Protein AF-A0A7C2KS05-F1 (afdb_monomer_lite)

pLDDT: mean 71.65, std 20.08, range [22.2, 98.69]

Foldseek 3Di:
DDDDDDDDPDDDDPPDDPDPWDFPPDPPDDGQKTWLAFQWQDDFDDPVRQVVCCVPPVDGDDGADTQAFFFAWEDDFQKIWTFRQVVLFIWIQDQVVRGIGTQDAVPRAPRWQYWDADPVRWIWTQRQVSLWIFTAHPNRYTDDTQHDPPDQGGFNDWDDQPQKIWTCGQRFFWIFIARNPVSDTPDIFEGDDQPFRHAHRWHAWEAFPVRWIWIDRFVQFWIWTAHSVRHTDDIAAGDDQAARTAPGWAYWYADPQLWIWIQHQVQQWIWIAHNVRHTQGIDLGVVSPSSHAHRWHYKYKHQHHHHPRDDPPPQDASTKIWTAGGDPRGGITIMGGRDVVSSVVVCVLQDDDPPPQPDDPPPDNDLLQDLVSLVNGADADPSDGDDDDQVCVQVVVCSVDPVVVVLLAPDQFPAAQPDVQWHADPPQDADVRTDGPSSQFPSCLSVDPPADDPVPGQVGGVQADPVDRCRSVVNTGDDPDDPPLPLQCQADPVRDGNVSSVVLFAPPDDDQPPVRDDDAAGHGPDFFQVSVCSNDVDDDPPDPDRQAFDAADPVLVVLCVVDQHQHAGVNGHGPSSFFQSYYASPDDCPHLNHPDDDDDVPPPTDGSDPPVVSCVSRDDD

Sequence (621 aa):
MLSAPWACTTGGDRGPVAARTAVYPPPPQPPQVVALGNLRSGRPPTQAEIELATFLFGAEPQPPLGLIKPLDLAALGRDLLIVDSSLNAMLRWGAERDVLDELELSPRPGRPSAVRFAPDGDLLVADADGRAVLRYDARGALRRTYAQPGDAFRPADVLSVGDELWVSNIAAHRIDVFDATTGRRTRSIGRPGSAPAEFRVPLGLALTPAGDVLAVDMLNARVQALAADGRWLREIGGPGDRVGTFGRPKDVAVGPDGTVFATDAASQRVHAFDPQGRPLLAFGGPESGEAGLLLPAGIAITREPPMTRTAPPGFEPAYYVLVCEQLRDPGIRVFAWRGARGSRDLLQAGGQSLAAARRNAAGTLNPHWSAEDCGACHAMVDLRPTPIAPEKVDALCLSCHDGKAAGAEAHPIGRLASGPGLATPAGWPLNAGRLTCLTCHDILRHCEAGARRPAENPALVRGFDPSDRTASCRHCHTSAEPWRVNPHRQLTAAGDVDADSCTLCHNAKPEPPADGRRPGQPDLRLSGSALCLTCHARHWDYAPGGHADRLVSARMRDRLAGRRLLPLSDERVACYTCHNPHQPGLFPGDSPLGCVARTSQDAELLLRMDQLELCTECHIP

Secondary structure (DSSP, 8-state):
-----------------PPPPPEESPTTSPPSEEEEEEE-PPPPPPHHHHHHHHHHHSSPPPPPPPPS-EEEEEEETTEEEEEETTTTEEEEEETTTTEEEE---BSPPSSEEEEEE-TTS-EEEEETTTTEEEEE-TTSBEEEEEE-TTS---EEEEEEETTEEEEEETTTTEEEEEETTT--EEEEE--BSSSTT-BSSEEEEEE-TTSPEEEEEGGGTEEEEE-TTS-EEEEE--BSSSTT-BSSEEEEEE-TT--EEEEETTTTEEEEE-TTS-EEEEES-GGGGGG--SSEEEEEEESS-STT--PPTT---SEEEEEEE-SSS-EEEEEEE--HHHHHHHHHHTTS-SSSTT--TT----TTS-GGGGGGTS-EETTEEPPPPHHHHHHHHHHHS-TTTTTTTT--TT-BTTSTT--PPTT---BTTB--HHHHB-GGGGGSTTPPPTTT-GGGBTT-BTTBTTHHHHTS--SS--TT--TT--B-TTS-B-HHHHHHHB-SSPPPPTT---SS---BSS-HHHHHHTT-------STT--TTPBPPHHHHHHHHTSS-PPPBTTB--HHHH---SPTTSS-TTSTTTPPPS-GGGTTS--SS-HHHHHHHH---

Radius of gyration: 29.65 Å; chains: 1; bounding box: 72×74×96 Å

Structure (mmCIF, N/CA/C/O backbone):
data_AF-A0A7C2KS05-F1
#
_entry.id   AF-A0A7C2KS05-F1
#
loop_
_atom_site.group_PDB
_atom_site.id
_atom_site.type_symbol
_atom_site.label_atom_id
_atom_site.label_alt_id
_atom_site.label_comp_id
_atom_site.label_asym_id
_atom_site.label_entity_id
_atom_site.label_seq_id
_atom_site.pdbx_PDB_ins_code
_atom_site.Cartn_x
_atom_site.Cartn_y
_atom_site.Cartn_z
_atom_site.occupancy
_atom_site.B_iso_or_equiv
_atom_site.auth_seq_id
_atom_site.auth_comp_id
_atom_site.auth_asym_id
_atom_site.auth_atom_id
_atom_site.pdbx_PDB_model_num
ATOM 1 N N . MET A 1 1 ? -26.990 22.279 65.193 1.00 32.06 1 MET A N 1
ATOM 2 C CA . MET A 1 1 ? -27.747 21.035 64.927 1.00 32.06 1 MET A CA 1
ATOM 3 C C . MET A 1 1 ? -28.019 21.009 63.431 1.00 32.06 1 MET A C 1
ATOM 5 O O . MET A 1 1 ? -28.802 21.814 62.962 1.00 32.06 1 MET A O 1
ATOM 9 N N . LEU A 1 2 ? -27.084 20.476 62.647 1.00 24.56 2 LEU A N 1
ATOM 10 C CA . LEU A 1 2 ? -27.014 19.065 62.230 1.00 24.56 2 LEU A CA 1
ATOM 11 C C . LEU A 1 2 ? -28.177 18.667 61.301 1.00 24.56 2 LEU A C 1
ATOM 13 O O . LEU A 1 2 ? -29.230 18.241 61.753 1.00 24.56 2 LEU A O 1
ATOM 17 N N . SER A 1 3 ? -27.942 18.889 60.004 1.00 25.08 3 SER A N 1
ATOM 18 C CA . SER A 1 3 ? -27.936 17.880 58.928 1.00 25.08 3 SER A CA 1
ATOM 19 C C . SER A 1 3 ? -28.739 16.584 59.108 1.00 25.08 3 SER A C 1
ATOM 21 O O . SER A 1 3 ? -28.423 15.793 59.992 1.00 25.08 3 SER A O 1
ATOM 23 N N . ALA A 1 4 ? -29.579 16.269 58.115 1.00 23.39 4 ALA A N 1
ATOM 24 C CA . ALA A 1 4 ? -29.572 14.962 57.446 1.00 23.39 4 ALA A CA 1
ATOM 25 C C . ALA A 1 4 ? -30.202 15.056 56.033 1.00 23.39 4 ALA A C 1
ATOM 27 O O . ALA A 1 4 ? -31.054 15.917 55.813 1.00 23.39 4 ALA A O 1
ATOM 28 N N . PRO A 1 5 ? -29.761 14.219 55.075 1.00 27.97 5 PRO A N 1
ATOM 29 C CA . PRO A 1 5 ? -29.830 14.467 53.636 1.00 27.97 5 PRO A CA 1
ATOM 30 C C . PRO A 1 5 ? -30.926 13.647 52.939 1.00 27.97 5 PRO A C 1
ATOM 32 O O . PRO A 1 5 ? -31.317 12.582 53.411 1.00 27.97 5 PRO A O 1
ATOM 35 N N . TRP A 1 6 ? -31.389 14.111 51.777 1.00 24.11 6 TRP A N 1
ATOM 36 C CA . TRP A 1 6 ? -32.142 13.277 50.837 1.00 24.11 6 TRP A CA 1
ATOM 37 C C . TRP A 1 6 ? -31.200 12.738 49.763 1.00 24.11 6 TRP A C 1
ATOM 39 O O . TRP A 1 6 ? -30.349 13.450 49.235 1.00 24.11 6 TRP A O 1
ATOM 49 N N . ALA A 1 7 ? -31.330 11.436 49.541 1.00 23.73 7 ALA A N 1
ATOM 50 C CA . ALA A 1 7 ? -30.430 10.577 48.801 1.00 23.73 7 ALA A CA 1
ATOM 51 C C . ALA A 1 7 ? -30.278 10.969 47.324 1.00 23.73 7 ALA A C 1
ATOM 53 O O . ALA A 1 7 ? -31.258 11.226 46.626 1.00 23.73 7 ALA A O 1
ATOM 54 N N . CYS A 1 8 ? -29.038 10.914 46.836 1.00 22.20 8 CYS A N 1
ATOM 55 C CA . CYS A 1 8 ? -28.736 10.833 45.414 1.00 22.20 8 CYS A CA 1
ATOM 56 C C . CYS A 1 8 ? -29.253 9.499 44.862 1.00 22.20 8 CYS A C 1
ATOM 58 O O . CYS A 1 8 ? -28.708 8.441 45.174 1.00 22.20 8 CYS A O 1
ATOM 60 N N . THR A 1 9 ? -30.257 9.544 43.991 1.00 23.62 9 THR A N 1
ATOM 61 C CA . THR A 1 9 ? -30.446 8.499 42.984 1.00 23.62 9 THR A CA 1
ATOM 62 C C . THR A 1 9 ? -29.363 8.679 41.927 1.00 23.62 9 THR A C 1
ATOM 64 O O . THR A 1 9 ? -29.347 9.677 41.205 1.00 23.62 9 THR A O 1
ATOM 67 N N . THR A 1 10 ? -28.428 7.738 41.875 1.00 27.56 10 THR A N 1
ATOM 68 C CA . THR A 1 10 ? -27.383 7.646 40.858 1.00 27.56 10 THR A CA 1
ATOM 69 C C . THR A 1 10 ? -28.017 7.505 39.472 1.00 27.56 10 THR A C 1
ATOM 71 O O . THR A 1 10 ? -28.645 6.500 39.149 1.00 27.56 10 THR A O 1
ATOM 74 N N . GLY A 1 11 ? -27.875 8.556 38.660 1.00 27.94 11 GLY A N 1
ATOM 75 C CA . GLY A 1 11 ? -28.153 8.524 37.228 1.00 27.94 11 GLY A CA 1
ATOM 76 C C . GLY A 1 11 ? -27.215 7.536 36.542 1.00 27.94 11 GLY A C 1
ATOM 77 O O . GLY A 1 11 ? -26.029 7.483 36.858 1.00 27.94 11 GLY A O 1
ATOM 78 N N . GLY A 1 12 ? -27.792 6.726 35.659 1.00 25.20 12 GLY A N 1
ATOM 79 C CA . GLY A 1 12 ? -27.179 5.532 35.097 1.00 25.20 12 GLY A CA 1
ATOM 80 C C . GLY A 1 12 ? -25.849 5.766 34.390 1.00 25.20 12 GLY A C 1
ATOM 81 O O . GLY A 1 12 ? -25.646 6.777 33.714 1.00 25.20 12 GLY A O 1
ATOM 82 N N . ASP A 1 13 ? -24.990 4.759 34.528 1.00 26.06 13 ASP A N 1
ATOM 83 C CA . ASP A 1 13 ? -23.844 4.477 33.671 1.00 26.06 13 ASP A CA 1
ATOM 84 C C . ASP A 1 13 ? -24.175 4.808 32.209 1.00 26.06 13 ASP A C 1
ATOM 86 O O . ASP A 1 13 ? -24.897 4.079 31.521 1.00 26.06 13 ASP A O 1
ATOM 90 N N . ARG A 1 14 ? -23.631 5.917 31.701 1.00 30.70 14 ARG A N 1
ATOM 91 C CA . ARG A 1 14 ? -23.487 6.091 30.256 1.00 30.70 14 ARG A CA 1
ATOM 92 C C . ARG A 1 14 ? -22.299 5.233 29.851 1.00 30.70 14 ARG A C 1
ATOM 94 O O . ARG A 1 14 ? -21.157 5.678 29.912 1.00 30.70 14 ARG A O 1
ATOM 101 N N . GLY A 1 15 ? -22.593 3.985 29.494 1.00 27.17 15 GLY A N 1
ATOM 102 C CA . GLY A 1 15 ? -21.619 3.070 28.913 1.00 27.17 15 GLY A CA 1
ATOM 103 C C . GLY A 1 15 ? -20.916 3.672 27.684 1.00 27.17 15 GLY A C 1
ATOM 104 O O . GLY A 1 15 ? -21.406 4.645 27.098 1.00 27.17 15 GLY A O 1
ATOM 105 N N . PRO A 1 16 ? -19.763 3.111 27.286 1.00 26.66 16 PRO A N 1
ATOM 106 C CA . PRO A 1 16 ? -18.971 3.612 26.168 1.00 26.66 16 PRO A CA 1
ATOM 107 C C . PRO A 1 16 ? -19.824 3.705 24.896 1.00 26.66 16 PRO A C 1
ATOM 109 O O . PRO A 1 16 ? -20.499 2.749 24.511 1.00 26.66 16 PRO A O 1
ATOM 112 N N . VAL A 1 17 ? -19.794 4.865 24.233 1.00 29.94 17 VAL A N 1
ATOM 113 C CA . VAL A 1 17 ? -20.407 5.053 22.913 1.00 29.94 17 VAL A CA 1
ATOM 114 C C . VAL A 1 17 ? -19.717 4.084 21.954 1.00 29.94 17 VAL A C 1
ATOM 116 O O . VAL A 1 17 ? -18.525 4.222 21.690 1.00 29.94 17 VAL A O 1
ATOM 119 N N . ALA A 1 18 ? -20.441 3.073 21.470 1.00 31.05 18 ALA A N 1
ATOM 120 C CA . ALA A 1 18 ? -19.890 2.070 20.567 1.00 31.05 18 ALA A CA 1
ATOM 121 C C . ALA A 1 18 ? -19.321 2.749 19.309 1.00 31.05 18 ALA A C 1
ATOM 123 O O . ALA A 1 18 ? -20.047 3.431 18.580 1.00 31.05 18 ALA A O 1
ATOM 124 N N . ALA A 1 19 ? -18.020 2.570 19.064 1.00 40.34 19 ALA A N 1
ATOM 125 C CA . ALA A 1 19 ? -17.355 3.075 17.872 1.00 40.34 19 ALA A CA 1
ATOM 126 C C . ALA A 1 19 ? -18.067 2.522 16.628 1.00 40.34 19 ALA A C 1
ATOM 128 O O . ALA A 1 19 ? -18.176 1.308 16.442 1.00 40.34 19 ALA A O 1
ATOM 129 N N . ARG A 1 20 ? -18.601 3.408 15.780 1.00 51.78 20 ARG A N 1
ATOM 130 C CA . ARG A 1 20 ? -19.244 3.002 14.526 1.00 51.78 20 ARG A CA 1
ATOM 131 C C . ARG A 1 20 ? -18.191 2.370 13.615 1.00 51.78 20 ARG A C 1
ATOM 133 O O . ARG A 1 20 ? -17.231 3.031 13.233 1.00 51.78 20 ARG A O 1
ATOM 140 N N . THR A 1 21 ? -18.383 1.105 13.252 1.00 67.31 21 THR A N 1
ATOM 141 C CA . THR A 1 21 ? -17.525 0.395 12.297 1.00 67.31 21 THR A CA 1
ATOM 142 C C . THR A 1 21 ? -17.533 1.122 10.951 1.00 67.31 21 THR A C 1
ATOM 144 O O . THR A 1 21 ? -18.597 1.324 10.366 1.00 67.31 21 THR A O 1
ATOM 147 N N . ALA A 1 22 ? -16.362 1.531 10.456 1.00 74.38 22 ALA A N 1
ATOM 148 C CA . ALA A 1 22 ? -16.263 2.195 9.160 1.00 74.38 22 ALA A CA 1
ATOM 149 C C . ALA A 1 22 ? -16.519 1.196 8.024 1.00 74.38 22 ALA A C 1
ATOM 151 O O . ALA A 1 22 ? -15.941 0.105 7.997 1.00 74.38 22 ALA A O 1
ATOM 152 N N . VAL A 1 23 ? -17.381 1.581 7.084 1.00 77.81 23 VAL A N 1
ATOM 153 C CA . VAL A 1 23 ? -17.778 0.754 5.943 1.00 77.81 23 VAL A CA 1
ATOM 154 C C . VAL A 1 23 ? -17.677 1.535 4.638 1.00 77.81 23 VAL A C 1
ATOM 156 O O . VAL A 1 23 ? -17.886 2.749 4.623 1.00 77.81 23 VAL A O 1
ATOM 159 N N . TYR A 1 24 ? -17.359 0.837 3.548 1.00 75.81 24 TYR A N 1
ATOM 160 C CA . TYR A 1 24 ? -17.112 1.443 2.242 1.00 75.81 24 TYR A CA 1
ATOM 161 C C . TYR A 1 24 ? -17.840 0.672 1.139 1.00 75.81 24 TYR A C 1
ATOM 163 O O . TYR A 1 24 ? -17.669 -0.547 1.058 1.00 75.81 24 TYR A O 1
ATOM 171 N N . PRO A 1 25 ? -18.592 1.348 0.257 1.00 55.53 25 PRO A N 1
ATOM 172 C CA . PRO A 1 25 ? -19.016 2.750 0.372 1.00 55.53 25 PRO A CA 1
ATOM 173 C C . PRO A 1 25 ? -19.878 2.988 1.632 1.00 55.53 25 PRO A C 1
ATOM 175 O O . PRO A 1 25 ? -20.407 2.028 2.199 1.00 55.53 25 PRO A O 1
ATOM 178 N N . PRO A 1 26 ? -20.006 4.240 2.108 1.00 57.09 26 PRO A N 1
ATOM 179 C CA . PRO A 1 26 ? -20.887 4.544 3.229 1.00 57.09 26 PRO A CA 1
ATOM 180 C C . PRO A 1 26 ? -22.364 4.283 2.865 1.00 57.09 26 PRO A C 1
ATOM 182 O O . PRO A 1 26 ? -22.726 4.290 1.682 1.00 57.09 26 PRO A O 1
ATOM 185 N N . PRO A 1 27 ? -23.246 4.088 3.865 1.00 51.81 27 PRO A N 1
ATOM 186 C CA . PRO A 1 27 ? -24.682 3.955 3.639 1.00 51.81 27 PRO A CA 1
ATOM 187 C C . PRO A 1 27 ? -25.245 5.120 2.805 1.00 51.81 27 PRO A C 1
ATOM 189 O O . PRO A 1 27 ? -24.771 6.250 2.941 1.00 51.81 27 PRO A O 1
ATOM 192 N N . PRO A 1 28 ? -26.268 4.879 1.964 1.00 45.22 28 PRO A N 1
ATOM 193 C CA . PRO A 1 28 ? -27.163 3.714 1.970 1.00 45.22 28 PRO A CA 1
ATOM 194 C C . PRO A 1 28 ? -26.695 2.515 1.127 1.00 45.22 28 PRO A C 1
ATOM 196 O O . PRO A 1 28 ? -27.397 1.507 1.071 1.00 45.22 28 PRO A O 1
ATOM 199 N N . GLN A 1 29 ? -25.549 2.604 0.448 1.00 54.00 29 GLN A N 1
ATOM 200 C CA . GLN A 1 29 ? -25.076 1.526 -0.422 1.00 54.00 29 GLN A CA 1
ATOM 201 C C . GLN A 1 29 ? -24.628 0.299 0.395 1.00 54.00 29 GLN A C 1
ATOM 203 O O . GLN A 1 29 ? -24.106 0.459 1.502 1.00 54.00 29 GLN A O 1
ATOM 208 N N . PRO A 1 30 ? -24.796 -0.932 -0.131 1.00 66.56 30 PRO A N 1
ATOM 209 C CA . PRO A 1 30 ? -24.285 -2.123 0.531 1.00 66.56 30 PRO A CA 1
ATOM 210 C C . PRO A 1 30 ? -22.759 -2.040 0.670 1.00 66.56 30 PRO A C 1
ATOM 212 O O . PRO A 1 30 ? -22.071 -1.813 -0.333 1.00 66.56 30 PRO A O 1
ATOM 215 N N . PRO A 1 31 ? -22.209 -2.257 1.874 1.00 76.88 31 PRO A N 1
ATOM 216 C CA . PRO A 1 31 ? -20.776 -2.155 2.080 1.00 76.88 31 PRO A CA 1
ATOM 217 C C . PRO A 1 31 ? -20.046 -3.286 1.349 1.00 76.88 31 PRO A C 1
ATOM 219 O O . PRO A 1 31 ? -20.440 -4.449 1.421 1.00 76.88 31 PRO A O 1
ATOM 222 N N . GLN A 1 32 ? -18.963 -2.937 0.662 1.00 82.94 32 GLN A N 1
ATOM 223 C CA . GLN A 1 32 ? -18.011 -3.858 0.029 1.00 82.94 32 GLN A CA 1
ATOM 224 C C . GLN A 1 32 ? -16.797 -4.113 0.915 1.00 82.94 32 GLN A C 1
ATOM 226 O O . GLN A 1 32 ? -16.183 -5.177 0.836 1.00 82.94 32 GLN A O 1
ATOM 231 N N . VAL A 1 33 ? -16.464 -3.133 1.755 1.00 88.44 33 VAL A N 1
ATOM 232 C CA . VAL A 1 33 ? -15.339 -3.181 2.683 1.00 88.44 33 VAL A CA 1
ATOM 233 C C . VAL A 1 33 ? -15.801 -2.768 4.061 1.00 88.44 33 VAL A C 1
ATOM 235 O O . VAL A 1 33 ? -16.556 -1.807 4.205 1.00 88.44 33 VAL A O 1
ATOM 238 N N . VAL A 1 34 ? -15.313 -3.470 5.075 1.00 90.00 34 VAL A N 1
ATOM 239 C CA . VAL A 1 34 ? -15.519 -3.120 6.480 1.00 90.00 34 VAL A CA 1
ATOM 240 C C . VAL A 1 34 ? -14.163 -3.037 7.160 1.00 90.00 34 VAL A C 1
ATOM 242 O O . VAL A 1 34 ? -13.370 -3.973 7.076 1.00 90.00 34 VAL A O 1
ATOM 245 N N . ALA A 1 35 ? -13.891 -1.931 7.848 1.00 89.31 35 ALA A N 1
ATOM 246 C CA . ALA A 1 35 ? -12.715 -1.821 8.700 1.00 89.31 35 ALA A CA 1
ATOM 247 C C . ALA A 1 35 ? -12.934 -2.626 9.988 1.00 89.31 35 ALA A C 1
ATOM 249 O O . ALA A 1 35 ? -13.878 -2.369 10.732 1.00 89.31 35 ALA A O 1
ATOM 250 N N . LEU A 1 36 ? -12.047 -3.580 10.268 1.00 88.62 36 LEU A N 1
ATOM 251 C CA . LEU A 1 36 ? -12.111 -4.433 11.461 1.00 88.62 36 LEU A CA 1
ATOM 252 C C . LEU A 1 36 ? -11.209 -3.940 12.598 1.00 88.62 36 LEU A C 1
ATOM 254 O O . LEU A 1 36 ? -11.124 -4.581 13.645 1.00 88.62 36 LEU A O 1
ATOM 258 N N . GLY A 1 37 ? -10.547 -2.798 12.406 1.00 83.69 37 GLY A N 1
ATOM 259 C CA . GLY A 1 37 ? -9.656 -2.165 13.374 1.00 83.69 37 GLY A CA 1
ATOM 260 C C . GLY A 1 37 ? -8.177 -2.376 13.057 1.00 83.69 37 GLY A C 1
ATOM 261 O O . GLY A 1 37 ? -7.808 -2.775 11.953 1.00 83.69 37 GLY A O 1
ATOM 262 N N . ASN A 1 38 ? -7.330 -2.051 14.030 1.00 83.50 38 ASN A N 1
ATOM 263 C CA . ASN A 1 38 ? -5.874 -2.099 13.917 1.00 83.50 38 ASN A CA 1
ATOM 264 C C . ASN A 1 38 ? -5.315 -3.149 14.886 1.00 83.50 38 ASN A C 1
ATOM 266 O O . ASN A 1 38 ? -5.652 -3.120 16.074 1.00 83.50 38 ASN A O 1
ATOM 270 N N . LEU A 1 39 ? -4.513 -4.084 14.378 1.00 83.56 39 LEU A N 1
ATOM 271 C CA . LEU A 1 39 ? -3.773 -5.048 15.187 1.00 83.56 39 LEU A CA 1
ATOM 272 C C . LEU A 1 39 ? -2.561 -4.347 15.791 1.00 83.56 39 LEU A C 1
ATOM 274 O O . LEU A 1 39 ? -1.719 -3.813 15.068 1.00 83.56 39 LEU A O 1
ATOM 278 N N . ARG A 1 40 ? -2.478 -4.381 17.121 1.00 77.06 40 ARG A N 1
ATOM 279 C CA . ARG A 1 40 ? -1.332 -3.904 17.900 1.00 77.06 40 ARG A CA 1
ATOM 280 C C . ARG A 1 40 ? -0.940 -5.005 18.874 1.00 77.06 40 ARG A C 1
ATOM 282 O O . ARG A 1 40 ? -1.828 -5.694 19.375 1.00 77.06 40 ARG A O 1
ATOM 289 N N . SER A 1 41 ? 0.356 -5.211 19.072 1.00 66.12 41 SER A N 1
ATOM 290 C CA . SER A 1 41 ? 0.816 -6.194 20.046 1.00 66.12 41 SER A CA 1
ATOM 291 C C . SER A 1 41 ? 0.404 -5.772 21.460 1.00 66.12 41 SER A C 1
ATOM 293 O O . SER A 1 41 ? 0.021 -4.622 21.691 1.00 66.12 41 SER A O 1
ATOM 295 N N . GLY A 1 42 ? 0.367 -6.761 22.357 1.00 55.53 42 GLY A N 1
ATOM 296 C CA . GLY A 1 42 ? -0.405 -6.746 23.598 1.00 55.53 42 GLY A CA 1
ATOM 297 C C . GLY A 1 42 ? -0.256 -5.508 24.486 1.00 55.53 42 GLY A C 1
ATOM 298 O O . GLY A 1 42 ? 0.734 -4.779 24.458 1.00 55.53 42 GLY A O 1
ATOM 299 N N . ARG A 1 43 ? -1.277 -5.293 25.325 1.00 48.91 43 ARG A N 1
ATOM 300 C CA . ARG A 1 43 ? -1.275 -4.239 26.345 1.00 48.91 43 ARG A CA 1
ATOM 301 C C . ARG A 1 43 ? -0.031 -4.367 27.244 1.00 48.91 43 ARG A C 1
ATOM 303 O O . ARG A 1 43 ? 0.358 -5.495 27.556 1.00 48.91 43 ARG A O 1
ATOM 310 N N . PRO A 1 44 ? 0.553 -3.250 27.709 1.00 54.00 44 PRO A N 1
ATOM 311 C CA . PRO A 1 44 ? 1.537 -3.295 28.782 1.00 54.00 44 PRO A CA 1
ATOM 312 C C . PRO A 1 44 ? 0.982 -4.098 29.972 1.00 54.00 44 PRO A C 1
ATOM 314 O O . PRO A 1 44 ? -0.230 -4.021 30.223 1.00 54.00 44 PRO A O 1
ATOM 317 N N . PRO A 1 45 ? 1.823 -4.859 30.693 1.00 56.00 45 PRO A N 1
ATOM 318 C CA . PRO A 1 45 ? 1.377 -5.591 31.871 1.00 56.00 45 PRO A CA 1
ATOM 319 C C . PRO A 1 45 ? 0.743 -4.624 32.878 1.00 56.00 45 PRO A C 1
ATOM 321 O O . PRO A 1 45 ? 1.224 -3.512 33.102 1.00 56.00 45 PRO A O 1
ATOM 324 N N . THR A 1 46 ? -0.388 -5.024 33.450 1.00 62.38 46 THR A N 1
ATOM 325 C CA . THR A 1 46 ? -1.079 -4.258 34.492 1.00 62.38 46 THR A CA 1
ATOM 326 C C . THR A 1 46 ? -0.263 -4.235 35.776 1.00 62.38 46 THR A C 1
ATOM 328 O O . THR A 1 46 ? 0.534 -5.133 36.030 1.00 62.38 46 THR A O 1
ATOM 331 N N . GLN A 1 47 ? -0.522 -3.252 36.639 1.00 70.69 47 GLN A N 1
ATOM 332 C CA . GLN A 1 47 ? 0.134 -3.143 37.943 1.00 70.69 47 GLN A CA 1
ATOM 333 C C . GLN A 1 47 ? 0.043 -4.449 38.760 1.00 70.69 47 GLN A C 1
ATOM 335 O O . GLN A 1 47 ? 1.037 -4.888 39.323 1.00 70.69 47 GLN A O 1
ATOM 340 N N . ALA A 1 48 ? -1.111 -5.125 38.742 1.00 74.50 48 ALA A N 1
ATOM 341 C CA . ALA A 1 48 ? -1.298 -6.410 39.420 1.00 74.50 48 ALA A CA 1
ATOM 342 C C . ALA A 1 48 ? -0.473 -7.555 38.795 1.00 74.50 48 ALA A C 1
ATOM 344 O O . ALA A 1 48 ? 0.029 -8.415 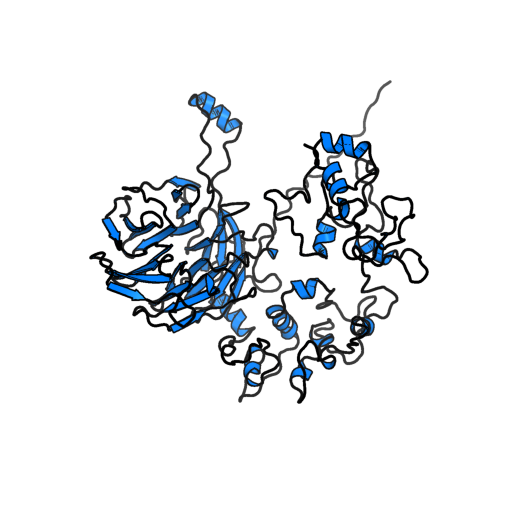39.514 1.00 74.50 48 ALA A O 1
ATOM 345 N N . GLU A 1 49 ? -0.310 -7.574 37.467 1.00 69.62 49 GLU A N 1
ATOM 346 C CA . GLU A 1 49 ? 0.544 -8.548 36.767 1.00 69.62 49 GLU A CA 1
ATOM 347 C C . GLU A 1 49 ? 2.034 -8.284 37.044 1.00 69.62 49 GLU A C 1
ATOM 349 O O . GLU A 1 49 ? 2.794 -9.234 37.227 1.00 69.62 49 GLU A O 1
ATOM 354 N N . ILE A 1 50 ? 2.439 -7.011 37.139 1.00 71.31 50 ILE A N 1
ATOM 355 C CA . ILE A 1 50 ? 3.797 -6.600 37.529 1.00 71.31 50 ILE A CA 1
ATOM 356 C C . ILE A 1 50 ? 4.087 -7.024 38.970 1.00 71.31 50 ILE A C 1
ATOM 358 O O . ILE A 1 50 ? 5.114 -7.649 39.228 1.00 71.31 50 ILE A O 1
ATOM 362 N N . GLU A 1 51 ? 3.179 -6.734 39.902 1.00 78.50 51 GLU A N 1
ATOM 363 C CA . GLU A 1 51 ? 3.310 -7.109 41.313 1.00 78.50 51 GLU A CA 1
ATOM 364 C C . GLU A 1 51 ? 3.382 -8.630 41.490 1.00 78.50 51 GLU A C 1
ATOM 366 O O . GLU A 1 51 ? 4.254 -9.127 42.205 1.00 78.50 51 GLU A O 1
ATOM 371 N N . LEU A 1 52 ? 2.529 -9.380 40.785 1.00 74.56 52 LEU A N 1
ATOM 372 C CA . LEU A 1 52 ? 2.529 -10.841 40.825 1.00 74.56 52 LEU A CA 1
ATOM 373 C C . LEU A 1 52 ? 3.821 -11.437 40.248 1.00 74.56 52 LEU A C 1
ATOM 375 O O . LEU A 1 52 ? 4.404 -12.337 40.853 1.00 74.56 52 LEU A O 1
ATOM 379 N N . ALA A 1 53 ? 4.285 -10.947 39.097 1.00 71.94 53 ALA A N 1
ATOM 380 C CA . ALA A 1 53 ? 5.521 -11.417 38.476 1.00 71.94 53 ALA A CA 1
ATOM 381 C C . ALA A 1 53 ? 6.759 -11.059 39.315 1.00 71.94 53 ALA A C 1
ATOM 383 O O . ALA A 1 53 ? 7.643 -11.896 39.493 1.00 71.94 53 ALA A O 1
ATOM 384 N N . THR A 1 54 ? 6.781 -9.865 39.912 1.00 81.00 54 THR A N 1
ATOM 385 C CA . THR A 1 54 ? 7.844 -9.440 40.833 1.00 81.00 54 THR A CA 1
ATOM 386 C C . THR A 1 54 ? 7.866 -10.322 42.079 1.00 81.00 54 THR A C 1
ATOM 388 O O . THR A 1 54 ? 8.934 -10.744 42.515 1.00 81.00 54 THR A O 1
ATOM 391 N N . PHE A 1 55 ? 6.695 -10.664 42.623 1.00 83.62 55 PHE A N 1
ATOM 392 C CA . PHE A 1 55 ? 6.573 -11.565 43.768 1.00 83.62 55 PHE A CA 1
ATOM 393 C C . PHE A 1 55 ? 7.032 -12.999 43.453 1.00 83.62 55 PHE A C 1
ATOM 395 O O . PHE A 1 55 ? 7.760 -13.592 44.246 1.00 83.62 55 PHE A O 1
ATOM 402 N N . LEU A 1 56 ? 6.623 -13.561 42.309 1.00 70.44 56 LEU A N 1
ATOM 403 C CA . LEU A 1 56 ? 6.926 -14.950 41.940 1.00 70.44 56 LEU A CA 1
ATOM 404 C C . LEU A 1 56 ? 8.352 -15.148 41.411 1.00 70.44 56 LEU A C 1
ATOM 406 O O . LEU A 1 56 ? 8.963 -16.182 41.675 1.00 70.44 56 LEU A O 1
ATOM 410 N N . PHE A 1 57 ? 8.865 -14.186 40.643 1.00 82.50 57 PHE A N 1
ATOM 411 C CA . PHE A 1 57 ? 10.086 -14.346 39.847 1.00 82.50 57 PHE A CA 1
ATOM 412 C C . PHE A 1 57 ? 11.174 -13.317 40.174 1.00 82.50 57 PHE A C 1
ATOM 414 O O . PHE A 1 57 ? 12.272 -13.405 39.628 1.00 82.50 57 PHE A O 1
ATOM 421 N N . GLY A 1 58 ? 10.905 -12.351 41.061 1.00 78.94 58 GLY A N 1
ATOM 422 C CA . GLY A 1 58 ? 11.883 -11.344 41.482 1.00 78.94 58 GLY A CA 1
ATOM 423 C C . GLY A 1 58 ? 12.246 -10.316 40.407 1.00 78.94 58 GLY A C 1
ATOM 424 O O . GLY A 1 58 ? 13.249 -9.621 40.555 1.00 78.94 58 GLY A O 1
ATOM 425 N N . ALA A 1 59 ? 11.470 -10.225 39.324 1.00 73.62 59 ALA A N 1
ATOM 426 C CA . ALA A 1 59 ? 11.714 -9.305 38.221 1.00 73.62 59 ALA A CA 1
ATOM 427 C C . ALA A 1 59 ? 10.401 -8.768 37.642 1.00 73.62 59 ALA A C 1
ATOM 429 O O . ALA A 1 59 ? 9.410 -9.496 37.545 1.00 73.62 59 ALA A O 1
ATOM 430 N N . GLU A 1 60 ? 10.418 -7.502 37.221 1.00 74.94 60 GLU A N 1
ATOM 431 C CA . GLU A 1 60 ? 9.309 -6.922 36.470 1.00 74.94 60 GLU A CA 1
ATOM 432 C C . GLU A 1 60 ? 9.194 -7.595 35.089 1.00 74.94 60 GLU A C 1
ATOM 434 O O . GLU A 1 60 ? 10.213 -7.844 34.429 1.00 74.94 60 GLU A O 1
ATOM 439 N N . PRO A 1 61 ? 7.969 -7.889 34.622 1.00 64.81 61 PRO A N 1
ATOM 440 C CA . PRO A 1 61 ? 7.758 -8.454 33.302 1.00 64.81 61 PRO A CA 1
ATOM 441 C C . PRO A 1 61 ? 8.147 -7.422 32.241 1.00 64.81 61 PRO A C 1
ATOM 443 O O . PRO A 1 61 ? 7.665 -6.290 32.248 1.00 64.81 61 PRO A O 1
ATOM 446 N N . GLN A 1 62 ? 9.014 -7.819 31.308 1.00 59.25 62 GLN A N 1
ATOM 447 C CA . GLN A 1 62 ? 9.336 -6.985 30.151 1.00 59.25 62 GLN A CA 1
ATOM 448 C C . GLN A 1 62 ? 8.057 -6.732 29.335 1.00 59.25 62 GLN A C 1
ATOM 450 O O . GLN A 1 62 ? 7.260 -7.661 29.160 1.00 59.25 62 GLN A O 1
ATOM 455 N N . PRO A 1 63 ? 7.829 -5.501 28.839 1.00 60.84 63 PRO A N 1
ATOM 456 C CA . PRO A 1 63 ? 6.670 -5.227 28.004 1.00 60.84 63 PRO A CA 1
ATOM 457 C C . PRO A 1 63 ? 6.721 -6.105 26.744 1.00 60.84 63 PRO A C 1
ATOM 459 O O . PRO A 1 63 ? 7.810 -6.345 26.213 1.00 60.84 63 PRO A O 1
ATOM 462 N N . PRO A 1 64 ? 5.567 -6.594 26.255 1.00 65.56 64 PRO A N 1
ATOM 463 C CA . PRO A 1 64 ? 5.531 -7.389 25.036 1.00 65.56 64 PRO A CA 1
ATOM 464 C C . PRO A 1 64 ? 6.108 -6.587 23.867 1.00 65.56 64 PRO A C 1
ATOM 466 O O . PRO A 1 64 ? 5.956 -5.364 23.799 1.00 65.56 64 PRO A O 1
ATOM 469 N N . LEU A 1 65 ? 6.770 -7.283 22.941 1.00 70.38 65 LEU A N 1
ATOM 470 C CA . LEU A 1 65 ? 7.368 -6.668 21.761 1.00 70.38 65 LEU A CA 1
ATOM 471 C C . LEU A 1 65 ? 6.315 -5.846 21.002 1.00 70.38 65 LEU A C 1
ATOM 473 O O . LEU A 1 65 ? 5.239 -6.344 20.679 1.00 70.38 65 LEU A O 1
ATOM 477 N N . GLY A 1 66 ? 6.619 -4.572 20.754 1.00 77.31 66 GLY A N 1
ATOM 478 C CA . GLY A 1 66 ? 5.761 -3.573 20.110 1.00 77.31 66 GLY A CA 1
ATOM 479 C C . GLY A 1 66 ? 6.065 -3.402 18.625 1.00 77.31 66 GLY A C 1
ATOM 480 O O . GLY A 1 66 ? 7.236 -3.289 18.283 1.00 77.31 66 GLY A O 1
ATOM 481 N N . LEU A 1 67 ? 5.060 -3.278 17.749 1.00 80.88 67 LEU A N 1
ATOM 482 C CA . LEU A 1 67 ? 5.308 -2.719 16.410 1.00 80.88 67 LEU A CA 1
ATOM 483 C C . LEU A 1 67 ? 5.667 -1.229 16.528 1.00 80.88 67 LEU A C 1
ATOM 485 O O . LEU A 1 67 ? 4.975 -0.478 17.215 1.00 80.88 67 LEU A O 1
ATOM 489 N N . ILE A 1 68 ? 6.724 -0.794 15.838 1.00 75.69 68 ILE A N 1
ATOM 490 C CA . ILE A 1 68 ? 7.182 0.606 15.837 1.00 75.69 68 ILE A CA 1
ATOM 491 C C . ILE A 1 68 ? 6.954 1.240 14.469 1.00 75.69 68 ILE A C 1
ATOM 493 O O . ILE A 1 68 ? 6.422 2.346 14.372 1.00 75.69 68 ILE A O 1
ATOM 497 N N . LYS A 1 69 ? 7.388 0.569 13.400 1.00 80.75 69 LYS A N 1
ATOM 498 C CA . LYS A 1 69 ? 7.238 1.049 12.028 1.00 80.75 69 LYS A CA 1
ATOM 499 C C . LYS A 1 69 ? 7.173 -0.132 11.056 1.00 80.75 69 LYS A C 1
ATOM 501 O O . LYS A 1 69 ? 8.135 -0.357 10.300 1.00 80.75 69 LYS A O 1
ATOM 506 N N . PRO A 1 70 ? 6.044 -0.868 11.053 1.00 90.44 70 PRO A N 1
ATOM 507 C CA . PRO A 1 70 ? 5.848 -1.980 10.138 1.00 90.44 70 PRO A CA 1
ATOM 508 C C . PRO A 1 70 ? 5.946 -1.458 8.700 1.00 90.44 70 PRO A C 1
ATOM 510 O O . PRO A 1 70 ? 5.307 -0.477 8.313 1.00 90.44 70 PRO A O 1
ATOM 513 N N . LEU A 1 71 ? 6.846 -2.043 7.924 1.00 93.31 71 LEU A N 1
ATOM 514 C CA . LEU A 1 71 ? 7.167 -1.620 6.566 1.00 93.31 71 LEU A CA 1
ATOM 515 C C . LEU A 1 71 ? 6.495 -2.521 5.546 1.00 93.31 71 LEU A C 1
ATOM 517 O O . LEU A 1 71 ? 5.878 -2.012 4.616 1.00 93.31 71 LEU A O 1
ATOM 521 N N . ASP A 1 72 ? 6.584 -3.825 5.762 1.00 97.69 72 ASP A N 1
ATOM 522 C CA . ASP A 1 72 ? 6.035 -4.841 4.880 1.00 97.69 72 ASP A CA 1
ATOM 523 C C . ASP A 1 72 ? 5.541 -6.044 5.687 1.00 97.69 72 ASP A C 1
ATOM 525 O O . ASP A 1 72 ? 5.921 -6.211 6.850 1.00 97.69 72 ASP A O 1
ATOM 529 N N . LEU A 1 73 ? 4.663 -6.848 5.093 1.00 97.06 73 LEU A N 1
ATOM 530 C CA . LEU A 1 73 ? 4.104 -8.029 5.730 1.00 97.06 73 LEU A CA 1
ATOM 531 C C . LEU A 1 73 ? 3.747 -9.126 4.723 1.00 97.06 73 LEU A C 1
ATOM 533 O O . LEU A 1 73 ? 3.399 -8.859 3.578 1.00 97.06 73 LEU A O 1
ATOM 537 N N . ALA A 1 74 ? 3.733 -10.366 5.199 1.00 95.12 74 ALA A N 1
ATOM 538 C CA . ALA A 1 74 ? 3.175 -11.512 4.494 1.00 95.12 74 ALA A CA 1
ATOM 539 C C . ALA A 1 74 ? 2.254 -12.297 5.434 1.00 95.12 74 ALA A C 1
ATOM 541 O O . ALA A 1 74 ? 2.558 -12.474 6.613 1.00 95.12 74 ALA A O 1
ATOM 542 N N . ALA A 1 75 ? 1.127 -12.781 4.916 1.00 92.25 75 ALA A N 1
ATOM 543 C CA . ALA A 1 75 ? 0.199 -13.602 5.686 1.00 92.25 75 ALA A CA 1
ATOM 544 C C . ALA A 1 75 ? 0.453 -15.097 5.451 1.00 92.25 75 ALA A C 1
ATOM 546 O O . ALA A 1 75 ? 0.645 -15.526 4.312 1.00 92.25 75 ALA A O 1
ATOM 547 N N . LEU A 1 76 ? 0.399 -15.887 6.525 1.00 84.62 76 LEU A N 1
ATOM 548 C CA . LEU A 1 76 ? 0.486 -17.346 6.512 1.00 84.62 76 LEU A CA 1
ATOM 549 C C . LEU A 1 76 ? -0.738 -17.916 7.238 1.00 84.62 76 LEU A C 1
ATOM 551 O O . LEU A 1 76 ? -0.725 -18.140 8.447 1.00 84.62 76 LEU A O 1
ATOM 555 N N . GLY A 1 77 ? -1.835 -18.098 6.499 1.00 83.44 77 GLY A N 1
ATOM 556 C CA . GLY A 1 77 ? -3.131 -18.403 7.108 1.00 83.44 77 GLY A CA 1
ATOM 557 C C . GLY A 1 77 ? -3.546 -17.271 8.051 1.00 83.44 77 GLY A C 1
ATOM 558 O O . GLY A 1 77 ? -3.803 -16.151 7.599 1.00 83.44 77 GLY A O 1
ATOM 559 N N . ARG A 1 78 ? -3.582 -17.559 9.356 1.00 83.69 78 ARG A N 1
ATOM 560 C CA . ARG A 1 78 ? -3.897 -16.578 10.409 1.00 83.69 78 ARG A CA 1
ATOM 561 C C . ARG A 1 78 ? -2.668 -15.854 10.962 1.00 83.69 78 ARG A C 1
ATOM 563 O O . ARG A 1 78 ? -2.837 -14.772 11.524 1.00 83.69 78 ARG A O 1
ATOM 570 N N . ASP A 1 79 ? -1.481 -16.446 10.832 1.00 88.38 79 ASP A N 1
ATOM 571 C CA . ASP A 1 79 ? -0.215 -15.877 11.304 1.00 88.38 79 ASP A CA 1
ATOM 572 C C . ASP A 1 79 ? 0.278 -14.787 10.346 1.00 88.38 79 ASP A C 1
ATOM 574 O O . ASP A 1 79 ? -0.016 -14.808 9.146 1.00 88.38 79 ASP A O 1
ATOM 578 N N . LEU A 1 80 ? 1.080 -13.856 10.867 1.00 93.00 80 LEU A N 1
ATOM 579 C CA . LEU A 1 80 ? 1.683 -12.776 10.083 1.00 93.00 80 LEU A CA 1
ATOM 580 C C . LEU A 1 80 ? 3.204 -12.797 10.216 1.00 93.00 80 LEU A C 1
ATOM 582 O O . LEU A 1 80 ? 3.732 -12.933 11.316 1.00 93.00 80 LEU A O 1
ATOM 586 N N . LEU A 1 81 ? 3.906 -12.603 9.105 1.00 94.88 81 LEU A N 1
ATOM 587 C CA . LEU A 1 81 ? 5.309 -12.201 9.095 1.00 94.88 81 LEU A CA 1
ATOM 588 C C . LEU A 1 81 ? 5.378 -10.714 8.790 1.00 94.88 81 LEU A C 1
ATOM 590 O O . LEU A 1 81 ? 4.719 -10.251 7.863 1.00 94.88 81 LEU A O 1
ATOM 594 N N . ILE A 1 82 ? 6.146 -9.967 9.573 1.00 95.38 82 ILE A N 1
ATOM 595 C CA . ILE A 1 82 ? 6.186 -8.506 9.505 1.00 95.38 82 ILE A CA 1
ATOM 596 C C . ILE A 1 82 ? 7.640 -8.058 9.477 1.00 95.38 82 ILE A C 1
ATOM 598 O O . ILE A 1 82 ? 8.451 -8.476 10.298 1.00 95.38 82 ILE A O 1
ATOM 602 N N . VAL A 1 83 ? 7.966 -7.176 8.542 1.00 96.19 83 VAL A N 1
ATOM 603 C CA . VAL A 1 83 ? 9.225 -6.435 8.529 1.00 96.19 83 VAL A CA 1
ATOM 604 C C . VAL A 1 83 ? 8.987 -5.118 9.253 1.00 96.19 83 VAL A C 1
ATOM 606 O O . VAL A 1 83 ? 8.212 -4.289 8.776 1.00 96.19 83 VAL A O 1
ATOM 609 N N . ASP A 1 84 ? 9.657 -4.894 10.382 1.00 90.81 84 ASP A N 1
ATOM 610 C CA . ASP A 1 84 ? 9.621 -3.607 11.079 1.00 90.81 84 ASP A CA 1
ATOM 611 C C . ASP A 1 84 ? 10.929 -2.844 10.855 1.00 90.81 84 ASP A C 1
ATOM 613 O O . ASP A 1 84 ? 12.019 -3.254 11.263 1.00 90.81 84 ASP A O 1
ATOM 617 N N . SER A 1 85 ? 10.809 -1.703 10.179 1.00 84.62 85 SER A N 1
ATOM 618 C CA . SER A 1 85 ? 11.961 -0.917 9.731 1.00 84.62 85 SER A CA 1
ATOM 619 C C . SER A 1 85 ? 12.666 -0.133 10.837 1.00 84.62 85 SER A C 1
ATOM 621 O O . SER A 1 85 ? 13.808 0.286 10.630 1.00 84.62 85 SER A O 1
ATOM 623 N N . SER A 1 86 ? 12.003 0.092 11.975 1.00 81.00 86 SER A N 1
ATOM 624 C CA . SER A 1 86 ? 12.585 0.784 13.130 1.00 81.00 86 SER A CA 1
ATOM 625 C C . SER A 1 86 ? 13.209 -0.202 14.113 1.00 81.00 86 SER A C 1
ATOM 627 O O . SER A 1 86 ? 14.260 0.097 14.671 1.00 81.00 86 SER A O 1
ATOM 629 N N . LEU A 1 87 ? 12.604 -1.382 14.283 1.00 80.94 87 LEU A N 1
ATOM 630 C CA . LEU A 1 87 ? 13.217 -2.487 15.031 1.00 80.94 87 LEU A CA 1
ATOM 631 C C . LEU A 1 87 ? 14.362 -3.152 14.263 1.00 80.94 87 LEU A C 1
ATOM 633 O O . LEU A 1 87 ? 15.178 -3.853 14.856 1.00 80.94 87 LEU A O 1
ATOM 637 N N . ASN A 1 88 ? 14.418 -2.937 12.947 1.00 84.44 88 ASN A N 1
ATOM 638 C CA . ASN A 1 88 ? 15.354 -3.608 12.057 1.00 84.44 88 ASN A CA 1
ATOM 639 C C . ASN A 1 88 ? 15.288 -5.139 12.211 1.00 84.44 88 ASN A C 1
ATOM 641 O O . ASN A 1 88 ? 16.304 -5.824 12.373 1.00 84.44 88 ASN A O 1
ATOM 645 N N . ALA A 1 89 ? 14.064 -5.660 12.244 1.00 85.75 89 ALA A N 1
ATOM 646 C CA . ALA A 1 89 ? 13.780 -7.046 12.578 1.00 85.75 89 ALA A CA 1
ATOM 647 C C . ALA A 1 89 ? 12.676 -7.613 11.683 1.00 85.75 89 ALA A C 1
ATOM 649 O O . ALA A 1 89 ? 11.796 -6.889 11.205 1.00 85.75 89 ALA A O 1
ATOM 650 N N . MET A 1 90 ? 12.732 -8.929 11.487 1.00 92.94 90 MET A N 1
ATOM 651 C CA . MET A 1 90 ? 11.598 -9.710 11.014 1.00 92.94 90 MET A CA 1
ATOM 652 C C . MET A 1 90 ? 10.883 -10.290 12.217 1.00 92.94 90 MET A C 1
ATOM 654 O O . MET A 1 90 ? 11.512 -10.857 13.104 1.00 92.94 90 MET A O 1
ATOM 658 N N . LEU A 1 91 ? 9.571 -10.139 12.234 1.00 92.00 91 LEU A N 1
ATOM 659 C CA . LEU A 1 91 ? 8.715 -10.531 13.335 1.00 92.00 91 LEU A CA 1
ATOM 660 C C . LEU A 1 91 ? 7.710 -11.562 12.846 1.00 92.00 91 LEU A C 1
ATOM 662 O O . LEU A 1 91 ? 7.247 -11.494 11.705 1.00 92.00 91 LEU A O 1
ATOM 666 N N . ARG A 1 92 ? 7.340 -12.486 13.724 1.00 91.75 92 ARG A N 1
ATOM 667 C CA . ARG A 1 92 ? 6.221 -13.399 13.538 1.00 91.75 92 ARG A CA 1
ATOM 668 C C . ARG A 1 92 ? 5.147 -13.072 14.562 1.00 91.75 92 ARG A C 1
ATOM 670 O O . ARG A 1 92 ? 5.407 -13.074 15.758 1.00 91.75 92 ARG A O 1
ATOM 677 N N . TRP A 1 93 ? 3.930 -12.853 14.089 1.00 90.81 93 TRP A N 1
ATOM 678 C CA . TRP A 1 93 ? 2.752 -12.744 14.935 1.00 90.81 93 TRP A CA 1
ATOM 679 C C . TRP A 1 93 ? 1.956 -14.040 14.870 1.00 90.81 93 TRP A C 1
ATOM 681 O O . TRP A 1 93 ? 1.371 -14.365 13.834 1.00 90.81 93 TRP A O 1
ATOM 691 N N . GLY A 1 94 ? 1.965 -14.791 15.970 1.00 86.94 94 GLY A N 1
ATOM 692 C CA . GLY A 1 94 ? 1.223 -16.041 16.101 1.00 86.94 94 GLY A CA 1
ATOM 693 C C . GLY A 1 94 ? -0.243 -15.789 16.445 1.00 86.94 94 GLY A C 1
ATOM 694 O O . GLY A 1 94 ? -0.544 -15.192 17.479 1.00 86.94 94 GLY A O 1
ATOM 695 N N . ALA A 1 95 ? -1.158 -16.282 15.615 1.00 81.44 95 ALA A N 1
ATOM 696 C CA . ALA A 1 95 ? -2.585 -16.003 15.740 1.00 81.44 95 ALA A CA 1
ATOM 697 C C . ALA A 1 95 ? -3.265 -16.698 16.922 1.00 81.44 95 ALA A C 1
ATOM 699 O O . ALA A 1 95 ? -4.226 -16.158 17.464 1.00 81.44 95 ALA A O 1
ATOM 700 N N . GLU A 1 96 ? -2.796 -17.889 17.307 1.00 79.38 96 GLU A N 1
ATOM 701 C CA . GLU A 1 96 ? -3.392 -18.656 18.410 1.00 79.38 96 GLU A CA 1
ATOM 702 C C . GLU A 1 96 ? -3.129 -18.012 19.770 1.00 79.38 96 GLU A C 1
ATOM 704 O O . GLU A 1 96 ? -4.003 -17.989 20.632 1.00 79.38 96 GLU A O 1
ATOM 709 N N . ARG A 1 97 ? -1.910 -17.498 19.956 1.00 74.62 97 ARG A N 1
ATOM 710 C CA . ARG A 1 97 ? -1.458 -16.925 21.229 1.00 74.62 97 ARG A CA 1
ATOM 711 C C . ARG A 1 97 ? -1.589 -15.407 21.278 1.00 74.62 97 ARG A C 1
ATOM 713 O O . ARG A 1 97 ? -1.482 -14.855 22.363 1.00 74.62 97 ARG A O 1
ATOM 720 N N . ASP A 1 98 ? -1.809 -14.757 20.133 1.00 81.62 98 ASP A N 1
ATOM 721 C CA . ASP A 1 98 ? -1.720 -13.301 19.985 1.00 81.62 98 ASP A CA 1
ATOM 722 C C . ASP A 1 98 ? -0.391 -12.759 20.549 1.00 81.62 98 ASP A C 1
ATOM 724 O O . ASP A 1 98 ? -0.339 -11.878 21.405 1.00 81.62 98 ASP A O 1
ATOM 728 N N . VAL A 1 99 ? 0.710 -13.364 20.096 1.00 80.88 99 VAL A N 1
ATOM 729 C CA . VAL A 1 99 ? 2.067 -13.004 20.524 1.00 80.88 99 VAL A CA 1
ATOM 730 C C . VAL A 1 99 ? 2.894 -12.626 19.309 1.00 80.88 99 VAL A C 1
ATOM 732 O O . VAL A 1 99 ? 2.845 -13.302 18.278 1.00 80.88 99 VAL A O 1
ATOM 735 N N . LEU A 1 100 ? 3.638 -11.534 19.459 1.00 85.56 100 LEU A N 1
ATOM 736 C CA . LEU A 1 100 ? 4.599 -11.035 18.491 1.00 85.56 100 LEU A CA 1
ATOM 737 C C . LEU A 1 100 ? 6.008 -11.402 18.966 1.00 85.56 100 LEU A C 1
ATOM 739 O O . LEU A 1 100 ? 6.453 -10.915 20.003 1.00 85.56 100 LEU A O 1
ATOM 743 N N . ASP A 1 101 ? 6.692 -12.232 18.187 1.00 87.75 101 ASP A N 1
ATOM 744 C CA . ASP A 1 101 ? 8.045 -12.718 18.454 1.00 87.75 101 ASP A CA 1
ATOM 745 C C . ASP A 1 101 ? 8.996 -12.265 17.337 1.00 87.75 101 ASP A C 1
ATOM 747 O O . ASP A 1 101 ? 8.590 -12.111 16.182 1.00 87.75 101 ASP A O 1
ATOM 751 N N . GLU A 1 102 ? 10.278 -12.072 17.648 1.00 89.56 102 GLU A N 1
ATOM 752 C CA . GLU A 1 102 ? 11.300 -11.914 16.607 1.00 89.56 102 GLU A CA 1
ATOM 753 C C . GLU A 1 102 ? 11.535 -13.264 15.914 1.00 89.56 102 GLU A C 1
ATOM 755 O O . GLU A 1 102 ? 11.627 -14.310 16.556 1.00 89.56 102 GLU A O 1
ATOM 760 N N . LEU A 1 103 ? 11.607 -13.252 14.585 1.00 91.06 103 LEU A N 1
ATOM 761 C CA . LEU A 1 103 ? 11.889 -14.444 13.802 1.00 91.06 103 LEU A CA 1
ATOM 762 C C . LEU A 1 103 ? 13.401 -14.681 13.753 1.00 91.06 103 LEU A C 1
ATOM 764 O O . LEU A 1 103 ? 14.154 -13.865 13.218 1.00 91.06 103 LEU A O 1
ATOM 768 N N . GLU A 1 104 ? 13.838 -15.831 14.257 1.00 92.38 104 GLU A N 1
ATOM 769 C CA . GLU A 1 104 ? 15.243 -16.227 14.216 1.00 92.38 104 GLU A CA 1
ATOM 770 C C . GLU A 1 104 ? 15.663 -16.612 12.791 1.00 92.38 104 GLU A C 1
ATOM 772 O O . GLU A 1 104 ? 15.237 -17.630 12.246 1.00 92.38 104 GLU A O 1
ATOM 777 N N . LEU A 1 105 ? 16.523 -15.789 12.186 1.00 93.94 105 LEU A N 1
ATOM 778 C CA . LEU A 1 105 ? 17.121 -16.030 10.874 1.00 93.94 105 LEU A CA 1
ATOM 779 C C . LEU A 1 105 ? 18.642 -16.068 10.989 1.00 93.94 105 LEU A C 1
ATOM 781 O O . LEU A 1 105 ? 19.245 -15.203 11.629 1.00 93.94 105 LEU A O 1
ATOM 785 N N . SER A 1 106 ? 19.270 -17.045 10.334 1.00 93.56 106 SER A N 1
ATOM 786 C CA . SER A 1 106 ? 20.717 -17.247 10.380 1.00 93.56 106 SER A CA 1
ATOM 787 C C . SER A 1 106 ? 21.332 -17.347 8.975 1.00 93.56 106 SER A C 1
ATOM 789 O O . SER A 1 106 ? 21.016 -18.288 8.237 1.00 93.56 106 SER A O 1
ATOM 791 N N . PRO A 1 107 ? 22.220 -16.406 8.588 1.00 93.31 107 PRO A N 1
ATOM 792 C CA . PRO A 1 107 ? 22.542 -15.168 9.302 1.00 93.31 107 PRO A CA 1
ATOM 793 C C . PRO A 1 107 ? 21.351 -14.200 9.330 1.00 93.31 107 PRO A C 1
ATOM 795 O O . PRO A 1 107 ? 20.464 -14.269 8.477 1.00 93.31 107 PRO A O 1
ATOM 798 N N . ARG A 1 108 ? 21.360 -13.265 10.286 1.00 92.19 108 ARG A N 1
ATOM 799 C CA . ARG A 1 108 ? 20.354 -12.200 10.379 1.00 92.19 108 ARG A CA 1
ATOM 800 C C . ARG A 1 108 ? 20.479 -11.248 9.173 1.00 92.19 108 ARG A C 1
ATOM 802 O O . ARG A 1 108 ? 21.606 -10.864 8.850 1.00 92.19 108 ARG A O 1
ATOM 809 N N . PRO A 1 109 ? 19.369 -10.845 8.524 1.00 93.06 109 PRO A N 1
ATOM 810 C CA . PRO A 1 109 ? 19.401 -9.811 7.490 1.00 93.06 109 PRO A CA 1
ATOM 811 C C . PRO A 1 109 ? 19.885 -8.471 8.065 1.00 93.06 109 PRO A C 1
ATOM 813 O O . PRO A 1 109 ? 19.616 -8.146 9.222 1.00 93.06 109 PRO A O 1
ATOM 816 N N . GLY A 1 110 ? 20.584 -7.684 7.248 1.00 90.69 110 GLY A N 1
ATOM 817 C CA . GLY A 1 110 ? 21.120 -6.380 7.626 1.00 90.69 110 GLY A CA 1
ATOM 818 C C . GLY A 1 110 ? 20.019 -5.350 7.856 1.00 90.69 110 GLY A C 1
ATOM 819 O O . GLY A 1 110 ? 19.878 -4.846 8.970 1.00 90.69 110 GLY A O 1
ATOM 820 N N . ARG A 1 111 ? 19.239 -5.048 6.811 1.00 90.12 111 ARG A N 1
ATOM 821 C CA . ARG A 1 111 ? 18.048 -4.197 6.876 1.00 90.12 111 ARG A CA 1
ATOM 822 C C . ARG A 1 111 ? 16.950 -4.696 5.934 1.00 90.12 111 ARG A C 1
ATOM 824 O O . ARG A 1 111 ? 16.889 -4.255 4.779 1.00 90.12 111 ARG A O 1
ATOM 831 N N . PRO A 1 112 ? 16.072 -5.595 6.412 1.00 94.69 112 PRO A N 1
ATOM 832 C CA . PRO A 1 112 ? 14.994 -6.118 5.590 1.00 94.69 112 PRO A CA 1
ATOM 833 C C . PRO A 1 112 ? 14.040 -4.992 5.161 1.00 94.69 112 PRO A C 1
ATOM 835 O O . PRO A 1 112 ? 13.675 -4.124 5.957 1.00 94.69 112 PRO A O 1
ATOM 838 N N . SER A 1 113 ? 13.663 -4.994 3.885 1.00 95.75 113 SER A N 1
ATOM 839 C CA . SER A 1 113 ? 12.707 -4.066 3.272 1.00 95.75 113 SER A CA 1
ATOM 840 C C . SER A 1 113 ? 11.389 -4.741 2.906 1.00 95.75 113 SER A C 1
ATOM 842 O O . SER A 1 113 ? 10.355 -4.079 2.981 1.00 95.75 113 SER A O 1
ATOM 844 N N . ALA A 1 114 ? 11.426 -6.033 2.572 1.00 97.50 114 ALA A N 1
ATOM 845 C CA . ALA A 1 114 ? 10.247 -6.823 2.242 1.00 97.50 114 ALA A CA 1
ATOM 846 C C . ALA A 1 114 ? 10.417 -8.312 2.567 1.00 97.50 114 ALA A C 1
ATOM 848 O O . ALA A 1 114 ? 11.542 -8.821 2.631 1.00 97.50 114 ALA A O 1
ATOM 849 N N . VAL A 1 115 ? 9.289 -9.002 2.731 1.00 97.19 115 VAL A N 1
ATOM 850 C CA . VAL A 1 115 ? 9.196 -10.450 2.947 1.00 97.19 115 VAL A CA 1
ATOM 851 C C . VAL A 1 115 ? 8.114 -11.061 2.054 1.00 97.19 115 VAL A C 1
ATOM 853 O O . VAL A 1 115 ? 6.986 -10.572 1.994 1.00 97.19 115 VAL A O 1
ATOM 856 N N . ARG A 1 116 ? 8.440 -12.170 1.380 1.00 96.38 116 ARG A N 1
ATOM 857 C CA . ARG A 1 116 ? 7.500 -12.977 0.582 1.00 96.38 116 ARG A CA 1
ATOM 858 C C . ARG A 1 116 ? 7.771 -14.468 0.753 1.00 96.38 116 ARG A C 1
ATOM 860 O O . ARG A 1 116 ? 8.868 -14.870 1.128 1.00 96.38 116 ARG A O 1
ATOM 867 N N . PHE A 1 117 ? 6.785 -15.291 0.417 1.00 94.56 117 PHE A N 1
ATOM 868 C CA . PHE A 1 117 ? 6.959 -16.738 0.315 1.00 94.56 117 PHE A CA 1
ATOM 869 C C . PHE A 1 117 ? 7.298 -17.140 -1.122 1.00 94.56 117 PHE A C 1
ATOM 871 O O . PHE A 1 117 ? 6.660 -16.682 -2.074 1.00 94.56 117 PHE A O 1
ATOM 878 N N . ALA A 1 118 ? 8.283 -18.018 -1.272 1.00 94.06 118 ALA A N 1
ATOM 879 C CA . ALA A 1 118 ? 8.486 -18.778 -2.494 1.00 94.06 118 ALA A CA 1
ATOM 880 C C . ALA A 1 118 ? 7.423 -19.896 -2.609 1.00 94.06 118 ALA A C 1
ATOM 882 O O . ALA A 1 118 ? 6.849 -20.308 -1.597 1.00 94.06 118 ALA A O 1
ATOM 883 N N . PRO A 1 119 ? 7.152 -20.426 -3.819 1.00 91.62 119 PRO A N 1
ATOM 884 C CA . PRO A 1 119 ? 6.148 -21.475 -4.024 1.00 91.62 119 PRO A CA 1
ATOM 885 C C . PRO A 1 119 ? 6.387 -22.766 -3.228 1.00 91.62 119 PRO A C 1
ATOM 887 O O . PRO A 1 119 ? 5.442 -23.500 -2.954 1.00 91.62 119 PRO A O 1
ATOM 890 N N . ASP A 1 120 ? 7.635 -23.050 -2.858 1.00 91.56 120 ASP A N 1
ATOM 891 C CA . ASP A 1 120 ? 8.022 -24.206 -2.045 1.00 91.56 120 ASP A CA 1
ATOM 892 C C . ASP A 1 120 ? 7.949 -23.948 -0.529 1.00 91.56 120 ASP A C 1
ATOM 894 O O . ASP A 1 120 ? 8.278 -24.832 0.261 1.00 91.56 120 ASP A O 1
ATOM 898 N N . GLY A 1 121 ? 7.501 -22.758 -0.118 1.00 91.62 121 GLY A N 1
ATOM 899 C CA . GLY A 1 121 ? 7.352 -22.361 1.280 1.00 91.62 121 GLY A CA 1
ATOM 900 C C . GLY A 1 121 ? 8.599 -21.730 1.903 1.00 91.62 121 GLY A C 1
ATOM 901 O O . GLY A 1 121 ? 8.535 -21.318 3.061 1.00 91.62 121 GLY A O 1
ATOM 902 N N . ASP A 1 122 ? 9.707 -21.614 1.162 1.00 95.25 122 ASP A N 1
ATOM 903 C CA . ASP A 1 122 ? 10.877 -20.860 1.618 1.00 95.25 122 ASP A CA 1
ATOM 904 C C . ASP A 1 122 ? 10.540 -19.359 1.746 1.00 95.25 122 ASP A C 1
ATOM 906 O O . ASP A 1 122 ? 9.699 -18.811 1.026 1.00 95.25 122 ASP A O 1
ATOM 910 N N . LEU A 1 123 ? 11.231 -18.671 2.651 1.00 96.50 123 LEU A N 1
ATOM 911 C CA . LEU A 1 123 ? 11.103 -17.231 2.856 1.00 96.50 123 LEU A CA 1
ATOM 912 C C . LEU A 1 123 ? 12.081 -16.480 1.961 1.00 96.50 123 LEU A C 1
ATOM 914 O O . LEU A 1 123 ? 13.278 -16.749 1.992 1.00 96.50 123 LEU A O 1
ATOM 918 N N . LEU A 1 124 ? 11.588 -15.498 1.216 1.00 97.81 124 LEU A N 1
ATOM 919 C CA . LEU A 1 124 ? 12.383 -14.543 0.453 1.00 97.81 124 LEU A CA 1
ATOM 920 C C . LEU A 1 124 ? 12.359 -13.195 1.169 1.00 97.81 124 LEU A C 1
ATOM 922 O O . LEU A 1 124 ? 11.293 -12.635 1.417 1.00 97.81 124 LEU A O 1
ATOM 926 N N . VAL A 1 125 ? 13.540 -12.674 1.480 1.00 98.00 125 VAL A N 1
ATOM 927 C CA . VAL A 1 125 ? 13.718 -11.428 2.226 1.00 98.00 125 VAL A CA 1
ATOM 928 C C . VAL A 1 125 ? 14.546 -10.471 1.388 1.00 98.00 125 VAL A C 1
ATOM 930 O O . VAL A 1 125 ? 15.718 -10.735 1.117 1.00 98.00 125 VAL A O 1
ATOM 933 N N . ALA A 1 126 ? 13.951 -9.356 0.974 1.00 98.00 126 ALA A N 1
ATOM 934 C CA . ALA A 1 126 ? 14.708 -8.266 0.375 1.00 98.00 126 ALA A CA 1
ATOM 935 C C . ALA A 1 126 ? 15.476 -7.538 1.483 1.00 98.00 126 ALA A C 1
ATOM 937 O O . ALA A 1 126 ? 14.870 -7.039 2.427 1.00 98.00 126 ALA A O 1
ATOM 938 N N . ASP A 1 127 ? 16.803 -7.487 1.383 1.00 96.00 127 ASP A N 1
ATOM 939 C CA . ASP A 1 127 ? 17.681 -6.812 2.336 1.00 96.00 127 ASP A CA 1
ATOM 940 C C . ASP A 1 127 ? 18.337 -5.603 1.659 1.00 96.00 127 ASP A C 1
ATOM 942 O O . ASP A 1 127 ? 19.273 -5.721 0.857 1.00 96.00 127 ASP A O 1
ATOM 946 N N . ALA A 1 128 ? 17.797 -4.420 1.955 1.00 89.75 128 ALA A N 1
ATOM 947 C CA . ALA A 1 128 ? 18.158 -3.190 1.266 1.00 89.75 128 ALA A CA 1
ATOM 948 C C . ALA A 1 128 ? 19.613 -2.781 1.536 1.00 89.75 128 ALA A C 1
ATOM 950 O O . ALA A 1 128 ? 20.311 -2.378 0.602 1.00 89.75 128 ALA A O 1
ATOM 951 N N . ASP A 1 129 ? 20.069 -2.890 2.786 1.00 87.38 129 ASP A N 1
ATOM 952 C CA . ASP A 1 129 ? 21.425 -2.482 3.178 1.00 87.38 129 ASP A CA 1
ATOM 953 C C . ASP A 1 129 ? 22.425 -3.636 3.004 1.00 87.38 129 ASP A C 1
ATOM 955 O O . ASP A 1 129 ? 23.573 -3.395 2.625 1.00 87.38 129 ASP A O 1
ATOM 959 N N . GLY A 1 130 ? 21.975 -4.889 3.155 1.00 89.12 130 GLY A N 1
ATOM 960 C CA . GLY A 1 130 ? 22.740 -6.074 2.756 1.00 89.12 130 GLY A CA 1
ATOM 961 C C . GLY A 1 130 ? 22.918 -6.208 1.239 1.00 89.12 130 GLY A C 1
ATOM 962 O O . GLY A 1 130 ? 23.725 -7.020 0.787 1.00 89.12 130 GLY A O 1
ATOM 963 N N . ARG A 1 131 ? 22.205 -5.388 0.447 1.00 95.12 131 ARG A N 1
ATOM 964 C CA . ARG A 1 131 ? 22.255 -5.348 -1.027 1.00 95.12 131 ARG A CA 1
ATOM 965 C C . ARG A 1 131 ? 22.073 -6.739 -1.630 1.00 95.12 131 ARG A C 1
ATOM 967 O O . ARG A 1 131 ? 22.794 -7.138 -2.547 1.00 95.12 131 ARG A O 1
ATOM 974 N N . ALA A 1 132 ? 21.114 -7.481 -1.093 1.00 96.88 132 ALA A N 1
ATOM 975 C CA . ALA A 1 132 ? 20.846 -8.852 -1.482 1.00 96.88 132 ALA A CA 1
ATOM 976 C C . ALA A 1 132 ? 19.384 -9.218 -1.237 1.00 96.88 132 ALA A C 1
ATOM 978 O O . ALA A 1 132 ? 18.720 -8.640 -0.382 1.00 96.88 132 ALA A O 1
ATOM 979 N N . VAL A 1 133 ? 18.892 -10.216 -1.961 1.00 98.31 133 VAL A N 1
ATOM 980 C CA . VAL A 1 133 ? 17.726 -10.981 -1.523 1.00 98.31 133 VAL A CA 1
ATOM 981 C C . VAL A 1 133 ? 18.223 -12.267 -0.876 1.00 98.31 133 VAL A C 1
ATOM 983 O O . VAL A 1 133 ? 19.100 -12.941 -1.419 1.00 98.31 133 VAL A O 1
ATOM 986 N N . LEU A 1 134 ? 17.695 -12.591 0.296 1.00 98.00 134 LEU A N 1
ATOM 987 C CA . LEU A 1 134 ? 18.071 -13.749 1.097 1.00 98.00 134 LEU A CA 1
ATOM 988 C C . LEU A 1 134 ? 16.917 -14.750 1.089 1.00 98.00 134 LEU A C 1
ATOM 990 O O . LEU A 1 134 ? 15.775 -14.382 1.355 1.00 98.00 134 LEU A O 1
ATOM 994 N N . ARG A 1 135 ? 17.211 -16.009 0.762 1.00 98.00 135 ARG A N 1
ATOM 995 C CA . ARG A 1 135 ? 16.250 -17.112 0.805 1.00 98.00 135 ARG A CA 1
ATOM 996 C C . ARG A 1 135 ? 16.540 -18.003 1.994 1.00 98.00 135 ARG A C 1
ATOM 998 O O . ARG A 1 135 ? 17.607 -18.618 2.038 1.00 98.00 135 ARG A O 1
ATOM 1005 N N . TYR A 1 136 ? 15.587 -18.098 2.905 1.00 97.69 136 TYR A N 1
ATOM 1006 C CA . TYR A 1 136 ? 15.653 -18.933 4.095 1.00 97.69 136 TYR A CA 1
ATOM 1007 C C . TYR A 1 136 ? 14.678 -20.095 3.991 1.00 97.69 136 TYR A C 1
ATOM 1009 O O . TYR A 1 136 ? 13.623 -19.975 3.373 1.00 97.69 136 TYR A O 1
ATOM 1017 N N . ASP A 1 137 ? 15.018 -21.212 4.620 1.00 95.19 137 ASP A N 1
ATOM 1018 C CA . ASP A 1 137 ? 14.060 -22.292 4.812 1.00 95.19 137 ASP A CA 1
ATOM 1019 C C . ASP A 1 137 ? 13.083 -22.005 5.960 1.00 95.19 137 ASP A C 1
ATOM 1021 O O . ASP A 1 137 ? 13.207 -21.019 6.690 1.00 95.19 137 ASP A O 1
ATOM 1025 N N . ALA A 1 138 ? 12.111 -22.898 6.153 1.00 88.81 138 ALA A N 1
ATOM 1026 C CA . ALA A 1 138 ? 11.116 -22.789 7.220 1.00 88.81 138 ALA A CA 1
ATOM 1027 C C . ALA A 1 138 ? 11.702 -22.804 8.651 1.00 88.81 138 ALA A C 1
ATOM 1029 O O . ALA A 1 138 ? 10.981 -22.510 9.603 1.00 88.81 138 ALA A O 1
ATOM 1030 N N . ARG A 1 139 ? 12.983 -23.165 8.822 1.00 90.81 139 ARG A N 1
ATOM 1031 C CA . ARG A 1 139 ? 13.704 -23.135 10.107 1.00 90.81 139 ARG A CA 1
ATOM 1032 C C . ARG A 1 139 ? 14.555 -21.871 10.266 1.00 90.81 139 ARG A C 1
ATOM 1034 O O . ARG A 1 139 ? 15.263 -21.758 11.259 1.00 90.81 139 ARG A O 1
ATOM 1041 N N . GLY A 1 140 ? 14.517 -20.956 9.297 1.00 93.75 140 GLY A N 1
ATOM 1042 C CA . GLY A 1 140 ? 15.301 -19.724 9.310 1.00 93.75 140 GLY A CA 1
ATOM 1043 C C . GLY A 1 140 ? 16.761 -19.902 8.889 1.00 93.75 140 GLY A C 1
ATOM 1044 O O . GLY A 1 140 ? 17.562 -18.987 9.083 1.00 93.75 140 GLY A O 1
ATOM 1045 N N . ALA A 1 141 ? 17.139 -21.044 8.302 1.00 96.88 141 ALA A N 1
ATOM 1046 C CA . ALA A 1 141 ? 18.492 -21.253 7.794 1.00 96.88 141 ALA A CA 1
ATOM 1047 C C . ALA A 1 141 ? 18.629 -20.712 6.365 1.00 96.88 141 ALA A C 1
ATOM 1049 O O . ALA A 1 141 ? 17.816 -21.019 5.487 1.00 96.88 141 ALA A O 1
ATOM 1050 N N . LEU A 1 142 ? 19.666 -19.907 6.115 1.00 97.62 142 LEU A N 1
ATOM 1051 C CA . LEU A 1 142 ? 19.920 -19.346 4.790 1.00 97.62 142 LEU A CA 1
ATOM 1052 C C . LEU A 1 142 ? 20.288 -20.444 3.792 1.00 97.62 142 LEU A C 1
ATOM 1054 O O . LEU A 1 142 ? 21.271 -21.166 3.954 1.00 97.62 142 LEU A O 1
ATOM 1058 N N . ARG A 1 143 ? 19.521 -20.510 2.708 1.00 96.75 143 ARG A N 1
ATOM 1059 C CA . ARG A 1 143 ? 19.759 -21.405 1.575 1.00 96.75 143 ARG A CA 1
ATOM 1060 C C . ARG A 1 143 ? 20.490 -20.723 0.436 1.00 96.75 143 ARG A C 1
ATOM 1062 O O . ARG A 1 143 ? 21.305 -21.356 -0.235 1.00 96.75 143 ARG A O 1
ATOM 1069 N N . ARG A 1 144 ? 20.162 -19.457 0.166 1.00 95.88 144 ARG A N 1
ATOM 1070 C CA . ARG A 1 144 ? 20.710 -18.739 -0.988 1.00 95.88 144 ARG A CA 1
ATOM 1071 C C . ARG A 1 144 ? 20.687 -17.231 -0.808 1.00 95.88 144 ARG A C 1
ATOM 1073 O O . ARG A 1 144 ? 19.763 -16.677 -0.224 1.00 95.88 144 ARG A O 1
ATOM 1080 N N . THR A 1 145 ? 21.674 -16.589 -1.418 1.00 97.25 145 THR A N 1
ATOM 1081 C CA . THR A 1 145 ? 21.777 -15.138 -1.554 1.00 97.25 145 THR A CA 1
ATOM 1082 C C . THR A 1 145 ? 21.738 -14.776 -3.035 1.00 97.25 145 THR A C 1
ATOM 1084 O O . THR A 1 145 ? 22.496 -15.335 -3.829 1.00 97.25 145 THR A O 1
ATOM 1087 N N . TYR A 1 146 ? 20.877 -13.831 -3.399 1.00 97.50 146 TYR A N 1
ATOM 1088 C CA . TYR A 1 146 ? 20.781 -13.244 -4.733 1.00 97.50 146 TYR A CA 1
ATOM 1089 C C . TYR A 1 146 ? 21.327 -11.822 -4.650 1.00 97.50 146 TYR A C 1
ATOM 1091 O O . TYR A 1 146 ? 20.725 -10.950 -4.024 1.00 97.50 146 TYR A O 1
ATOM 1099 N N . ALA A 1 147 ? 22.494 -11.592 -5.238 1.00 95.44 147 ALA A N 1
ATOM 1100 C CA . ALA A 1 147 ? 23.178 -10.308 -5.176 1.00 95.44 147 ALA A CA 1
ATOM 1101 C C . ALA A 1 147 ? 23.870 -10.010 -6.504 1.00 95.44 147 ALA A C 1
ATOM 1103 O O . ALA A 1 147 ? 24.188 -10.916 -7.275 1.00 95.44 147 ALA A O 1
ATOM 1104 N N . GLN A 1 148 ? 24.149 -8.731 -6.743 1.00 91.00 148 GLN A N 1
ATOM 1105 C CA . GLN A 1 148 ? 24.914 -8.284 -7.902 1.00 91.00 148 GLN A CA 1
ATOM 1106 C C . GLN A 1 148 ? 26.072 -7.382 -7.443 1.00 91.00 148 GLN A C 1
ATOM 1108 O O . GLN A 1 148 ? 25.948 -6.154 -7.455 1.00 91.00 148 GLN A O 1
ATOM 1113 N N . PRO A 1 149 ? 27.202 -7.970 -7.005 1.00 88.06 149 PRO A N 1
ATOM 1114 C CA . PRO A 1 149 ? 28.370 -7.203 -6.587 1.00 88.06 149 PRO A CA 1
ATOM 1115 C C . PRO A 1 149 ? 28.840 -6.245 -7.690 1.00 88.06 149 PRO A C 1
ATOM 1117 O O . PRO A 1 149 ? 28.848 -6.596 -8.869 1.00 88.06 149 PRO A O 1
ATOM 1120 N N . GLY A 1 150 ? 29.225 -5.027 -7.306 1.00 87.12 150 GLY A N 1
ATOM 1121 C CA . GLY A 1 150 ? 29.705 -3.992 -8.232 1.00 87.12 150 GLY A CA 1
ATOM 1122 C C . GLY A 1 150 ? 28.615 -3.219 -8.986 1.00 87.12 150 GLY A C 1
ATOM 1123 O O . GLY A 1 150 ? 28.919 -2.179 -9.560 1.00 87.12 150 GLY A O 1
ATOM 1124 N N . ASP A 1 151 ? 27.356 -3.660 -8.944 1.00 91.88 151 ASP A N 1
ATOM 1125 C CA . ASP A 1 151 ? 26.226 -2.943 -9.542 1.00 91.88 151 ASP A CA 1
ATOM 1126 C C . ASP A 1 151 ? 25.436 -2.155 -8.487 1.00 91.88 151 ASP A C 1
ATOM 1128 O O . ASP A 1 151 ? 25.411 -2.511 -7.303 1.00 91.88 151 ASP A O 1
ATOM 1132 N N . ALA A 1 152 ? 24.765 -1.081 -8.905 1.00 92.19 152 ALA A N 1
ATOM 1133 C CA . ALA A 1 152 ? 23.865 -0.317 -8.046 1.00 92.19 152 ALA A CA 1
ATOM 1134 C C . ALA A 1 152 ? 22.616 -1.159 -7.744 1.00 92.19 152 ALA A C 1
ATOM 1136 O O . ALA A 1 152 ? 21.615 -1.090 -8.451 1.00 92.19 152 ALA A O 1
ATOM 1137 N N . PHE A 1 153 ? 22.700 -1.990 -6.709 1.00 95.75 153 PHE A N 1
ATOM 1138 C CA . PHE A 1 153 ? 21.665 -2.937 -6.319 1.00 95.75 153 PHE A CA 1
ATOM 1139 C C . PHE A 1 153 ? 21.201 -2.660 -4.894 1.00 95.75 153 PHE A C 1
ATOM 1141 O O . PHE A 1 153 ? 21.985 -2.776 -3.948 1.00 95.75 153 PHE A O 1
ATOM 1148 N N . ARG A 1 154 ? 19.934 -2.255 -4.774 1.00 95.81 154 ARG A N 1
ATOM 1149 C CA . ARG A 1 154 ? 19.228 -2.030 -3.512 1.00 95.81 154 ARG A CA 1
ATOM 1150 C C . ARG A 1 154 ? 17.807 -2.590 -3.649 1.00 95.81 154 ARG A C 1
ATOM 1152 O O . ARG A 1 154 ? 16.973 -1.920 -4.263 1.00 95.81 154 ARG A O 1
ATOM 1159 N N . PRO A 1 155 ? 17.544 -3.806 -3.151 1.00 97.56 155 PRO A N 1
ATOM 1160 C CA . PRO A 1 155 ? 16.249 -4.452 -3.317 1.00 97.56 155 PRO A CA 1
ATOM 1161 C C . PRO A 1 155 ? 15.189 -3.807 -2.410 1.00 97.56 155 PRO A C 1
ATOM 1163 O O . PRO A 1 155 ? 15.432 -3.562 -1.225 1.00 97.56 155 PRO A O 1
ATOM 1166 N N . ALA A 1 156 ? 14.019 -3.506 -2.972 1.00 97.44 156 ALA A N 1
ATOM 1167 C CA . ALA A 1 156 ? 12.864 -3.010 -2.222 1.00 97.44 156 ALA A CA 1
ATOM 1168 C C . ALA A 1 156 ? 11.801 -4.089 -2.006 1.00 97.44 156 ALA A C 1
ATOM 1170 O O . ALA A 1 156 ? 11.243 -4.145 -0.920 1.00 97.44 156 ALA A O 1
ATOM 1171 N N . ASP A 1 157 ? 11.561 -4.935 -3.006 1.00 98.44 157 ASP A N 1
ATOM 1172 C CA . ASP A 1 157 ? 10.666 -6.090 -2.946 1.00 98.44 157 ASP A CA 1
ATOM 1173 C C . ASP A 1 157 ? 11.192 -7.223 -3.851 1.00 98.44 157 ASP A C 1
ATOM 1175 O O . ASP A 1 157 ? 12.063 -7.004 -4.704 1.00 98.44 157 ASP A O 1
ATOM 1179 N N . VAL A 1 158 ? 10.675 -8.436 -3.663 1.00 98.38 158 VAL A N 1
ATOM 1180 C CA . VAL A 1 158 ? 11.023 -9.650 -4.413 1.00 98.38 158 VAL A CA 1
ATOM 1181 C C . VAL A 1 158 ? 9.767 -10.456 -4.735 1.00 98.38 158 VAL A C 1
ATOM 1183 O O . VAL A 1 158 ? 8.879 -10.563 -3.912 1.00 98.38 158 VAL A O 1
ATOM 1186 N N . LEU A 1 159 ? 9.691 -11.086 -5.906 1.00 97.44 159 LEU A N 1
ATOM 1187 C CA . LEU A 1 159 ? 8.565 -11.926 -6.311 1.00 97.44 159 LEU A CA 1
ATOM 1188 C C . LEU A 1 159 ? 9.056 -13.171 -7.057 1.00 97.44 159 LEU A C 1
ATOM 1190 O O . LEU A 1 159 ? 9.934 -13.073 -7.912 1.00 97.44 159 LEU A O 1
ATOM 1194 N N . SER A 1 160 ? 8.469 -14.335 -6.770 1.00 97.19 160 SER A N 1
ATOM 1195 C CA . SER A 1 160 ? 8.698 -15.548 -7.571 1.00 97.19 160 SER A CA 1
ATOM 1196 C C . SER A 1 160 ? 7.817 -15.545 -8.822 1.00 97.19 160 SER A C 1
ATOM 1198 O O . SER A 1 160 ? 6.603 -15.369 -8.720 1.00 97.19 160 SER A O 1
ATOM 1200 N N . VAL A 1 161 ? 8.421 -15.761 -9.992 1.00 96.62 161 VAL A N 1
ATOM 1201 C CA . VAL A 1 161 ? 7.750 -15.782 -11.300 1.00 96.62 161 VAL A CA 1
ATOM 1202 C C . VAL A 1 161 ? 8.243 -17.003 -12.077 1.00 96.62 161 VAL A C 1
ATOM 1204 O O . VAL A 1 161 ? 9.278 -16.958 -12.738 1.00 96.62 161 VAL A O 1
ATOM 1207 N N . GLY A 1 162 ? 7.524 -18.123 -11.969 1.00 93.25 162 GLY A N 1
ATOM 1208 C CA . GLY A 1 162 ? 8.010 -19.409 -12.485 1.00 93.25 162 GLY A CA 1
ATOM 1209 C C . GLY A 1 162 ? 9.335 -19.799 -11.822 1.00 93.25 162 GLY A C 1
ATOM 1210 O O . GLY A 1 162 ? 9.437 -19.770 -10.597 1.00 93.25 162 GLY A O 1
ATOM 1211 N N . ASP A 1 163 ? 10.351 -20.096 -12.633 1.00 93.69 163 ASP A N 1
ATOM 1212 C CA . ASP A 1 163 ? 11.712 -20.427 -12.175 1.00 93.69 163 ASP A CA 1
ATOM 1213 C C . ASP A 1 163 ? 12.606 -19.183 -11.973 1.00 93.69 163 ASP A C 1
ATOM 1215 O O . ASP A 1 163 ? 13.827 -19.283 -11.818 1.00 93.69 163 ASP A O 1
ATOM 1219 N N . GLU A 1 164 ? 12.014 -17.987 -11.976 1.00 97.38 164 GLU A N 1
ATOM 1220 C CA . GLU A 1 164 ? 12.714 -16.714 -11.817 1.00 97.38 164 GLU A CA 1
ATOM 1221 C C . GLU A 1 164 ? 12.347 -16.010 -10.507 1.00 97.38 164 GLU A C 1
ATOM 1223 O O . GLU A 1 164 ? 11.243 -16.151 -9.979 1.00 97.38 164 GLU A O 1
ATOM 1228 N N . LEU A 1 165 ? 13.265 -15.176 -10.017 1.00 98.06 165 LEU A N 1
ATOM 1229 C CA . LEU A 1 165 ? 13.001 -14.179 -8.985 1.00 98.06 165 LEU A CA 1
ATOM 1230 C C . LEU A 1 165 ? 13.121 -12.780 -9.573 1.00 98.06 165 LEU A C 1
ATOM 1232 O O . LEU A 1 165 ? 14.167 -12.396 -10.096 1.00 98.06 165 LEU A O 1
ATOM 1236 N N . TRP A 1 166 ? 12.053 -12.007 -9.458 1.00 98.50 166 TRP A N 1
ATOM 1237 C CA . TRP A 1 166 ? 11.996 -10.619 -9.886 1.00 98.50 166 TRP A CA 1
ATOM 1238 C C . TRP A 1 166 ? 12.184 -9.719 -8.677 1.00 98.50 166 TRP A C 1
ATOM 1240 O O . TRP A 1 166 ? 11.498 -9.885 -7.675 1.00 98.50 166 TRP A O 1
ATOM 1250 N N . VAL A 1 167 ? 13.114 -8.775 -8.763 1.00 98.69 167 VAL A N 1
ATOM 1251 C CA . VAL A 1 167 ? 13.508 -7.929 -7.635 1.00 98.69 167 VAL A CA 1
ATOM 1252 C C . VAL A 1 167 ? 13.415 -6.470 -8.045 1.00 98.69 167 VAL A C 1
ATOM 1254 O O . VAL A 1 167 ? 14.077 -6.044 -8.995 1.00 98.69 167 VAL A O 1
ATOM 1257 N N . SER A 1 168 ? 12.619 -5.680 -7.329 1.00 98.38 168 SER A N 1
ATOM 1258 C CA . SER A 1 168 ? 12.569 -4.240 -7.570 1.00 98.38 168 SER A CA 1
ATOM 1259 C C . SER A 1 168 ? 13.836 -3.589 -7.017 1.00 98.38 168 SER A C 1
ATOM 1261 O O . SER A 1 168 ? 14.150 -3.673 -5.829 1.00 98.38 168 SER A O 1
ATOM 1263 N N . ASN A 1 169 ? 14.608 -2.953 -7.897 1.00 97.62 169 ASN A N 1
ATOM 1264 C CA . ASN A 1 169 ? 15.869 -2.315 -7.548 1.00 97.62 169 ASN A CA 1
ATOM 1265 C C . ASN A 1 169 ? 15.712 -0.793 -7.586 1.00 97.62 169 ASN A C 1
ATOM 1267 O O . ASN A 1 169 ? 15.729 -0.160 -8.650 1.00 97.62 169 ASN A O 1
ATOM 1271 N N . ILE A 1 170 ? 15.594 -0.195 -6.401 1.00 94.81 170 ILE A N 1
ATOM 1272 C CA . ILE A 1 170 ? 15.371 1.249 -6.271 1.00 94.81 170 ILE A CA 1
ATOM 1273 C C . ILE A 1 170 ? 16.605 2.077 -6.610 1.00 94.81 170 ILE A C 1
ATOM 1275 O O . ILE A 1 170 ? 16.450 3.216 -7.038 1.00 94.81 170 ILE A O 1
ATOM 1279 N N . ALA A 1 171 ? 17.812 1.527 -6.441 1.00 94.12 171 ALA A N 1
ATOM 1280 C CA . ALA A 1 171 ? 19.045 2.250 -6.745 1.00 94.12 171 ALA A CA 1
ATOM 1281 C C . ALA A 1 171 ? 19.245 2.420 -8.257 1.00 94.12 171 ALA A C 1
ATOM 1283 O O . ALA A 1 171 ? 19.761 3.444 -8.695 1.00 94.12 171 ALA A O 1
ATOM 1284 N N . ALA A 1 172 ? 18.807 1.440 -9.052 1.00 95.31 172 ALA A N 1
ATOM 1285 C CA . ALA A 1 172 ? 18.921 1.476 -10.508 1.00 95.31 172 ALA A CA 1
ATOM 1286 C C . ALA A 1 172 ? 17.622 1.852 -11.245 1.00 95.31 172 ALA A C 1
ATOM 1288 O O . ALA A 1 172 ? 17.629 1.925 -12.473 1.00 95.31 172 ALA A O 1
ATOM 1289 N N . HIS A 1 173 ? 16.520 2.076 -10.522 1.00 96.19 173 HIS A N 1
ATOM 1290 C CA . HIS A 1 173 ? 15.184 2.337 -11.073 1.00 96.19 173 HIS A CA 1
ATOM 1291 C C . HIS A 1 173 ? 14.755 1.315 -12.145 1.00 96.19 173 HIS A C 1
ATOM 1293 O O . HIS A 1 173 ? 14.369 1.682 -13.256 1.00 96.19 173 HIS A O 1
ATOM 1299 N N . ARG A 1 174 ? 14.850 0.023 -11.820 1.00 97.44 174 ARG A N 1
ATOM 1300 C CA . ARG A 1 174 ? 14.465 -1.085 -12.710 1.00 97.44 174 ARG A CA 1
ATOM 1301 C C . ARG A 1 174 ? 14.090 -2.329 -11.905 1.00 97.44 174 ARG A C 1
ATOM 1303 O O . ARG A 1 174 ? 14.263 -2.346 -10.687 1.00 97.44 174 ARG A O 1
ATOM 1310 N N . ILE A 1 175 ? 13.630 -3.373 -12.585 1.00 98.56 175 ILE A N 1
ATOM 1311 C CA . ILE A 1 175 ? 13.453 -4.706 -11.997 1.00 98.56 175 ILE A CA 1
ATOM 1312 C C . ILE A 1 175 ? 14.620 -5.583 -12.460 1.00 98.56 175 ILE A C 1
ATOM 1314 O O . ILE A 1 175 ? 14.859 -5.707 -13.660 1.00 98.56 175 ILE A O 1
ATOM 1318 N N . ASP A 1 176 ? 15.373 -6.165 -11.532 1.00 98.25 176 ASP A N 1
ATOM 1319 C CA . ASP A 1 176 ? 16.414 -7.150 -11.840 1.00 98.25 176 ASP A CA 1
ATOM 1320 C C . ASP A 1 176 ? 15.821 -8.562 -11.724 1.00 98.25 176 ASP A C 1
ATOM 1322 O O . ASP A 1 176 ? 15.127 -8.869 -10.755 1.00 98.25 176 ASP A O 1
ATOM 1326 N N . VAL A 1 177 ? 16.079 -9.418 -12.716 1.00 98.31 177 VAL A N 1
ATOM 1327 C CA . VAL A 1 177 ? 15.543 -10.783 -12.772 1.00 98.31 177 VAL A CA 1
ATOM 1328 C C . VAL A 1 177 ? 16.668 -11.788 -12.582 1.00 98.31 177 VAL A C 1
ATOM 1330 O O . VAL A 1 177 ? 17.684 -11.742 -13.279 1.00 98.31 177 VAL A O 1
ATOM 1333 N N . PHE A 1 178 ? 16.482 -12.701 -11.640 1.00 98.25 178 PHE A N 1
ATOM 1334 C CA . PHE A 1 178 ? 17.428 -13.741 -11.275 1.00 98.25 178 PHE A CA 1
ATOM 1335 C C . PHE A 1 178 ? 16.857 -15.109 -11.605 1.00 98.25 178 PHE A C 1
ATOM 1337 O O . PHE A 1 178 ? 15.668 -15.355 -11.445 1.00 98.25 178 PHE A O 1
ATOM 1344 N N . ASP A 1 179 ? 17.728 -16.019 -12.010 1.00 97.12 179 ASP A N 1
ATOM 1345 C CA . ASP A 1 179 ? 17.409 -17.439 -12.021 1.00 97.12 179 ASP A CA 1
ATOM 1346 C C . ASP A 1 179 ? 17.288 -17.924 -10.565 1.00 97.12 179 ASP A C 1
ATOM 1348 O O . ASP A 1 179 ? 18.212 -17.744 -9.758 1.00 97.12 179 ASP A O 1
ATOM 1352 N N . ALA A 1 180 ? 16.132 -18.490 -10.206 1.00 95.25 180 ALA A N 1
ATOM 1353 C CA . ALA A 1 180 ? 15.810 -18.800 -8.815 1.00 95.25 180 ALA A CA 1
ATOM 1354 C C . ALA A 1 180 ? 16.715 -19.897 -8.229 1.00 95.25 180 ALA A C 1
ATOM 1356 O O . ALA A 1 180 ? 16.935 -19.922 -7.013 1.00 95.25 180 ALA A O 1
ATOM 1357 N N . THR A 1 181 ? 17.272 -20.777 -9.065 1.00 93.88 181 THR A N 1
ATOM 1358 C CA . THR A 1 181 ? 18.081 -21.926 -8.636 1.00 93.88 181 THR A CA 1
ATOM 1359 C C . THR A 1 181 ? 19.562 -21.584 -8.525 1.00 93.88 181 THR A C 1
ATOM 1361 O O . THR A 1 181 ? 20.206 -21.891 -7.523 1.00 93.88 181 THR A O 1
ATOM 1364 N N . THR A 1 182 ? 20.124 -20.945 -9.545 1.00 94.44 182 THR A N 1
ATOM 1365 C CA . THR A 1 182 ? 21.546 -20.592 -9.630 1.00 94.44 182 THR A CA 1
ATOM 1366 C C . THR A 1 182 ? 21.857 -19.297 -8.887 1.00 94.44 182 THR A C 1
ATOM 1368 O O . THR A 1 182 ? 22.974 -19.123 -8.401 1.00 94.44 182 THR A O 1
ATOM 1371 N N . GLY A 1 183 ? 20.877 -18.399 -8.756 1.00 94.06 183 GLY A N 1
ATOM 1372 C CA . GLY A 1 183 ? 21.043 -17.076 -8.159 1.00 94.06 183 GLY A CA 1
ATOM 1373 C C . GLY A 1 183 ? 21.737 -16.058 -9.063 1.00 94.06 183 GLY A C 1
ATOM 1374 O O . GLY A 1 183 ? 22.068 -14.963 -8.611 1.00 94.06 183 GLY A O 1
ATOM 1375 N N . ARG A 1 184 ? 21.969 -16.393 -10.338 1.00 94.81 184 ARG A N 1
ATOM 1376 C CA . ARG A 1 184 ? 22.575 -15.481 -11.311 1.00 94.81 184 ARG A CA 1
ATOM 1377 C C . ARG A 1 184 ? 21.514 -14.542 -11.881 1.00 94.81 184 ARG A C 1
ATOM 1379 O O . ARG A 1 184 ? 20.464 -15.004 -12.324 1.00 94.81 184 ARG A O 1
ATOM 1386 N N . ARG A 1 185 ? 21.812 -13.240 -11.958 1.00 96.12 185 ARG A N 1
ATOM 1387 C CA . ARG A 1 185 ? 20.968 -12.297 -12.705 1.00 96.12 185 ARG A CA 1
ATOM 1388 C C . ARG A 1 185 ? 20.951 -12.675 -14.189 1.00 96.12 185 ARG A C 1
ATOM 1390 O O . ARG A 1 185 ? 22.008 -12.749 -14.814 1.00 96.12 185 ARG A O 1
ATOM 1397 N N . THR A 1 186 ? 19.767 -12.901 -14.747 1.00 96.69 186 THR A N 1
ATOM 1398 C CA . THR A 1 186 ? 19.568 -13.283 -16.153 1.00 96.69 186 THR A CA 1
ATOM 1399 C C . THR A 1 186 ? 19.298 -12.073 -17.037 1.00 96.69 186 THR A C 1
ATOM 1401 O O . THR A 1 186 ? 19.852 -11.981 -18.130 1.00 96.69 186 THR A O 1
ATOM 1404 N N . ARG A 1 187 ? 18.486 -11.121 -16.560 1.00 95.88 187 ARG A N 1
ATOM 1405 C CA . ARG A 1 187 ? 18.163 -9.873 -17.269 1.00 95.88 187 ARG A CA 1
ATOM 1406 C C . ARG A 1 187 ? 17.759 -8.759 -16.305 1.00 95.88 187 ARG A C 1
ATOM 1408 O O . ARG A 1 187 ? 17.656 -8.962 -15.097 1.00 95.88 187 ARG A O 1
ATOM 1415 N N . SER A 1 188 ? 17.500 -7.585 -16.862 1.00 96.62 188 SER A N 1
ATOM 1416 C CA . SER A 1 188 ? 16.804 -6.495 -16.187 1.00 96.62 188 SER A CA 1
ATOM 1417 C C . SER A 1 188 ? 15.676 -5.968 -17.069 1.00 96.62 188 SER A C 1
ATOM 1419 O O . SER A 1 188 ? 15.728 -6.064 -18.297 1.00 96.62 188 SER A O 1
ATOM 1421 N N . ILE A 1 189 ? 14.637 -5.438 -16.431 1.00 98.06 189 ILE A N 1
ATOM 1422 C CA . ILE A 1 189 ? 13.454 -4.886 -17.082 1.00 98.06 189 ILE A CA 1
ATOM 1423 C C . ILE A 1 189 ? 13.361 -3.414 -16.707 1.00 98.06 189 ILE A C 1
ATOM 1425 O O . ILE A 1 189 ? 13.244 -3.052 -15.533 1.00 98.06 189 ILE A O 1
ATOM 1429 N N . GLY A 1 190 ? 13.396 -2.574 -17.735 1.00 95.56 190 GLY A N 1
ATOM 1430 C CA . GLY A 1 190 ? 13.263 -1.135 -17.607 1.00 95.56 190 GLY A CA 1
ATOM 1431 C C . GLY A 1 190 ? 14.550 -0.381 -17.303 1.00 95.56 190 GLY A C 1
ATOM 1432 O O . GLY A 1 190 ? 15.640 -0.937 -17.163 1.00 95.56 190 GLY A O 1
ATOM 1433 N N . ARG A 1 191 ? 14.392 0.940 -17.253 1.00 92.94 191 ARG A N 1
ATOM 1434 C CA . ARG A 1 191 ? 15.435 1.939 -17.003 1.00 92.94 191 ARG A CA 1
ATOM 1435 C C . ARG A 1 191 ? 14.811 3.170 -16.328 1.00 92.94 191 ARG A C 1
ATOM 1437 O O . ARG A 1 191 ? 13.582 3.297 -16.368 1.00 92.94 191 ARG A O 1
ATOM 1444 N N . PRO A 1 192 ? 15.618 4.089 -15.763 1.00 94.44 192 PRO A N 1
ATOM 1445 C CA . PRO A 1 192 ? 15.102 5.336 -15.213 1.00 94.44 192 PRO A CA 1
ATOM 1446 C C . PRO A 1 192 ? 14.293 6.119 -16.255 1.00 94.44 192 PRO A C 1
ATOM 1448 O O . PRO A 1 192 ? 14.820 6.446 -17.319 1.00 94.44 192 PRO A O 1
ATOM 1451 N N . GLY A 1 193 ? 13.035 6.440 -15.953 1.00 83.62 193 GLY A N 1
ATOM 1452 C CA . GLY A 1 193 ? 12.173 7.168 -16.884 1.00 83.62 193 GLY A CA 1
ATOM 1453 C C . GLY A 1 193 ? 10.683 7.036 -16.578 1.00 83.62 193 GLY A C 1
ATOM 1454 O O . GLY A 1 193 ? 10.295 6.579 -15.505 1.00 83.62 193 GLY A O 1
ATOM 1455 N N . SER A 1 194 ? 9.848 7.477 -17.513 1.00 87.31 194 SER A N 1
ATOM 1456 C CA . SER A 1 194 ? 8.386 7.555 -17.337 1.00 87.31 194 SER A CA 1
ATOM 1457 C C . SER A 1 194 ? 7.610 6.914 -18.496 1.00 87.31 194 SER A C 1
ATOM 1459 O O . SER A 1 194 ? 6.381 6.833 -18.445 1.00 87.31 194 SER A O 1
ATOM 1461 N N . ALA A 1 195 ? 8.298 6.420 -19.531 1.00 85.75 195 ALA A N 1
ATOM 1462 C CA . ALA A 1 195 ? 7.667 5.684 -20.623 1.00 85.75 195 ALA A CA 1
ATOM 1463 C C . ALA A 1 195 ? 7.187 4.284 -20.164 1.00 85.75 195 ALA A C 1
ATOM 1465 O O . ALA A 1 195 ? 7.495 3.857 -19.044 1.00 85.75 195 ALA A O 1
ATOM 1466 N N . PRO A 1 196 ? 6.414 3.552 -20.988 1.00 91.56 196 PRO A N 1
ATOM 1467 C CA . PRO A 1 196 ? 6.067 2.156 -20.715 1.00 91.56 196 PRO A CA 1
ATOM 1468 C C . PRO A 1 196 ? 7.302 1.289 -20.420 1.00 91.56 196 PRO A C 1
ATOM 1470 O O . PRO A 1 196 ? 8.287 1.352 -21.153 1.00 91.56 196 PRO A O 1
ATOM 1473 N N . ALA A 1 197 ? 7.239 0.490 -19.348 1.00 91.19 197 ALA A N 1
ATOM 1474 C CA . ALA A 1 197 ? 8.350 -0.300 -18.794 1.00 91.19 197 ALA A CA 1
ATOM 1475 C C . ALA A 1 197 ? 9.581 0.506 -18.331 1.00 91.19 197 ALA A C 1
ATOM 1477 O O . ALA A 1 197 ? 10.602 -0.087 -18.002 1.00 91.19 197 ALA A O 1
ATOM 1478 N N . GLU A 1 198 ? 9.510 1.834 -18.237 1.00 93.12 198 GLU A N 1
ATOM 1479 C CA . GLU A 1 198 ? 10.489 2.640 -17.497 1.00 93.12 198 GLU A CA 1
ATOM 1480 C C . GLU A 1 198 ? 9.981 2.913 -16.079 1.00 93.12 198 GLU A C 1
ATOM 1482 O O . GLU A 1 198 ? 8.770 2.960 -15.853 1.00 93.12 198 GLU A O 1
ATOM 1487 N N . PHE A 1 199 ? 10.894 3.096 -15.125 1.00 94.56 199 PHE A N 1
ATOM 1488 C CA . PHE A 1 199 ? 10.540 3.241 -13.713 1.00 94.56 199 PHE A CA 1
ATOM 1489 C C . PHE A 1 199 ? 11.235 4.433 -13.061 1.00 94.56 199 PHE A C 1
ATOM 1491 O O . PHE A 1 199 ? 12.338 4.836 -13.435 1.00 94.56 199 PHE A O 1
ATOM 1498 N N . ARG A 1 200 ? 10.617 4.952 -12.000 1.00 90.31 200 ARG A N 1
ATOM 1499 C CA . ARG A 1 200 ? 11.225 5.841 -11.015 1.00 90.31 200 ARG A CA 1
ATOM 1500 C C . ARG A 1 200 ? 10.884 5.349 -9.610 1.00 90.31 200 ARG A C 1
ATOM 1502 O O . ARG A 1 200 ? 9.864 5.700 -9.027 1.00 90.31 200 ARG A O 1
ATOM 1509 N N . VAL A 1 201 ? 11.839 4.608 -9.044 1.00 92.81 201 VAL A N 1
ATOM 1510 C CA . VAL A 1 201 ? 11.771 4.017 -7.696 1.00 92.81 201 VAL A CA 1
ATOM 1511 C C . VAL A 1 201 ? 10.679 2.944 -7.668 1.00 92.81 201 VAL A C 1
ATOM 1513 O O . VAL A 1 201 ? 9.618 3.158 -7.078 1.00 92.81 201 VAL A O 1
ATOM 1516 N N . PRO A 1 202 ? 10.912 1.811 -8.360 1.00 97.94 202 PRO A N 1
ATOM 1517 C CA . PRO A 1 202 ? 10.000 0.682 -8.295 1.00 97.94 202 PRO A CA 1
ATOM 1518 C C . PRO A 1 202 ? 10.005 0.094 -6.878 1.00 97.94 202 PRO A C 1
ATOM 1520 O O . PRO A 1 202 ? 11.077 -0.098 -6.310 1.00 97.94 202 PRO A O 1
ATOM 1523 N N . LEU A 1 203 ? 8.830 -0.160 -6.306 1.00 98.06 203 LEU A N 1
ATOM 1524 C CA . LEU A 1 203 ? 8.674 -0.683 -4.943 1.00 98.06 203 LEU A CA 1
ATOM 1525 C C . LEU A 1 203 ? 7.999 -2.059 -4.973 1.00 98.06 203 LEU A C 1
ATOM 1527 O O . LEU A 1 203 ? 8.620 -3.009 -5.445 1.00 98.06 203 LEU A O 1
ATOM 1531 N N . GLY A 1 204 ? 6.760 -2.154 -4.486 1.00 98.06 204 GLY A N 1
ATOM 1532 C CA . GLY A 1 204 ? 6.011 -3.400 -4.380 1.00 98.06 204 GLY A CA 1
ATOM 1533 C C . GLY A 1 204 ? 5.824 -4.141 -5.700 1.00 98.06 204 GLY A C 1
ATOM 1534 O O . GLY A 1 204 ? 5.609 -3.517 -6.751 1.00 98.06 204 GLY A O 1
ATOM 1535 N N . LEU A 1 205 ? 5.880 -5.468 -5.621 1.00 98.62 205 LEU A N 1
ATOM 1536 C CA . LEU A 1 205 ? 5.645 -6.406 -6.711 1.00 98.62 205 LEU A CA 1
ATOM 1537 C C . LEU A 1 205 ? 4.533 -7.397 -6.338 1.00 98.62 205 LEU A C 1
ATOM 1539 O O . LEU A 1 205 ? 4.510 -7.933 -5.234 1.00 98.62 205 LEU A O 1
ATOM 1543 N N . ALA A 1 206 ? 3.655 -7.724 -7.288 1.00 98.19 206 ALA A N 1
ATOM 1544 C CA . ALA A 1 206 ? 2.663 -8.786 -7.104 1.00 98.19 206 ALA A CA 1
ATOM 1545 C C . ALA A 1 206 ? 2.413 -9.582 -8.383 1.00 98.19 206 ALA A C 1
ATOM 1547 O O . ALA A 1 206 ? 2.517 -9.052 -9.486 1.00 98.19 206 ALA A O 1
ATOM 1548 N N . LEU A 1 207 ? 2.030 -10.850 -8.234 1.00 96.69 207 LEU A N 1
ATOM 1549 C CA . LEU A 1 207 ? 1.641 -11.713 -9.346 1.00 96.69 207 LEU A CA 1
ATOM 1550 C C . LEU A 1 207 ? 0.116 -11.814 -9.421 1.00 96.69 207 LEU A C 1
ATOM 1552 O O . LEU A 1 207 ? -0.549 -12.138 -8.437 1.00 96.69 207 LEU A O 1
ATOM 1556 N N . THR A 1 208 ? -0.449 -11.550 -10.594 1.00 96.00 208 THR A N 1
ATOM 1557 C CA . THR A 1 208 ? -1.877 -11.779 -10.839 1.00 96.00 208 THR A CA 1
ATOM 1558 C C . THR A 1 208 ? -2.156 -13.260 -11.125 1.00 96.00 208 THR A C 1
ATOM 1560 O O . THR A 1 208 ? -1.274 -13.963 -11.622 1.00 96.00 208 THR A O 1
ATOM 1563 N N . PRO A 1 209 ? -3.401 -13.745 -10.942 1.00 92.12 209 PRO A N 1
ATOM 1564 C CA . PRO A 1 209 ? -3.784 -15.098 -11.359 1.00 92.12 209 PRO A CA 1
ATOM 1565 C C . PRO A 1 209 ? -3.582 -15.386 -12.857 1.00 92.12 209 PRO A C 1
ATOM 1567 O O . PRO A 1 209 ? -3.497 -16.545 -13.248 1.00 92.12 209 PRO A O 1
ATOM 1570 N N . ALA A 1 210 ? -3.514 -14.347 -13.698 1.00 90.81 210 ALA A N 1
ATOM 1571 C CA . ALA A 1 210 ? -3.248 -14.472 -15.130 1.00 90.81 210 ALA A CA 1
ATOM 1572 C C . ALA A 1 210 ? -1.748 -14.618 -15.464 1.00 90.81 210 ALA A C 1
ATOM 1574 O O . ALA A 1 210 ? -1.407 -14.829 -16.624 1.00 90.81 210 ALA A O 1
ATOM 1575 N N . GLY A 1 211 ? -0.860 -14.498 -14.471 1.00 93.94 211 GLY A N 1
ATOM 1576 C CA . GLY A 1 211 ? 0.591 -14.522 -14.662 1.00 93.94 211 GLY A CA 1
ATOM 1577 C C . GLY A 1 211 ? 1.213 -13.161 -14.992 1.00 93.94 211 GLY A C 1
ATOM 1578 O O . GLY A 1 211 ? 2.420 -13.092 -15.210 1.00 93.94 211 GLY A O 1
ATOM 1579 N N . ASP A 1 212 ? 0.429 -12.075 -15.004 1.00 96.38 212 ASP A N 1
ATOM 1580 C CA . ASP A 1 212 ? 0.973 -10.717 -15.124 1.00 96.38 212 ASP A CA 1
ATOM 1581 C C . ASP A 1 212 ? 1.662 -10.312 -13.815 1.00 96.38 212 ASP A C 1
ATOM 1583 O O . ASP A 1 212 ? 1.096 -10.503 -12.733 1.00 96.38 212 ASP A O 1
ATOM 1587 N N . VAL A 1 213 ? 2.830 -9.683 -13.918 1.00 98.38 213 VAL A N 1
ATOM 1588 C CA . VAL A 1 213 ? 3.552 -9.068 -12.803 1.00 98.38 213 VAL A CA 1
ATOM 1589 C C . VAL A 1 213 ? 3.159 -7.599 -12.696 1.00 98.38 213 VAL A C 1
ATOM 1591 O O . VAL A 1 213 ? 3.325 -6.828 -13.640 1.00 98.38 213 VAL A O 1
ATOM 1594 N N . LEU A 1 214 ? 2.652 -7.196 -11.539 1.00 98.69 214 LEU A N 1
ATOM 1595 C CA . LEU A 1 214 ? 2.381 -5.807 -11.197 1.00 98.69 214 LEU A CA 1
ATOM 1596 C C . LEU A 1 214 ? 3.589 -5.214 -10.481 1.00 98.69 214 LEU A C 1
ATOM 1598 O O . LEU A 1 214 ? 4.128 -5.838 -9.573 1.00 98.69 214 LEU A O 1
ATOM 1602 N N . ALA A 1 215 ? 3.977 -4.002 -10.863 1.00 98.69 215 ALA A N 1
ATOM 1603 C CA . ALA A 1 215 ? 5.069 -3.265 -10.247 1.00 98.69 215 ALA A CA 1
ATOM 1604 C C . ALA A 1 215 ? 4.638 -1.837 -9.910 1.00 98.69 215 ALA A C 1
ATOM 1606 O O . ALA A 1 215 ? 4.227 -1.075 -10.793 1.00 98.69 215 ALA A O 1
ATOM 1607 N N . VAL A 1 216 ? 4.749 -1.463 -8.635 1.00 98.62 216 VAL A N 1
ATOM 1608 C CA . VAL A 1 216 ? 4.520 -0.088 -8.179 1.00 98.62 216 VAL A CA 1
ATOM 1609 C C . VAL A 1 216 ? 5.668 0.791 -8.650 1.00 98.62 216 VAL A C 1
ATOM 1611 O O . VAL A 1 216 ? 6.820 0.543 -8.314 1.00 98.62 216 VAL A O 1
ATOM 1614 N N . ASP A 1 217 ? 5.349 1.852 -9.382 1.00 96.44 217 ASP A N 1
ATOM 1615 C CA . ASP A 1 217 ? 6.294 2.841 -9.889 1.00 96.44 217 ASP A CA 1
ATOM 1616 C C . ASP A 1 217 ? 6.056 4.173 -9.163 1.00 96.44 217 ASP A C 1
ATOM 1618 O O . ASP A 1 217 ? 5.269 5.024 -9.592 1.00 96.44 217 ASP A O 1
ATOM 1622 N N . MET A 1 218 ? 6.680 4.305 -7.988 1.00 92.88 218 MET A N 1
ATOM 1623 C CA . MET A 1 218 ? 6.246 5.235 -6.943 1.00 92.88 218 MET A CA 1
ATOM 1624 C C . MET A 1 218 ? 6.323 6.705 -7.351 1.00 92.88 218 MET A C 1
ATOM 1626 O O . MET A 1 218 ? 5.368 7.443 -7.119 1.00 92.88 218 MET A O 1
ATOM 1630 N N . LEU A 1 219 ? 7.425 7.149 -7.964 1.00 85.19 219 LEU A N 1
ATOM 1631 C CA . LEU A 1 219 ? 7.576 8.563 -8.336 1.00 85.19 219 LEU A CA 1
ATOM 1632 C C . LEU A 1 219 ? 6.868 8.924 -9.645 1.00 85.19 219 LEU A C 1
ATOM 1634 O O . LEU A 1 219 ? 6.636 10.104 -9.888 1.00 85.19 219 LEU A O 1
ATOM 1638 N N . ASN A 1 220 ? 6.506 7.939 -10.470 1.00 79.56 220 ASN A N 1
ATOM 1639 C CA . ASN A 1 220 ? 5.571 8.153 -11.578 1.00 79.56 220 ASN A CA 1
ATOM 1640 C C . ASN A 1 220 ? 4.104 8.001 -11.131 1.00 79.56 220 ASN A C 1
ATOM 1642 O O . ASN A 1 220 ? 3.205 8.153 -11.953 1.00 79.56 220 ASN A O 1
ATOM 1646 N N . ALA A 1 221 ? 3.868 7.699 -9.847 1.00 85.00 221 ALA A N 1
ATOM 1647 C CA . ALA A 1 221 ? 2.558 7.552 -9.227 1.00 85.00 221 ALA A CA 1
ATOM 1648 C C . ALA A 1 221 ? 1.607 6.625 -10.006 1.00 85.00 221 ALA A C 1
ATOM 1650 O O . ALA A 1 221 ? 0.465 6.970 -10.306 1.00 85.00 221 ALA A O 1
ATOM 1651 N N . ARG A 1 222 ? 2.095 5.431 -10.351 1.00 88.69 222 ARG A N 1
ATOM 1652 C CA . ARG A 1 222 ? 1.351 4.425 -11.121 1.00 88.69 222 ARG A CA 1
ATOM 1653 C C . ARG A 1 222 ? 1.711 3.005 -10.697 1.00 88.69 222 ARG A C 1
ATOM 1655 O O . ARG A 1 222 ? 2.724 2.784 -10.035 1.00 88.69 222 ARG A O 1
ATOM 1662 N N . VAL A 1 223 ? 0.924 2.037 -11.155 1.00 98.12 223 VAL A N 1
ATOM 1663 C CA . VAL A 1 223 ? 1.291 0.614 -11.145 1.00 98.12 223 VAL A CA 1
ATOM 1664 C C . VAL A 1 223 ? 1.382 0.135 -12.592 1.00 98.12 223 VAL A C 1
ATOM 1666 O O . VAL A 1 223 ? 0.489 0.400 -13.392 1.00 98.12 223 VAL A O 1
ATOM 1669 N N . GLN A 1 224 ? 2.458 -0.553 -12.959 1.00 97.75 224 GLN A N 1
ATOM 1670 C CA . GLN A 1 224 ? 2.627 -1.126 -14.296 1.00 97.75 224 GLN A CA 1
ATOM 1671 C C . GLN A 1 224 ? 2.385 -2.632 -14.257 1.00 97.75 224 GLN A C 1
ATOM 1673 O O . GLN A 1 224 ? 2.911 -3.311 -13.383 1.00 97.75 224 GLN A O 1
ATOM 1678 N N . ALA A 1 225 ? 1.611 -3.148 -15.209 1.00 96.38 225 ALA A N 1
ATOM 1679 C CA . ALA A 1 225 ? 1.446 -4.577 -15.434 1.00 96.38 225 ALA A CA 1
ATOM 1680 C C . ALA A 1 225 ? 2.370 -5.027 -16.571 1.00 96.38 225 ALA A C 1
ATOM 1682 O O . ALA A 1 225 ? 2.374 -4.440 -17.660 1.00 96.38 225 ALA A O 1
ATOM 1683 N N . LEU A 1 226 ? 3.131 -6.080 -16.311 1.00 97.38 226 LEU A N 1
ATOM 1684 C CA . LEU A 1 226 ? 4.124 -6.670 -17.195 1.00 97.38 226 LEU A CA 1
ATOM 1685 C C . LEU A 1 226 ? 3.769 -8.139 -17.427 1.00 97.38 226 LEU A C 1
ATOM 1687 O O . LEU A 1 226 ? 3.292 -8.814 -16.519 1.00 97.38 226 LEU A O 1
ATOM 1691 N N . ALA A 1 227 ? 4.024 -8.653 -18.623 1.00 95.69 227 ALA A N 1
ATOM 1692 C CA . ALA A 1 227 ? 4.000 -10.092 -18.854 1.00 95.69 227 ALA A CA 1
ATOM 1693 C C . ALA A 1 227 ? 5.204 -10.755 -18.170 1.00 95.69 227 ALA A C 1
ATOM 1695 O O . ALA A 1 227 ? 6.198 -10.092 -17.880 1.00 95.69 227 ALA A O 1
ATOM 1696 N N . ALA A 1 228 ? 5.152 -12.074 -17.978 1.00 92.19 228 ALA A N 1
ATOM 1697 C CA . ALA A 1 228 ? 6.251 -12.856 -17.402 1.00 92.19 228 ALA A CA 1
ATOM 1698 C C . ALA A 1 228 ? 7.561 -12.812 -18.225 1.00 92.19 228 ALA A C 1
ATOM 1700 O O . ALA A 1 228 ? 8.618 -13.181 -17.727 1.00 92.19 228 ALA A O 1
ATOM 1701 N N . ASP A 1 229 ? 7.534 -12.331 -19.472 1.00 91.12 229 ASP A N 1
ATOM 1702 C CA . ASP A 1 229 ? 8.736 -12.063 -20.278 1.00 91.12 229 ASP A CA 1
ATOM 1703 C C . ASP A 1 229 ? 9.346 -10.664 -20.011 1.00 91.12 229 ASP A C 1
ATOM 1705 O O . ASP A 1 229 ? 10.463 -10.375 -20.439 1.00 91.12 229 ASP A O 1
ATOM 1709 N N . GLY A 1 230 ? 8.655 -9.803 -19.254 1.00 92.56 230 GLY A N 1
ATOM 1710 C CA . GLY A 1 230 ? 9.041 -8.418 -18.962 1.00 92.56 230 GLY A CA 1
ATOM 1711 C C . GLY A 1 230 ? 8.450 -7.373 -19.908 1.00 92.56 230 GLY A C 1
ATOM 1712 O O . GLY A 1 230 ? 8.692 -6.178 -19.725 1.00 92.56 230 GLY A O 1
ATOM 1713 N N . ARG A 1 231 ? 7.658 -7.780 -20.905 1.00 95.56 231 ARG A N 1
ATOM 1714 C CA . ARG A 1 231 ? 6.990 -6.852 -21.820 1.00 95.56 231 ARG A CA 1
ATOM 1715 C C . ARG A 1 231 ? 5.883 -6.091 -21.100 1.00 95.56 231 ARG A C 1
ATOM 1717 O O . ARG A 1 231 ? 5.046 -6.677 -20.417 1.00 95.56 231 ARG A O 1
ATOM 1724 N N . TRP A 1 232 ? 5.839 -4.781 -21.313 1.00 95.81 232 TRP A N 1
ATOM 1725 C CA . TRP A 1 232 ? 4.755 -3.943 -20.810 1.00 95.81 232 TRP A CA 1
ATOM 1726 C C . TRP A 1 232 ? 3.401 -4.352 -21.403 1.00 95.81 232 TRP A C 1
ATOM 1728 O O . TRP A 1 232 ? 3.286 -4.557 -22.614 1.00 95.81 232 TRP A O 1
ATOM 1738 N N . LEU A 1 233 ? 2.380 -4.447 -20.550 1.00 86.06 233 LEU A N 1
ATOM 1739 C CA . LEU A 1 233 ? 1.011 -4.783 -20.948 1.00 86.06 233 LEU A CA 1
ATOM 1740 C C . LEU A 1 233 ? 0.075 -3.589 -20.818 1.00 86.06 233 LEU A C 1
ATOM 1742 O O . LEU A 1 233 ? -0.624 -3.234 -21.766 1.00 86.06 233 LEU A O 1
ATOM 1746 N N . ARG A 1 234 ? 0.023 -3.006 -19.619 1.00 87.06 234 ARG A N 1
ATOM 1747 C CA . ARG A 1 234 ? -0.860 -1.887 -19.290 1.00 87.06 234 ARG A CA 1
ATOM 1748 C C . ARG A 1 234 ? -0.356 -1.148 -18.061 1.00 87.06 234 ARG A C 1
ATOM 1750 O O . ARG A 1 234 ? 0.495 -1.625 -17.318 1.00 87.06 234 ARG A O 1
ATOM 1757 N N . GLU A 1 235 ? -0.947 0.007 -17.826 1.00 84.88 235 GLU A N 1
ATOM 1758 C CA . GLU A 1 235 ? -0.765 0.795 -16.614 1.00 84.88 235 GLU A CA 1
ATOM 1759 C C . GLU A 1 235 ? -2.087 0.847 -15.843 1.00 84.88 235 GLU A C 1
ATOM 1761 O O . GLU A 1 235 ? -3.158 0.900 -16.454 1.00 84.88 235 GLU A O 1
ATOM 1766 N N . ILE A 1 236 ? -2.000 0.836 -14.518 1.00 85.12 236 ILE A N 1
ATOM 1767 C CA . ILE A 1 236 ? -3.107 0.971 -13.578 1.00 85.12 236 ILE A CA 1
ATOM 1768 C C . ILE A 1 236 ? -2.901 2.284 -12.817 1.00 85.12 236 ILE A C 1
ATOM 1770 O O . ILE A 1 236 ? -1.825 2.543 -12.269 1.00 85.12 236 ILE A O 1
ATOM 1774 N N . GLY A 1 237 ? -3.944 3.108 -12.807 1.00 77.75 237 GLY A N 1
ATOM 1775 C CA . GLY A 1 237 ? -3.961 4.435 -12.200 1.00 77.75 237 GLY A CA 1
ATOM 1776 C C . GLY A 1 237 ? -3.093 5.479 -12.903 1.00 77.75 237 GLY A C 1
ATOM 1777 O O . GLY A 1 237 ? -3.035 5.514 -14.132 1.00 77.75 237 GLY A O 1
ATOM 1778 N N . GLY A 1 238 ? -2.498 6.381 -12.125 1.00 75.69 238 GLY A N 1
ATOM 1779 C CA . GLY A 1 238 ? -1.700 7.518 -12.592 1.00 75.69 238 GLY A CA 1
ATOM 1780 C C . GLY A 1 238 ? -1.671 8.644 -11.550 1.00 75.69 238 GLY A C 1
ATOM 1781 O O . GLY A 1 238 ? -2.393 8.545 -10.556 1.00 75.69 238 GLY A O 1
ATOM 1782 N N . PRO A 1 239 ? -0.881 9.713 -11.756 1.00 66.00 239 PRO A N 1
ATOM 1783 C CA . PRO A 1 239 ? -0.777 10.813 -10.800 1.00 66.00 239 PRO A CA 1
ATOM 1784 C C . PRO A 1 239 ? -2.131 11.469 -10.494 1.00 66.00 239 PRO A C 1
ATOM 1786 O O . PRO A 1 239 ? -2.872 11.835 -11.408 1.00 66.00 239 PRO A O 1
ATOM 1789 N N . GLY A 1 240 ? -2.446 11.652 -9.213 1.00 57.59 240 GLY A N 1
ATOM 1790 C CA . GLY A 1 240 ? -3.652 12.344 -8.756 1.00 57.59 240 GLY A CA 1
ATOM 1791 C C . GLY A 1 240 ? -4.011 12.031 -7.303 1.00 57.59 240 GLY A C 1
ATOM 1792 O O . GLY A 1 240 ? -3.266 11.372 -6.589 1.00 57.59 240 GLY A O 1
ATOM 1793 N N . ASP A 1 241 ? -5.164 12.522 -6.858 1.00 59.12 241 ASP A N 1
ATOM 1794 C CA . ASP A 1 241 ? -5.652 12.417 -5.475 1.00 59.12 241 ASP A CA 1
ATOM 1795 C C . ASP A 1 241 ? -7.072 11.824 -5.376 1.00 59.12 241 ASP A C 1
ATOM 1797 O O . ASP A 1 241 ? -7.746 11.935 -4.349 1.00 59.12 241 ASP A O 1
ATOM 1801 N N . ARG A 1 242 ? -7.533 11.176 -6.452 1.00 56.44 242 ARG A N 1
ATOM 1802 C CA . ARG A 1 242 ? -8.894 10.650 -6.617 1.00 56.44 242 ARG A CA 1
ATOM 1803 C C . ARG A 1 242 ? -8.905 9.129 -6.557 1.00 56.44 242 ARG A C 1
ATOM 1805 O O . ARG A 1 242 ? -7.876 8.463 -6.630 1.00 56.44 242 ARG A O 1
ATOM 1812 N N . VAL A 1 243 ? -10.099 8.546 -6.460 1.00 66.50 243 VAL A N 1
ATOM 1813 C CA . VAL A 1 243 ? -10.253 7.092 -6.587 1.00 66.50 243 VAL A CA 1
ATOM 1814 C C . VAL A 1 243 ? -9.714 6.647 -7.946 1.00 66.50 243 VAL A C 1
ATOM 1816 O O . VAL A 1 243 ? -10.146 7.126 -8.989 1.00 66.50 243 VAL A O 1
ATOM 1819 N N . GLY A 1 244 ? -8.760 5.722 -7.918 1.00 66.25 244 GLY A N 1
ATOM 1820 C CA . GLY A 1 244 ? -8.117 5.186 -9.108 1.00 66.25 244 GLY A CA 1
ATOM 1821 C C . GLY A 1 244 ? -6.854 5.925 -9.536 1.00 66.25 244 GLY A C 1
ATOM 1822 O O . GLY A 1 244 ? -6.190 5.439 -10.442 1.00 66.25 244 GLY A O 1
ATOM 1823 N N . THR A 1 245 ? -6.489 7.038 -8.896 1.00 72.50 245 THR A N 1
ATOM 1824 C CA . THR A 1 245 ? -5.194 7.711 -9.080 1.00 72.50 245 THR A CA 1
ATOM 1825 C C . THR A 1 245 ? -4.368 7.669 -7.797 1.00 72.50 245 THR A C 1
ATOM 1827 O O . THR A 1 245 ? -4.877 7.293 -6.743 1.00 72.50 245 THR A O 1
ATOM 1830 N N . PHE A 1 246 ? -3.077 7.984 -7.899 1.00 78.19 246 PHE A N 1
ATOM 1831 C CA . PHE A 1 246 ? -2.119 7.860 -6.806 1.00 78.19 246 PHE A CA 1
ATOM 1832 C C . PHE A 1 246 ? -1.309 9.141 -6.614 1.00 78.19 246 PHE A C 1
ATOM 1834 O O . PHE A 1 246 ? -0.946 9.811 -7.583 1.00 78.19 246 PHE A O 1
ATOM 1841 N N . GLY A 1 247 ? -0.940 9.433 -5.367 1.00 78.19 247 GLY A N 1
ATOM 1842 C CA . GLY A 1 247 ? 0.056 10.457 -5.046 1.00 78.19 247 GLY A CA 1
ATOM 1843 C C . GLY A 1 247 ? 1.432 9.861 -4.740 1.00 78.19 247 GLY A C 1
ATOM 1844 O O . GLY A 1 247 ? 2.451 10.341 -5.234 1.00 78.19 247 GLY A O 1
ATOM 1845 N N . ARG A 1 248 ? 1.481 8.802 -3.926 1.00 80.81 248 ARG A N 1
ATOM 1846 C CA . ARG A 1 248 ? 2.715 8.109 -3.534 1.00 80.81 248 ARG A CA 1
ATOM 1847 C C . ARG A 1 248 ? 2.427 6.629 -3.244 1.00 80.81 248 ARG A C 1
ATOM 1849 O O . ARG A 1 248 ? 2.469 6.221 -2.075 1.00 80.81 248 ARG A O 1
ATOM 1856 N N . PRO A 1 249 ? 2.161 5.821 -4.287 1.00 96.31 249 PRO A N 1
ATOM 1857 C CA . PRO A 1 249 ? 1.861 4.412 -4.107 1.00 96.31 249 PRO A CA 1
ATOM 1858 C C . PRO A 1 249 ? 3.080 3.678 -3.533 1.00 96.31 249 PRO A C 1
ATOM 1860 O O . PRO A 1 249 ? 4.224 4.018 -3.857 1.00 96.31 249 PRO A O 1
ATOM 1863 N N . LYS A 1 250 ? 2.850 2.721 -2.631 1.00 96.88 250 LYS A N 1
ATOM 1864 C CA . LYS A 1 250 ? 3.914 2.024 -1.893 1.00 96.88 250 LYS A CA 1
ATOM 1865 C C . LYS A 1 250 ? 4.015 0.561 -2.249 1.00 96.88 250 LYS A C 1
ATOM 1867 O O . LYS A 1 250 ? 5.096 0.120 -2.632 1.00 96.88 250 LYS A O 1
ATOM 1872 N N . ASP A 1 251 ? 2.905 -0.145 -2.140 1.00 98.56 251 ASP A N 1
ATOM 1873 C CA . ASP A 1 251 ? 2.866 -1.581 -2.335 1.00 98.56 251 ASP A CA 1
ATOM 1874 C C . ASP A 1 251 ? 1.580 -2.006 -3.053 1.00 98.56 251 ASP A C 1
ATOM 1876 O O . ASP A 1 251 ? 0.624 -1.227 -3.161 1.00 98.56 251 ASP A O 1
ATOM 1880 N N . VAL A 1 252 ? 1.587 -3.222 -3.595 1.00 98.62 252 VAL A N 1
ATOM 1881 C CA . VAL A 1 252 ? 0.485 -3.805 -4.357 1.00 98.62 252 VAL A CA 1
ATOM 1882 C C . VAL A 1 252 ? 0.2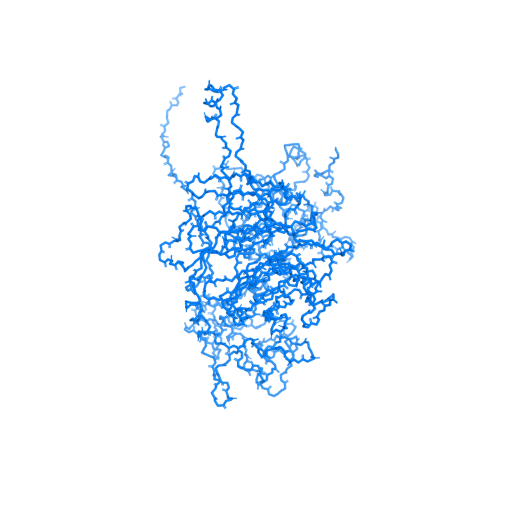79 -5.262 -3.956 1.00 98.62 252 VAL A C 1
ATOM 1884 O O . VAL A 1 252 ? 1.231 -6.021 -3.844 1.00 98.62 252 VAL A O 1
ATOM 1887 N N . ALA A 1 253 ? -0.974 -5.678 -3.794 1.00 98.38 253 ALA A N 1
ATOM 1888 C CA . ALA A 1 253 ? -1.339 -7.078 -3.594 1.00 98.38 253 ALA A CA 1
ATOM 1889 C C . ALA A 1 253 ? -2.548 -7.453 -4.452 1.00 98.38 253 ALA A C 1
ATOM 1891 O O . ALA A 1 253 ? -3.362 -6.602 -4.816 1.00 98.38 253 ALA A O 1
ATOM 1892 N N . VAL A 1 254 ? -2.677 -8.739 -4.777 1.00 97.81 254 VAL A N 1
ATOM 1893 C CA . VAL A 1 254 ? -3.761 -9.250 -5.625 1.00 97.81 254 VAL A CA 1
ATOM 1894 C C . VAL A 1 2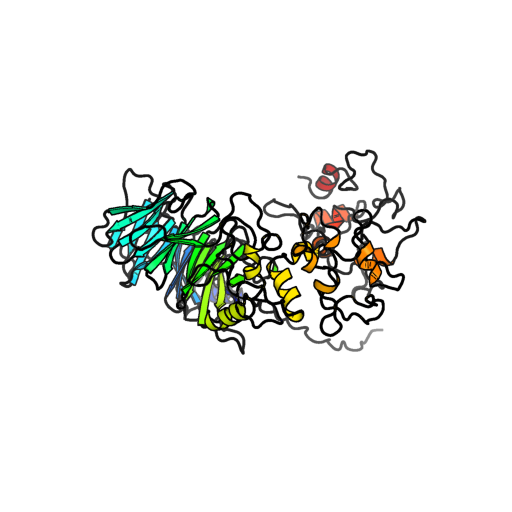54 ? -4.577 -10.283 -4.856 1.00 97.81 254 VAL A C 1
ATOM 1896 O O . VAL A 1 254 ? -4.037 -11.240 -4.304 1.00 97.81 254 VAL A O 1
ATOM 1899 N N . GLY A 1 255 ? -5.890 -10.073 -4.802 1.00 96.00 255 GLY A N 1
ATOM 1900 C CA . GLY A 1 255 ? -6.832 -10.994 -4.182 1.00 96.00 255 GLY A CA 1
ATOM 1901 C C . GLY A 1 255 ? -7.070 -12.260 -5.019 1.00 96.00 255 GLY A C 1
ATOM 1902 O O . GLY A 1 255 ? -6.816 -12.268 -6.226 1.00 96.00 255 GLY A O 1
ATOM 1903 N N . PRO A 1 256 ? -7.625 -13.334 -4.423 1.00 93.00 256 PRO A N 1
ATOM 1904 C CA . PRO A 1 256 ? -7.960 -14.574 -5.131 1.00 93.00 256 PRO A CA 1
ATOM 1905 C C . PRO A 1 256 ? -8.909 -14.417 -6.328 1.00 93.00 256 PRO A C 1
ATOM 1907 O O . PRO A 1 256 ? -8.929 -15.269 -7.211 1.00 93.00 256 PRO A O 1
ATOM 1910 N N . ASP A 1 257 ? -9.714 -13.356 -6.348 1.00 91.06 257 ASP A N 1
ATOM 1911 C CA . ASP A 1 257 ? -10.630 -13.015 -7.441 1.00 91.06 257 ASP A CA 1
ATOM 1912 C C . ASP A 1 257 ? -9.978 -12.131 -8.526 1.00 91.06 257 ASP A C 1
ATOM 1914 O O . ASP A 1 257 ? -10.644 -11.716 -9.477 1.00 91.06 257 ASP A O 1
ATOM 1918 N N . GLY A 1 258 ? -8.678 -11.855 -8.389 1.00 93.81 258 GLY A N 1
ATOM 1919 C CA . GLY A 1 258 ? -7.896 -10.989 -9.262 1.00 93.81 258 GLY A CA 1
ATOM 1920 C C . GLY A 1 258 ? -8.037 -9.494 -8.965 1.00 93.81 258 GLY A C 1
ATOM 1921 O O . GLY A 1 258 ? -7.492 -8.694 -9.722 1.00 93.81 258 GLY A O 1
ATOM 1922 N N . THR A 1 259 ? -8.747 -9.096 -7.903 1.00 95.44 259 THR A N 1
ATOM 1923 C CA . THR A 1 259 ? -8.817 -7.689 -7.477 1.00 95.44 259 THR A CA 1
ATOM 1924 C C . THR A 1 259 ? -7.432 -7.204 -7.069 1.00 95.44 259 THR A C 1
ATOM 1926 O O . THR A 1 259 ? -6.769 -7.830 -6.245 1.00 95.44 259 THR A O 1
ATOM 1929 N N . VAL A 1 260 ? -7.000 -6.080 -7.626 1.00 97.12 260 VAL A N 1
ATOM 1930 C CA . VAL A 1 260 ? -5.715 -5.449 -7.329 1.00 97.12 260 VAL A CA 1
ATOM 1931 C C . VAL A 1 260 ? -5.920 -4.393 -6.251 1.00 97.12 260 VAL A C 1
ATOM 1933 O O . VAL A 1 260 ? -6.754 -3.505 -6.407 1.00 97.12 260 VAL A O 1
ATOM 1936 N N . PHE A 1 261 ? -5.141 -4.453 -5.178 1.00 98.25 261 PHE A N 1
ATOM 1937 C CA . PHE A 1 261 ? -5.119 -3.449 -4.120 1.00 98.25 261 PHE A CA 1
ATOM 1938 C C . PHE A 1 261 ? -3.768 -2.754 -4.107 1.00 98.25 261 PHE A C 1
ATOM 1940 O O . PHE A 1 261 ? -2.743 -3.426 -4.122 1.00 98.25 261 PHE A O 1
ATOM 1947 N N . ALA A 1 262 ? -3.763 -1.428 -4.047 1.00 98.25 262 ALA A N 1
ATOM 1948 C CA . ALA A 1 262 ? -2.542 -0.641 -3.942 1.00 98.25 262 ALA A CA 1
ATOM 1949 C C . ALA A 1 262 ? -2.640 0.350 -2.782 1.00 98.25 262 ALA A C 1
ATOM 1951 O O . ALA A 1 262 ? -3.636 1.071 -2.658 1.00 98.25 262 ALA A O 1
ATOM 1952 N N . THR A 1 263 ? -1.614 0.390 -1.937 1.00 97.75 263 THR A N 1
ATOM 1953 C CA . THR A 1 263 ? -1.498 1.375 -0.856 1.00 97.75 263 THR A CA 1
ATOM 1954 C C . THR A 1 263 ? -0.936 2.678 -1.394 1.00 97.75 263 THR A C 1
ATOM 1956 O O . THR A 1 263 ? 0.032 2.682 -2.153 1.00 97.75 263 THR A O 1
ATOM 1959 N N . ASP A 1 264 ? -1.514 3.801 -0.976 1.00 92.19 264 ASP A N 1
ATOM 1960 C CA . ASP A 1 264 ? -1.034 5.133 -1.319 1.00 92.19 264 ASP A CA 1
ATOM 1961 C C . ASP A 1 264 ? -0.772 5.960 -0.060 1.00 92.19 264 ASP A C 1
ATOM 1963 O O . ASP A 1 264 ? -1.681 6.403 0.649 1.00 92.19 264 ASP A O 1
ATOM 1967 N N . ALA A 1 265 ? 0.516 6.189 0.195 1.00 82.06 265 ALA A N 1
ATOM 1968 C CA . ALA A 1 265 ? 0.988 6.903 1.367 1.00 82.06 265 ALA A CA 1
ATOM 1969 C C . ALA A 1 265 ? 0.726 8.410 1.318 1.00 82.06 265 ALA A C 1
ATOM 1971 O O . ALA A 1 265 ? 0.862 9.058 2.352 1.00 82.06 265 ALA A O 1
ATOM 1972 N N . ALA A 1 266 ? 0.416 8.993 0.156 1.00 75.12 266 ALA A N 1
ATOM 1973 C CA . ALA A 1 266 ? 0.065 10.409 0.068 1.00 75.12 266 ALA A CA 1
ATOM 1974 C C . ALA A 1 266 ? -1.424 10.617 0.348 1.00 75.12 266 ALA A C 1
ATOM 1976 O O . ALA A 1 266 ? -1.779 11.431 1.200 1.00 75.12 266 ALA A O 1
ATOM 1977 N N . SER A 1 267 ? -2.285 9.846 -0.322 1.00 70.38 267 SER A N 1
ATOM 1978 C CA . SER A 1 267 ? -3.737 9.940 -0.137 1.00 70.38 267 SER A CA 1
ATOM 1979 C C . SER A 1 267 ? -4.230 9.288 1.159 1.00 70.38 267 SER A C 1
ATOM 1981 O O . SER A 1 267 ? -5.371 9.535 1.553 1.00 70.38 267 SER A O 1
ATOM 1983 N N . GLN A 1 268 ? -3.366 8.522 1.843 1.00 84.06 268 GLN A N 1
ATOM 1984 C CA . GLN A 1 268 ? -3.681 7.755 3.051 1.00 84.06 268 GLN A CA 1
ATOM 1985 C C . GLN A 1 268 ? -4.767 6.708 2.794 1.00 84.06 268 GLN A C 1
ATOM 1987 O O . GLN A 1 268 ? -5.676 6.539 3.597 1.00 84.06 268 GLN A O 1
ATOM 1992 N N . ARG A 1 269 ? -4.731 6.046 1.635 1.00 84.25 269 ARG A N 1
ATOM 1993 C CA . ARG A 1 269 ? -5.789 5.125 1.199 1.00 84.25 269 ARG A CA 1
ATOM 1994 C C . ARG A 1 269 ? -5.220 3.805 0.714 1.00 84.25 269 ARG A C 1
ATOM 1996 O O . ARG A 1 269 ? -4.059 3.705 0.323 1.00 84.25 269 ARG A O 1
ATOM 2003 N N . VAL A 1 270 ? -6.103 2.817 0.661 1.00 94.94 270 VAL A N 1
ATOM 2004 C CA . VAL A 1 270 ? -5.982 1.690 -0.262 1.00 94.94 270 VAL A CA 1
ATOM 2005 C C . VAL A 1 270 ? -6.913 1.937 -1.439 1.00 94.94 270 VAL A C 1
ATOM 2007 O O . VAL A 1 270 ? -8.081 2.280 -1.250 1.00 94.94 270 VAL A O 1
ATOM 2010 N N . HIS A 1 271 ? -6.408 1.729 -2.648 1.00 89.12 271 HIS A N 1
ATOM 2011 C CA . HIS A 1 271 ? -7.187 1.745 -3.879 1.00 89.12 271 HIS A CA 1
ATOM 2012 C C . HIS A 1 271 ? -7.413 0.312 -4.355 1.00 89.12 271 HIS A C 1
ATOM 2014 O O . HIS A 1 271 ? -6.452 -0.442 -4.495 1.00 89.12 271 HIS A O 1
ATOM 2020 N N . ALA A 1 272 ? -8.668 -0.053 -4.611 1.00 86.69 272 ALA A N 1
ATOM 2021 C CA . ALA A 1 272 ? -9.043 -1.339 -5.186 1.00 86.69 272 ALA A CA 1
ATOM 2022 C C . ALA A 1 272 ? -9.360 -1.178 -6.676 1.00 86.69 272 ALA A C 1
ATOM 2024 O O . ALA A 1 272 ? -10.078 -0.255 -7.068 1.00 86.69 272 ALA A O 1
ATOM 2025 N N . PHE A 1 273 ? -8.870 -2.105 -7.489 1.00 84.44 273 PHE A N 1
ATOM 2026 C CA . PHE A 1 273 ? -9.104 -2.188 -8.923 1.00 84.44 273 PHE A CA 1
ATOM 2027 C C . PHE A 1 273 ? -9.516 -3.605 -9.289 1.00 84.44 273 PHE A C 1
ATOM 2029 O O . PHE A 1 273 ? -9.118 -4.573 -8.649 1.00 84.44 273 PHE A O 1
ATOM 2036 N N . ASP A 1 274 ? -10.290 -3.745 -10.350 1.00 81.31 274 ASP A N 1
ATOM 2037 C CA . ASP A 1 274 ? -10.580 -5.055 -10.905 1.00 81.31 274 ASP A CA 1
ATOM 2038 C C . ASP A 1 274 ? -9.343 -5.657 -11.613 1.00 81.31 274 ASP A C 1
ATOM 2040 O O . ASP A 1 274 ? -8.325 -4.974 -11.778 1.00 81.31 274 ASP A O 1
ATOM 2044 N N . PRO A 1 275 ? -9.405 -6.919 -12.080 1.00 83.56 275 PRO A N 1
ATOM 2045 C CA . PRO A 1 275 ? -8.258 -7.563 -12.726 1.00 83.56 275 PRO A CA 1
ATOM 2046 C C . PRO A 1 275 ? -7.757 -6.835 -13.985 1.00 83.56 275 PRO A C 1
ATOM 2048 O O . PRO A 1 275 ? -6.596 -6.969 -14.379 1.00 83.56 275 PRO A O 1
ATOM 2051 N N . GLN A 1 276 ? -8.618 -6.048 -14.634 1.00 78.25 276 GLN A N 1
ATOM 2052 C CA . GLN A 1 276 ? -8.281 -5.258 -15.815 1.00 78.25 276 GLN A CA 1
ATOM 2053 C C . GLN A 1 276 ? -7.624 -3.916 -15.446 1.00 78.25 276 GLN A C 1
ATOM 2055 O O . GLN A 1 276 ? -7.119 -3.229 -16.334 1.00 78.25 276 GLN A O 1
ATOM 2060 N N . GLY A 1 277 ? -7.563 -3.565 -14.158 1.00 73.31 277 GLY A N 1
ATOM 2061 C CA . GLY A 1 277 ? -7.017 -2.304 -13.666 1.00 73.31 277 GLY A CA 1
ATOM 2062 C C . GLY A 1 277 ? -8.033 -1.163 -13.639 1.00 73.31 277 GLY A C 1
ATOM 2063 O O . GLY A 1 277 ? -7.636 -0.001 -13.560 1.00 73.31 277 GLY A O 1
ATOM 2064 N N . ARG A 1 278 ? -9.336 -1.459 -13.726 1.00 75.19 278 ARG A N 1
ATOM 2065 C CA . ARG A 1 278 ? -10.393 -0.446 -13.593 1.00 75.19 278 ARG A CA 1
ATOM 2066 C C . ARG A 1 278 ? -10.656 -0.187 -12.110 1.00 75.19 278 ARG A C 1
ATOM 2068 O O . ARG A 1 278 ? -10.804 -1.156 -11.366 1.00 75.19 278 ARG A O 1
ATOM 2075 N N . PRO A 1 279 ? -10.716 1.076 -11.659 1.00 71.69 279 PRO A N 1
ATOM 2076 C CA . PRO A 1 279 ? -10.928 1.371 -10.248 1.00 71.69 279 PRO A CA 1
ATOM 2077 C C . PRO A 1 279 ? -12.307 0.891 -9.789 1.00 71.69 279 PRO A C 1
ATOM 2079 O O . PRO A 1 279 ? -13.295 1.033 -10.505 1.00 71.69 279 PRO A O 1
ATOM 2082 N N . LEU A 1 280 ? -12.351 0.325 -8.585 1.00 74.00 280 LEU A N 1
ATOM 2083 C CA . LEU A 1 280 ? -13.568 -0.134 -7.916 1.00 74.00 280 LEU A CA 1
ATOM 2084 C C . LEU A 1 280 ? -13.986 0.856 -6.828 1.00 74.00 280 LEU A C 1
ATOM 2086 O O . LEU A 1 280 ? -15.093 1.380 -6.855 1.00 74.00 280 LEU A O 1
ATOM 2090 N N . LEU A 1 281 ? -13.093 1.109 -5.869 1.00 72.00 281 LEU A N 1
ATOM 2091 C CA . LEU A 1 281 ? -13.272 2.076 -4.787 1.00 72.00 281 LEU A CA 1
ATOM 2092 C C . LEU A 1 281 ? -11.927 2.381 -4.113 1.00 72.00 281 LEU A C 1
ATOM 2094 O O . LEU A 1 281 ? -10.914 1.742 -4.400 1.00 72.00 281 LEU A O 1
ATOM 2098 N N . ALA A 1 282 ? -11.925 3.333 -3.183 1.00 78.69 282 ALA A N 1
ATOM 2099 C CA . ALA A 1 282 ? -10.828 3.532 -2.243 1.00 78.69 282 ALA A CA 1
ATOM 2100 C C . ALA A 1 282 ? -11.361 3.552 -0.807 1.00 78.69 282 ALA A C 1
ATOM 2102 O O . ALA A 1 282 ? -12.502 3.951 -0.573 1.00 78.69 282 ALA A O 1
ATOM 2103 N N . PHE A 1 283 ? -10.541 3.124 0.148 1.00 81.94 283 PHE A N 1
ATOM 2104 C CA . PHE A 1 283 ? -10.928 3.009 1.555 1.00 81.94 283 PHE A CA 1
ATOM 2105 C C . PHE A 1 283 ? -9.752 3.282 2.497 1.00 81.94 283 PHE A C 1
ATOM 2107 O O . PHE A 1 283 ? -8.604 3.395 2.064 1.00 81.94 283 PHE A O 1
ATOM 2114 N N . GLY A 1 284 ? -10.055 3.440 3.789 1.00 76.25 284 GLY A N 1
ATOM 2115 C CA . GLY A 1 284 ? -9.069 3.791 4.814 1.00 76.25 284 GLY A CA 1
ATOM 2116 C C . GLY A 1 284 ? -8.598 5.247 4.755 1.00 76.25 284 GLY A C 1
ATOM 2117 O O . GLY A 1 284 ? -7.636 5.581 5.428 1.00 76.25 284 GLY A O 1
ATOM 2118 N N . GLY A 1 285 ? -9.258 6.114 3.979 1.00 72.44 285 GLY A N 1
ATOM 2119 C CA . GLY A 1 285 ? -8.893 7.528 3.860 1.00 72.44 285 GLY A CA 1
ATOM 2120 C C . GLY A 1 285 ? -9.102 8.332 5.151 1.00 72.44 285 GLY A C 1
ATOM 2121 O O . GLY A 1 285 ? -9.814 7.867 6.048 1.00 72.44 285 GLY A O 1
ATOM 2122 N N . PRO A 1 286 ? -8.559 9.564 5.242 1.00 61.47 286 PRO A N 1
ATOM 2123 C CA . PRO A 1 286 ? -8.628 10.400 6.448 1.00 61.47 286 PRO A CA 1
ATOM 2124 C C . PRO A 1 286 ? -10.054 10.684 6.946 1.00 61.47 286 PRO A C 1
ATOM 2126 O O . PRO A 1 286 ? -10.271 10.876 8.137 1.00 61.47 286 PRO A O 1
ATOM 2129 N N . GLU A 1 287 ? -11.043 10.670 6.049 1.00 54.91 287 GLU A N 1
ATOM 2130 C CA . GLU A 1 287 ? -12.469 10.807 6.377 1.00 54.91 287 GLU A CA 1
ATOM 2131 C C . GLU A 1 287 ? -13.024 9.664 7.242 1.00 54.91 287 GLU A C 1
ATOM 2133 O O . GLU A 1 287 ? -14.124 9.771 7.773 1.00 54.91 287 GLU A O 1
ATOM 2138 N N . SER A 1 288 ? -12.269 8.576 7.397 1.00 57.78 288 SER A N 1
ATOM 2139 C CA . SER A 1 288 ? -12.676 7.387 8.150 1.00 57.78 288 SER A CA 1
ATOM 2140 C C . SER A 1 288 ? -12.404 7.494 9.657 1.00 57.78 288 SER A C 1
ATOM 2142 O O . SER A 1 288 ? -12.620 6.524 10.384 1.00 57.78 288 SER A O 1
ATOM 2144 N N . GLY A 1 289 ? -11.905 8.639 10.139 1.00 63.19 289 GLY A N 1
ATOM 2145 C CA . GLY A 1 289 ? -11.614 8.862 11.557 1.00 63.19 289 GLY A CA 1
ATOM 2146 C C . GLY A 1 289 ? -10.626 7.832 12.113 1.00 63.19 289 GLY A C 1
ATOM 2147 O O . GLY A 1 289 ? -9.547 7.641 11.560 1.00 63.19 289 GLY A O 1
ATOM 2148 N N . GLU A 1 290 ? -11.002 7.134 13.187 1.00 61.00 290 GLU A N 1
ATOM 2149 C CA . GLU A 1 290 ? -10.179 6.088 13.824 1.00 61.00 290 GLU A CA 1
ATOM 2150 C C . GLU A 1 290 ? -9.875 4.887 12.912 1.00 61.00 290 GLU A C 1
ATOM 2152 O O . GLU A 1 290 ? -8.919 4.147 13.158 1.00 61.00 290 GLU A O 1
ATOM 2157 N N . ALA A 1 291 ? -10.665 4.690 11.851 1.00 65.50 291 ALA A N 1
ATOM 2158 C CA . ALA A 1 291 ? -10.430 3.673 10.828 1.00 65.50 291 ALA A CA 1
ATOM 2159 C C . ALA A 1 291 ? -9.561 4.172 9.657 1.00 65.50 291 ALA A C 1
ATOM 2161 O O . ALA A 1 291 ? -9.304 3.408 8.726 1.00 65.50 291 ALA A O 1
ATOM 2162 N N . GLY A 1 292 ? -9.133 5.437 9.688 1.00 70.00 292 GLY A N 1
ATOM 2163 C CA . GLY A 1 292 ? -8.210 6.003 8.712 1.00 70.00 292 GLY A CA 1
ATOM 2164 C C . GLY A 1 292 ? -6.808 5.404 8.831 1.00 70.00 292 GLY A C 1
ATOM 2165 O O . GLY A 1 292 ? -6.385 4.990 9.909 1.00 70.00 292 GLY A O 1
ATOM 2166 N N . LEU A 1 293 ? -6.101 5.362 7.708 1.00 79.38 293 LEU A N 1
ATOM 2167 C CA . LEU A 1 293 ? -4.703 4.967 7.603 1.00 79.38 293 LEU A CA 1
ATOM 2168 C C . LEU A 1 293 ? -3.801 6.185 7.810 1.00 79.38 293 LEU A C 1
ATOM 2170 O O . LEU A 1 293 ? -4.161 7.310 7.455 1.00 79.38 293 LEU A O 1
ATOM 2174 N N . LEU A 1 294 ? -2.597 5.948 8.329 1.00 74.00 294 LEU A N 1
ATOM 2175 C CA . LEU A 1 294 ? -1.536 6.946 8.369 1.00 74.00 294 LEU A CA 1
ATOM 2176 C C . LEU A 1 294 ? -0.189 6.352 7.934 1.00 74.00 294 LEU A C 1
ATOM 2178 O O . LEU A 1 294 ? 0.378 5.470 8.575 1.00 74.00 294 LEU A O 1
ATOM 2182 N N . LEU A 1 295 ? 0.328 6.874 6.825 1.00 78.62 295 LEU A N 1
ATOM 2183 C CA . LEU A 1 295 ? 1.412 6.319 6.023 1.00 78.62 295 LEU A CA 1
ATOM 2184 C C . LEU A 1 295 ? 1.244 4.810 5.778 1.00 78.62 295 LEU A C 1
ATOM 2186 O O . LEU A 1 295 ? 2.067 4.029 6.262 1.00 78.62 295 LEU A O 1
ATOM 2190 N N . PRO A 1 296 ? 0.207 4.388 5.025 1.00 93.44 296 PRO A N 1
ATOM 2191 C CA . PRO A 1 296 ? 0.095 2.999 4.608 1.00 93.44 296 PRO A CA 1
ATOM 2192 C C . PRO A 1 296 ? 1.335 2.579 3.805 1.00 93.44 296 PRO A C 1
ATOM 2194 O O . PRO A 1 296 ? 1.797 3.312 2.923 1.00 93.44 296 PRO A O 1
ATOM 2197 N N . ALA A 1 297 ? 1.878 1.411 4.138 1.00 95.06 297 ALA A N 1
ATOM 2198 C CA . ALA A 1 297 ? 3.080 0.845 3.532 1.00 95.06 297 ALA A CA 1
ATOM 2199 C C . ALA A 1 297 ? 2.758 -0.502 2.865 1.00 95.06 297 ALA A C 1
ATOM 2201 O O . ALA A 1 297 ? 1.981 -0.508 1.911 1.00 95.06 297 ALA A O 1
ATOM 2202 N N . GLY A 1 298 ? 3.343 -1.607 3.333 1.00 97.50 298 GLY A N 1
ATOM 2203 C CA . GLY A 1 298 ? 3.092 -2.935 2.783 1.00 97.50 298 GLY A CA 1
ATOM 2204 C C . GLY A 1 298 ? 1.641 -3.388 2.904 1.00 97.50 298 GLY A C 1
ATOM 2205 O O . GLY A 1 298 ? 0.906 -2.953 3.803 1.00 97.50 298 GLY A O 1
ATOM 2206 N N . ILE A 1 299 ? 1.235 -4.254 1.979 1.00 98.38 299 ILE A N 1
ATOM 2207 C CA . ILE A 1 299 ? -0.124 -4.789 1.889 1.00 98.38 299 ILE A CA 1
ATOM 2208 C C . ILE A 1 299 ? -0.108 -6.294 1.622 1.00 98.38 299 ILE A C 1
ATOM 2210 O O . ILE A 1 299 ? 0.604 -6.780 0.754 1.00 98.38 299 ILE A O 1
ATOM 2214 N N . ALA A 1 300 ? -0.947 -7.039 2.342 1.00 97.56 300 ALA A N 1
ATOM 2215 C CA . ALA A 1 300 ? -1.086 -8.482 2.172 1.00 97.56 300 ALA A CA 1
ATOM 2216 C C . ALA A 1 300 ? -2.554 -8.913 2.150 1.00 97.56 300 ALA A C 1
ATOM 2218 O O . ALA A 1 300 ? -3.434 -8.243 2.695 1.00 97.56 300 ALA A O 1
ATOM 2219 N N . ILE A 1 301 ? -2.806 -10.066 1.529 1.00 96.38 301 ILE A N 1
ATOM 2220 C CA . ILE A 1 301 ? -4.129 -10.687 1.451 1.00 96.38 301 ILE A CA 1
ATOM 2221 C C . ILE A 1 301 ? -4.110 -12.019 2.193 1.00 96.38 301 ILE A C 1
ATOM 2223 O O . ILE A 1 301 ? -3.203 -12.826 2.002 1.00 96.38 301 ILE A O 1
ATOM 2227 N N . THR A 1 302 ? -5.147 -12.280 2.985 1.00 94.56 302 THR A N 1
ATOM 2228 C CA . THR A 1 302 ? -5.393 -13.599 3.584 1.00 94.56 302 THR A CA 1
ATOM 2229 C C . THR A 1 302 ? -6.861 -13.987 3.465 1.00 94.56 302 THR A C 1
ATOM 2231 O O . THR A 1 302 ? -7.743 -13.132 3.494 1.00 94.56 302 THR A O 1
ATOM 2234 N N . ARG A 1 303 ? -7.142 -15.283 3.306 1.00 92.25 303 ARG A N 1
ATOM 2235 C CA . ARG A 1 303 ? -8.516 -15.815 3.286 1.00 92.25 303 ARG A CA 1
ATOM 2236 C C . ARG A 1 303 ? -9.071 -16.050 4.687 1.00 92.25 303 ARG A C 1
ATOM 2238 O O . ARG A 1 303 ? -10.280 -16.175 4.843 1.00 92.25 303 ARG A O 1
ATOM 2245 N N . GLU A 1 304 ? -8.200 -16.106 5.684 1.00 89.31 304 GLU A N 1
ATOM 2246 C CA . GLU A 1 304 ? -8.578 -16.357 7.066 1.00 89.31 304 GLU A CA 1
ATOM 2247 C C . GLU A 1 304 ? -8.524 -15.059 7.870 1.00 89.31 304 GLU A C 1
ATOM 2249 O O . GLU A 1 304 ? -7.648 -14.228 7.627 1.00 89.31 304 GLU A O 1
ATOM 2254 N N . PRO A 1 305 ? -9.439 -14.851 8.829 1.00 86.50 305 PRO A N 1
ATOM 2255 C CA . PRO A 1 305 ? -9.363 -13.685 9.691 1.00 86.50 305 PRO A CA 1
ATOM 2256 C C . PRO A 1 305 ? -8.045 -13.711 10.469 1.00 86.50 305 PRO A C 1
ATOM 2258 O O . PRO A 1 305 ? -7.781 -14.695 11.172 1.00 86.50 305 PRO A O 1
ATOM 2261 N N . PRO A 1 306 ? -7.226 -12.647 10.399 1.00 81.19 306 PRO A N 1
ATOM 2262 C CA . PRO A 1 306 ? -6.061 -12.563 11.259 1.00 81.19 306 PRO A CA 1
ATOM 2263 C C . PRO A 1 306 ? -6.534 -12.472 12.714 1.00 81.19 306 PRO A C 1
ATOM 2265 O O . PRO A 1 306 ? -7.373 -11.633 13.068 1.00 81.19 306 PRO A O 1
ATOM 2268 N N . MET A 1 307 ? -5.971 -13.330 13.566 1.00 82.31 307 MET A N 1
ATOM 2269 C CA . MET A 1 307 ? -6.202 -13.309 15.016 1.00 82.31 307 MET A CA 1
ATOM 2270 C C . MET A 1 307 ? -7.703 -13.415 15.369 1.00 82.31 307 MET A C 1
ATOM 2272 O O . MET A 1 307 ? -8.399 -14.254 14.803 1.00 82.31 307 MET A O 1
ATOM 2276 N N . THR A 1 308 ? -8.232 -12.615 16.303 1.00 72.69 308 THR A N 1
ATOM 2277 C CA . THR A 1 308 ? -9.637 -12.672 16.769 1.00 72.69 308 THR A CA 1
ATOM 2278 C C . THR A 1 308 ? -10.602 -11.772 15.985 1.00 72.69 308 THR A C 1
ATOM 2280 O O . THR A 1 308 ? -11.749 -11.576 16.396 1.00 72.69 308 THR A O 1
ATOM 2283 N N . ARG A 1 309 ? -10.177 -11.202 14.847 1.00 78.56 309 ARG A N 1
ATOM 2284 C CA . ARG A 1 309 ? -11.002 -10.253 14.083 1.00 78.56 309 ARG A CA 1
ATOM 2285 C C . ARG A 1 309 ? -12.160 -10.968 13.395 1.00 78.56 309 ARG A C 1
ATOM 2287 O O . ARG A 1 309 ? -11.960 -11.815 12.534 1.00 78.56 309 ARG A O 1
ATOM 2294 N N . THR A 1 310 ? -13.384 -10.584 13.735 1.00 79.62 310 THR A N 1
ATOM 2295 C CA . THR A 1 310 ? -14.605 -11.111 13.116 1.00 79.62 310 THR A CA 1
ATOM 2296 C C . THR A 1 310 ? -15.321 -10.010 12.345 1.00 79.62 310 THR A C 1
ATOM 2298 O O . THR A 1 310 ? -15.298 -8.841 12.731 1.00 79.62 310 THR A O 1
ATOM 2301 N N . ALA A 1 311 ? -15.912 -10.374 11.208 1.00 83.19 311 ALA A N 1
ATOM 2302 C CA . ALA A 1 311 ? -16.748 -9.454 10.449 1.00 83.19 311 ALA A CA 1
ATOM 2303 C C . ALA A 1 311 ? -18.066 -9.192 11.204 1.00 83.19 311 ALA A C 1
ATOM 2305 O O . ALA A 1 311 ? -18.533 -10.074 11.932 1.00 83.19 311 ALA A O 1
ATOM 2306 N N . PRO A 1 312 ? -18.678 -8.004 11.052 1.00 84.31 312 PRO A N 1
ATOM 2307 C CA . PRO A 1 312 ? -19.956 -7.719 11.691 1.00 84.31 312 PRO A CA 1
ATOM 2308 C C . PRO A 1 312 ? -21.067 -8.635 11.145 1.00 84.31 312 PRO A C 1
ATOM 2310 O O . PRO A 1 312 ? -20.994 -9.066 9.988 1.00 84.31 312 PRO A O 1
ATOM 2313 N N . PRO A 1 313 ? -22.129 -8.897 11.932 1.00 82.88 313 PRO A N 1
ATOM 2314 C CA . PRO A 1 313 ? -23.277 -9.672 11.470 1.00 82.88 313 PRO A CA 1
ATOM 2315 C C . PRO A 1 313 ? -23.836 -9.140 10.142 1.00 82.88 313 PRO A C 1
ATOM 2317 O O . PRO A 1 313 ? -2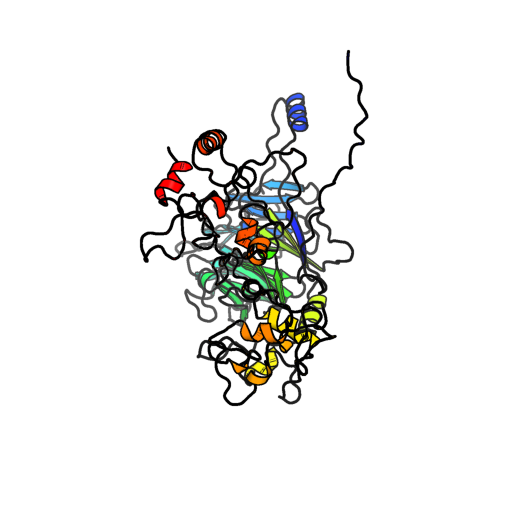4.009 -7.933 9.972 1.00 82.88 313 PRO A O 1
ATOM 2320 N N . GLY A 1 314 ? -24.117 -10.038 9.194 1.00 83.56 314 GLY A N 1
ATOM 2321 C CA . GLY A 1 314 ? -24.621 -9.676 7.861 1.00 83.56 314 GLY A CA 1
ATOM 2322 C C . GLY A 1 314 ? -23.550 -9.230 6.854 1.00 83.56 314 GLY A C 1
ATOM 2323 O O . GLY A 1 314 ? -23.889 -8.837 5.735 1.00 83.56 314 GLY A O 1
ATOM 2324 N N . PHE A 1 315 ? -22.263 -9.294 7.214 1.00 86.88 315 PHE A N 1
ATOM 2325 C CA . PHE A 1 315 ? -21.155 -9.131 6.278 1.00 86.88 315 PHE A CA 1
ATOM 2326 C C . PHE A 1 315 ? -20.323 -10.412 6.198 1.00 86.88 315 PHE A C 1
ATOM 2328 O O . PHE A 1 315 ? -19.626 -10.769 7.143 1.00 86.88 315 PHE A O 1
ATOM 2335 N N . GLU A 1 316 ? -20.348 -11.067 5.040 1.00 90.06 316 GLU A N 1
ATOM 2336 C CA . GLU A 1 316 ? -19.527 -12.245 4.759 1.00 90.06 316 GLU A CA 1
ATOM 2337 C C . GLU A 1 316 ? -18.311 -11.836 3.911 1.00 90.06 316 GLU A C 1
ATOM 2339 O O . GLU A 1 316 ? -18.473 -11.471 2.741 1.00 90.06 316 GLU A O 1
ATOM 2344 N N . PRO A 1 317 ? -17.094 -11.819 4.484 1.00 92.62 317 PRO A N 1
ATOM 2345 C CA . PRO A 1 317 ? -15.890 -11.515 3.727 1.00 92.62 317 PRO A CA 1
ATOM 2346 C C . PRO A 1 317 ? -15.492 -12.689 2.829 1.00 92.62 317 PRO A C 1
ATOM 2348 O O . PRO A 1 317 ? -15.444 -13.834 3.269 1.00 92.62 317 PRO A O 1
ATOM 2351 N N . ALA A 1 318 ? -15.117 -12.391 1.587 1.00 93.56 318 ALA A N 1
ATOM 2352 C CA . ALA A 1 318 ? -14.423 -13.333 0.714 1.00 93.56 318 ALA A CA 1
ATOM 2353 C C . ALA A 1 318 ? -12.959 -13.530 1.146 1.00 93.56 318 ALA A C 1
ATOM 2355 O O . ALA A 1 318 ? -12.402 -14.613 0.972 1.00 93.56 318 ALA A O 1
ATOM 2356 N N . TYR A 1 319 ? -12.329 -12.467 1.654 1.00 95.06 319 TYR A N 1
ATOM 2357 C CA . TYR A 1 319 ? -10.971 -12.453 2.203 1.00 95.06 319 TYR A CA 1
ATOM 2358 C C . TYR A 1 319 ? -10.713 -11.127 2.943 1.00 95.06 319 TYR A C 1
ATOM 2360 O O . TYR A 1 319 ? -11.576 -10.245 3.000 1.00 95.06 319 TYR A O 1
ATOM 2368 N N . TYR A 1 320 ? -9.517 -10.979 3.505 1.00 95.88 320 TYR A N 1
ATOM 2369 C CA . TYR A 1 320 ? -9.084 -9.829 4.290 1.00 95.88 320 TYR A CA 1
ATOM 2370 C C . TYR A 1 320 ? -7.893 -9.132 3.631 1.00 95.88 320 TYR A C 1
ATOM 2372 O O . TYR A 1 320 ? -7.001 -9.783 3.084 1.00 95.88 320 TYR A O 1
ATOM 2380 N N . VAL A 1 321 ? -7.892 -7.803 3.706 1.00 97.06 321 VAL A N 1
ATOM 2381 C CA . VAL A 1 321 ? -6.817 -6.918 3.251 1.00 97.06 321 VAL A CA 1
ATOM 2382 C C . VAL A 1 321 ? -6.113 -6.359 4.481 1.00 97.06 321 VAL A C 1
ATOM 2384 O O . VAL A 1 321 ? -6.744 -5.721 5.327 1.00 97.06 321 VAL A O 1
ATOM 2387 N N . LEU A 1 322 ? -4.815 -6.620 4.584 1.00 97.00 322 LEU A N 1
ATOM 2388 C CA . LEU A 1 322 ? -3.968 -6.242 5.710 1.00 97.00 322 LEU A CA 1
ATOM 2389 C C . LEU A 1 322 ? -3.005 -5.151 5.263 1.00 97.00 322 LEU A C 1
ATOM 2391 O O . LEU A 1 322 ? -2.346 -5.317 4.242 1.00 97.00 322 LEU A O 1
ATOM 2395 N N . VAL A 1 323 ? -2.921 -4.053 6.008 1.00 97.38 323 VAL A N 1
ATOM 2396 C CA . VAL A 1 323 ? -2.115 -2.888 5.621 1.00 97.38 323 VAL A CA 1
ATOM 2397 C C . VAL A 1 323 ? -1.224 -2.468 6.779 1.00 97.38 323 VAL A C 1
ATOM 2399 O O . VAL A 1 323 ? -1.723 -2.182 7.866 1.00 97.38 323 VAL A O 1
ATOM 2402 N N . CYS A 1 324 ? 0.082 -2.382 6.539 1.00 95.44 324 CYS A N 1
ATOM 2403 C CA . CYS A 1 324 ? 1.019 -1.785 7.486 1.00 95.44 324 CYS A CA 1
ATOM 2404 C C . CYS A 1 324 ? 0.747 -0.283 7.634 1.00 95.44 324 CYS A C 1
ATOM 2406 O O . CYS A 1 324 ? 0.761 0.452 6.645 1.00 95.44 324 CYS A O 1
ATOM 2408 N N . GLU A 1 325 ? 0.551 0.179 8.865 1.00 85.56 325 GLU A N 1
ATOM 2409 C CA . GLU A 1 325 ? 0.387 1.588 9.226 1.00 85.56 325 GLU A CA 1
ATOM 2410 C C . GLU A 1 325 ? 1.595 2.054 10.047 1.00 85.56 325 GLU A C 1
ATOM 2412 O O . GLU A 1 325 ? 1.960 1.419 11.037 1.00 85.56 325 GLU A O 1
ATOM 2417 N N . GLN A 1 326 ? 2.247 3.141 9.624 1.00 76.62 326 GLN A N 1
ATOM 2418 C CA . GLN A 1 326 ? 3.582 3.499 10.124 1.00 76.62 326 GLN A CA 1
ATOM 2419 C C . GLN A 1 326 ? 3.619 4.611 11.172 1.00 76.62 326 GLN A C 1
ATOM 2421 O O . GLN A 1 326 ? 4.652 4.782 11.816 1.00 76.62 326 GLN A O 1
ATOM 2426 N N . LEU A 1 327 ? 2.570 5.426 11.300 1.00 62.91 327 LEU A N 1
ATOM 2427 C CA . LEU A 1 327 ? 2.595 6.626 12.145 1.00 62.91 327 LEU A CA 1
ATOM 2428 C C . LEU A 1 327 ? 1.351 6.757 13.021 1.00 62.91 327 LEU A C 1
ATOM 2430 O O . LEU A 1 327 ? 0.300 6.219 12.695 1.00 62.91 327 LEU A O 1
ATOM 2434 N N . ARG A 1 328 ? 1.486 7.553 14.098 1.00 58.31 328 ARG A N 1
ATOM 2435 C CA . ARG A 1 328 ? 0.525 7.795 15.197 1.00 58.31 328 ARG A CA 1
ATOM 2436 C C . ARG A 1 328 ? 0.226 6.547 16.018 1.00 58.31 328 ARG A C 1
ATOM 2438 O O . ARG A 1 328 ? 0.457 6.555 17.219 1.00 58.31 328 ARG A O 1
ATOM 2445 N N . ASP A 1 329 ? -0.242 5.510 15.342 1.00 64.00 329 ASP A N 1
ATOM 2446 C CA . ASP A 1 329 ? -0.730 4.262 15.900 1.00 64.00 329 ASP A CA 1
ATOM 2447 C C . ASP A 1 329 ? -0.189 3.065 15.085 1.00 64.00 329 ASP A C 1
ATOM 2449 O O . ASP A 1 329 ? -0.954 2.405 14.370 1.00 64.00 329 ASP A O 1
ATOM 2453 N N . PRO A 1 330 ? 1.132 2.789 15.143 1.00 72.62 330 PRO A N 1
ATOM 2454 C CA . PRO A 1 330 ? 1.745 1.751 14.324 1.00 72.62 330 PRO A CA 1
ATOM 2455 C C . PRO A 1 330 ? 1.082 0.390 14.531 1.00 72.62 330 PRO A C 1
ATOM 2457 O O . PRO A 1 330 ? 0.799 -0.016 15.661 1.00 72.62 330 PRO A O 1
ATOM 2460 N N . GLY A 1 331 ? 0.819 -0.314 13.436 1.00 85.25 331 GLY A N 1
ATOM 2461 C CA . GLY A 1 331 ? 0.117 -1.589 13.496 1.00 85.25 331 GLY A CA 1
ATOM 2462 C C . GLY A 1 331 ? -0.260 -2.136 12.130 1.00 85.25 331 GLY A C 1
ATOM 2463 O O . GLY A 1 331 ? 0.173 -1.622 11.095 1.00 85.25 331 GLY A O 1
ATOM 2464 N N . ILE A 1 332 ? -1.071 -3.193 12.140 1.00 92.06 332 ILE A N 1
ATOM 2465 C CA . ILE A 1 332 ? -1.629 -3.791 10.926 1.00 92.06 332 ILE A CA 1
ATOM 2466 C C . ILE A 1 332 ? -3.127 -3.494 10.867 1.00 92.06 332 ILE A C 1
ATOM 2468 O O . ILE A 1 332 ? -3.931 -4.071 11.605 1.00 92.06 332 ILE A O 1
ATOM 2472 N N . ARG A 1 333 ? -3.521 -2.594 9.967 1.00 91.62 333 ARG A N 1
ATOM 2473 C CA . ARG A 1 333 ? -4.922 -2.263 9.716 1.00 91.62 333 ARG A CA 1
ATOM 2474 C C . ARG A 1 333 ? -5.591 -3.404 8.952 1.00 91.62 333 ARG A C 1
ATOM 2476 O O . ARG A 1 333 ? -5.082 -3.842 7.922 1.00 91.62 333 ARG A O 1
ATOM 2483 N N . VAL A 1 334 ? -6.738 -3.868 9.446 1.00 93.25 334 VAL A N 1
ATOM 2484 C CA . VAL A 1 334 ? -7.461 -5.017 8.882 1.00 93.25 334 VAL A CA 1
ATOM 2485 C C . VAL A 1 334 ? -8.762 -4.555 8.249 1.00 93.25 334 VAL A C 1
ATOM 2487 O O . VAL A 1 334 ? -9.602 -3.935 8.908 1.00 93.25 334 VAL A O 1
ATOM 2490 N N . PHE A 1 335 ? -8.961 -4.920 6.988 1.00 94.56 335 PHE A N 1
ATOM 2491 C CA . PHE A 1 335 ? -10.204 -4.702 6.261 1.00 94.56 335 PHE A CA 1
ATOM 2492 C C . PHE A 1 335 ? -10.777 -6.034 5.777 1.00 94.56 335 PHE A C 1
ATOM 2494 O O . PHE A 1 335 ? -10.063 -6.858 5.215 1.00 94.56 335 PHE A O 1
ATOM 2501 N N . ALA A 1 336 ? -12.073 -6.242 5.973 1.00 94.75 336 ALA A N 1
ATOM 2502 C CA . ALA A 1 336 ? -12.819 -7.356 5.399 1.00 94.75 336 ALA A CA 1
ATOM 2503 C C . ALA A 1 336 ? -13.355 -6.961 4.018 1.00 94.75 336 ALA A C 1
ATOM 2505 O O . ALA A 1 336 ? -14.030 -5.938 3.899 1.00 94.75 336 ALA A O 1
ATOM 2506 N N . TRP A 1 337 ? -13.076 -7.767 2.991 1.00 94.56 337 TRP A N 1
ATOM 2507 C CA . TRP A 1 337 ? -13.491 -7.535 1.605 1.00 94.56 337 TRP A CA 1
ATOM 2508 C C . TRP A 1 337 ? -14.571 -8.534 1.185 1.00 94.56 337 TRP A C 1
ATOM 2510 O O . TRP A 1 337 ? -14.389 -9.741 1.328 1.00 94.56 337 TRP A O 1
ATOM 2520 N N . ARG A 1 338 ? -15.689 -8.050 0.632 1.00 89.75 338 ARG A N 1
ATOM 2521 C CA . ARG A 1 338 ? -16.847 -8.882 0.247 1.00 89.75 338 ARG A CA 1
ATOM 2522 C C . ARG A 1 338 ? -16.618 -9.739 -1.008 1.00 89.75 338 ARG A C 1
ATOM 2524 O O . ARG A 1 338 ? -17.312 -10.731 -1.205 1.00 89.75 338 ARG A O 1
ATOM 2531 N N . GLY A 1 339 ? -15.650 -9.386 -1.853 1.00 83.25 339 GLY A N 1
ATOM 2532 C CA . GLY A 1 339 ? -15.360 -10.082 -3.111 1.00 83.25 339 GLY A CA 1
ATOM 2533 C C . GLY A 1 339 ? -15.902 -9.360 -4.349 1.00 83.25 339 GLY A C 1
ATOM 2534 O O . GLY A 1 339 ? -16.961 -8.730 -4.324 1.00 83.25 339 GLY A O 1
ATOM 2535 N N . ALA A 1 340 ? -15.203 -9.514 -5.476 1.00 64.81 340 ALA A N 1
ATOM 2536 C CA . ALA A 1 340 ? -15.483 -8.798 -6.718 1.00 64.81 340 ALA A CA 1
ATOM 2537 C C . ALA A 1 340 ? -16.853 -9.099 -7.347 1.00 64.81 340 ALA A C 1
ATOM 2539 O O . ALA A 1 340 ? -17.318 -8.295 -8.147 1.00 64.81 340 ALA A O 1
ATOM 2540 N N . ARG A 1 341 ? -17.533 -10.214 -7.025 1.00 57.00 341 ARG A N 1
ATOM 2541 C CA . ARG A 1 341 ? -18.905 -10.454 -7.530 1.00 57.00 341 ARG A CA 1
ATOM 2542 C C . ARG A 1 341 ? -19.891 -9.428 -6.965 1.00 57.00 341 ARG A C 1
ATOM 2544 O O . ARG A 1 341 ? -20.625 -8.837 -7.741 1.00 57.00 341 ARG A O 1
ATOM 2551 N N . GLY A 1 342 ? -19.811 -9.128 -5.666 1.00 51.28 342 GLY A N 1
ATOM 2552 C CA . GLY A 1 342 ? -20.615 -8.071 -5.041 1.00 51.28 342 GLY A CA 1
ATOM 2553 C C . GLY A 1 342 ? -20.198 -6.655 -5.460 1.00 51.28 342 GLY A C 1
ATOM 2554 O O . GLY A 1 342 ? -21.014 -5.738 -5.415 1.00 51.28 342 GLY A O 1
ATOM 2555 N N . SER A 1 343 ? -18.946 -6.470 -5.897 1.00 45.59 343 SER A N 1
ATOM 2556 C CA . SER A 1 343 ? -18.432 -5.181 -6.390 1.00 45.59 343 SER A CA 1
ATOM 2557 C C . SER A 1 343 ? -18.675 -4.966 -7.892 1.00 45.59 343 SER A C 1
ATOM 2559 O O . SER A 1 343 ? -18.762 -3.830 -8.350 1.00 45.59 343 SER A O 1
ATOM 2561 N N . ARG A 1 344 ? -18.829 -6.037 -8.680 1.00 42.69 344 ARG A N 1
ATOM 2562 C CA . ARG A 1 344 ? -19.223 -5.979 -10.098 1.00 42.69 344 ARG A CA 1
ATOM 2563 C C . ARG A 1 344 ? -20.668 -5.529 -10.274 1.00 42.69 344 ARG A C 1
ATOM 2565 O O . ARG A 1 344 ? -20.947 -4.856 -11.260 1.00 42.69 344 ARG A O 1
ATOM 2572 N N . ASP A 1 345 ? -21.538 -5.797 -9.305 1.00 40.69 345 ASP A N 1
ATOM 2573 C CA . ASP A 1 345 ? -22.895 -5.242 -9.281 1.00 40.69 345 ASP A CA 1
ATOM 2574 C C . ASP A 1 345 ? -22.879 -3.711 -9.112 1.00 40.69 345 ASP A C 1
ATOM 2576 O O . ASP A 1 345 ? -23.732 -3.026 -9.670 1.00 40.69 345 ASP A O 1
ATOM 2580 N N . LEU A 1 346 ? -21.852 -3.140 -8.461 1.00 39.22 346 LEU A N 1
ATOM 2581 C CA . LEU A 1 346 ? -21.622 -1.686 -8.437 1.00 39.22 346 LEU A CA 1
ATOM 2582 C C . LEU A 1 346 ? -21.109 -1.156 -9.787 1.00 39.22 346 LEU A C 1
ATOM 2584 O O . LEU A 1 346 ? -21.499 -0.065 -10.189 1.00 39.22 346 LEU A O 1
ATOM 2588 N N . LEU A 1 347 ? -20.309 -1.937 -10.526 1.00 36.91 347 LEU A N 1
ATOM 2589 C CA . LEU A 1 347 ? -19.890 -1.621 -11.905 1.00 36.91 347 LEU A CA 1
ATOM 2590 C C . LEU A 1 347 ? -21.003 -1.831 -12.950 1.00 36.91 347 LEU A C 1
ATOM 2592 O O . LEU A 1 347 ? -20.936 -1.244 -14.025 1.00 36.91 347 LEU A O 1
ATOM 2596 N N . GLN A 1 348 ? -22.009 -2.671 -12.684 1.00 34.41 348 GLN A N 1
ATOM 2597 C CA . GLN A 1 348 ? -23.213 -2.805 -13.520 1.00 34.41 348 GLN A CA 1
ATOM 2598 C C . GLN A 1 348 ? -24.292 -1.778 -13.137 1.00 34.41 348 GLN A C 1
ATOM 2600 O O . GLN A 1 348 ? -25.054 -1.343 -13.999 1.00 34.41 348 GLN A O 1
ATOM 2605 N N . ALA A 1 349 ? -24.308 -1.312 -11.883 1.00 34.34 349 ALA A N 1
ATOM 2606 C CA . ALA A 1 349 ? -25.068 -0.138 -11.454 1.00 34.34 349 ALA A CA 1
ATOM 2607 C C . ALA A 1 349 ? -24.406 1.202 -11.857 1.00 34.34 349 ALA A C 1
ATOM 2609 O O . ALA A 1 349 ? -25.110 2.209 -11.939 1.00 34.34 349 ALA A O 1
ATOM 2610 N N . GLY A 1 350 ? -23.101 1.201 -12.168 1.00 29.45 350 GLY A N 1
ATOM 2611 C CA . GLY A 1 350 ? -22.279 2.344 -12.599 1.00 29.45 350 GLY A CA 1
ATOM 2612 C C . GLY A 1 350 ? -21.313 1.971 -13.734 1.00 29.45 350 GLY A C 1
ATOM 2613 O O . GLY A 1 350 ? -20.101 1.960 -13.547 1.00 29.45 350 GLY A O 1
ATOM 2614 N N . GLY A 1 351 ? -21.899 1.615 -14.882 1.00 27.80 351 GLY A N 1
ATOM 2615 C CA . GLY A 1 351 ? -21.314 1.014 -16.089 1.00 27.80 351 GLY A CA 1
ATOM 2616 C C . GLY A 1 351 ? -19.836 1.269 -16.425 1.00 27.80 351 GLY A C 1
ATOM 2617 O O . GLY A 1 351 ? -19.369 2.389 -16.566 1.00 27.80 351 GLY A O 1
ATOM 2618 N N . GLN A 1 352 ? -19.145 0.161 -16.677 1.00 30.41 352 GLN A N 1
ATOM 2619 C CA . GLN A 1 352 ? -17.919 -0.019 -17.463 1.00 30.41 352 GLN A CA 1
ATOM 2620 C C . GLN A 1 352 ? -17.587 1.101 -18.487 1.00 30.41 352 GLN A C 1
ATOM 2622 O O . GLN A 1 352 ? -18.123 1.076 -19.585 1.00 30.41 352 GLN A O 1
ATOM 2627 N N . SER A 1 353 ? -16.623 1.988 -18.193 1.00 34.00 353 SER A N 1
ATOM 2628 C CA . SER A 1 353 ? -15.604 2.510 -19.142 1.00 34.00 353 SER A CA 1
ATOM 2629 C C . SER A 1 353 ? -14.865 3.740 -18.578 1.00 34.00 353 SER A C 1
ATOM 2631 O O . SER A 1 353 ? -15.117 4.873 -18.967 1.00 34.00 353 SER A O 1
ATOM 2633 N N . LEU A 1 354 ? -13.871 3.523 -17.708 1.00 33.56 354 LEU A N 1
ATOM 2634 C CA . LEU A 1 354 ? -12.794 4.507 -17.469 1.00 33.56 354 LEU A CA 1
ATOM 2635 C C . LEU A 1 354 ? -11.558 4.240 -18.351 1.00 33.56 354 LEU A C 1
ATOM 2637 O O . LEU A 1 354 ? -10.579 4.978 -18.310 1.00 33.56 354 LEU A O 1
ATOM 2641 N N . ALA A 1 355 ? -11.590 3.177 -19.163 1.00 32.97 355 ALA A N 1
ATOM 2642 C CA . ALA A 1 355 ? -10.447 2.731 -19.959 1.00 32.97 355 ALA A CA 1
ATOM 2643 C C . ALA A 1 355 ? -10.193 3.583 -21.222 1.00 32.97 355 ALA A C 1
ATOM 2645 O O . ALA A 1 355 ? -9.089 3.537 -21.763 1.00 32.97 355 ALA A O 1
ATOM 2646 N N . ALA A 1 356 ? -11.170 4.369 -21.687 1.00 29.64 356 ALA A N 1
ATOM 2647 C CA . ALA A 1 356 ? -11.050 5.155 -22.920 1.00 29.64 356 ALA A CA 1
ATOM 2648 C C . ALA A 1 356 ? -10.469 6.572 -22.725 1.00 29.64 356 ALA A C 1
ATOM 2650 O O . ALA A 1 356 ? -9.913 7.122 -23.671 1.00 29.64 356 ALA A O 1
ATOM 2651 N N . ALA A 1 357 ? -10.453 7.117 -21.501 1.00 31.05 357 ALA A N 1
ATOM 2652 C CA . ALA A 1 357 ? -10.024 8.497 -21.214 1.00 31.05 357 ALA A CA 1
ATOM 2653 C C . ALA A 1 357 ? -8.505 8.762 -21.387 1.00 31.05 357 ALA A C 1
ATOM 2655 O O . ALA A 1 357 ? -7.993 9.817 -21.017 1.00 31.05 357 ALA A O 1
ATOM 2656 N N . ARG A 1 358 ? -7.748 7.794 -21.925 1.00 33.00 358 ARG A N 1
ATOM 2657 C CA . ARG A 1 358 ? -6.278 7.821 -22.025 1.00 33.00 358 ARG A CA 1
ATOM 2658 C C . ARG A 1 358 ? -5.716 8.345 -23.342 1.00 33.00 358 ARG A C 1
ATOM 2660 O O . ARG A 1 358 ? -4.500 8.322 -23.519 1.00 33.00 358 ARG A O 1
ATOM 2667 N N . ARG A 1 359 ? -6.535 8.833 -24.272 1.00 34.72 359 ARG A N 1
ATOM 2668 C CA . ARG A 1 359 ? -6.011 9.431 -25.508 1.00 34.72 359 ARG A CA 1
ATOM 2669 C C . ARG A 1 359 ? -6.658 10.780 -25.763 1.00 34.72 359 ARG A C 1
ATOM 2671 O O . ARG A 1 359 ? -7.698 10.830 -26.389 1.00 34.72 359 ARG A O 1
ATOM 2678 N N . ASN A 1 360 ? -6.009 11.856 -25.313 1.00 26.20 360 ASN A N 1
ATOM 2679 C CA . ASN A 1 360 ? -5.817 13.042 -26.149 1.00 26.20 360 ASN A CA 1
ATOM 2680 C C . ASN A 1 360 ? -4.743 13.982 -25.581 1.00 26.20 360 ASN A C 1
ATOM 2682 O O . ASN A 1 360 ? -4.689 14.283 -24.389 1.00 26.20 360 ASN A O 1
ATOM 2686 N N . ALA A 1 361 ? -3.881 14.450 -26.482 1.00 32.16 361 ALA A N 1
ATOM 2687 C CA . ALA A 1 361 ? -2.658 15.219 -26.246 1.00 32.16 361 ALA A CA 1
ATOM 2688 C C . ALA A 1 361 ? -2.886 16.684 -25.801 1.00 32.16 361 ALA A C 1
ATOM 2690 O O . ALA A 1 361 ? -2.043 17.542 -26.045 1.00 32.16 361 ALA A O 1
ATOM 2691 N N . ALA A 1 362 ? -4.016 16.987 -25.154 1.00 32.91 362 ALA A N 1
ATOM 2692 C CA . ALA A 1 362 ? -4.415 18.354 -24.799 1.00 32.91 362 ALA A CA 1
ATOM 2693 C C . ALA A 1 362 ? -4.760 18.559 -23.310 1.00 32.91 362 ALA A C 1
ATOM 2695 O O . ALA A 1 362 ? -5.257 19.621 -22.941 1.00 32.91 362 ALA A O 1
ATOM 2696 N N . GLY A 1 363 ? -4.494 17.576 -22.440 1.00 38.47 363 GLY A N 1
ATOM 2697 C CA . GLY A 1 363 ? -4.462 17.800 -20.988 1.00 38.47 363 GLY A CA 1
ATOM 2698 C C . GLY A 1 363 ? -5.767 18.303 -20.355 1.00 38.47 363 GLY A C 1
ATOM 2699 O O . GLY A 1 363 ? -5.713 19.089 -19.414 1.00 38.47 363 GLY A O 1
ATOM 2700 N N . THR A 1 364 ? -6.941 17.870 -20.829 1.00 40.28 364 THR A N 1
ATOM 2701 C CA . THR A 1 364 ? -8.209 18.127 -20.119 1.00 40.28 364 THR A CA 1
ATOM 2702 C C . THR A 1 364 ? -8.915 16.818 -19.770 1.00 40.28 364 THR A C 1
ATOM 2704 O O . THR A 1 364 ? -9.122 15.966 -20.622 1.00 40.28 364 THR A O 1
ATOM 2707 N N . LEU A 1 365 ? -9.220 16.663 -18.476 1.00 47.97 365 LEU A N 1
ATOM 2708 C CA . LEU A 1 365 ? -9.653 15.434 -17.790 1.00 47.97 365 LEU A CA 1
ATOM 2709 C C . LEU A 1 365 ? -11.180 15.390 -17.543 1.00 47.97 365 LEU A C 1
ATOM 2711 O O . LEU A 1 365 ? -11.633 14.718 -16.619 1.00 47.97 365 LEU A O 1
ATOM 2715 N N . ASN A 1 366 ? -11.969 16.183 -18.280 1.00 50.12 366 ASN A N 1
ATOM 2716 C CA . ASN A 1 366 ? -13.394 16.379 -17.998 1.00 50.12 366 ASN A CA 1
ATOM 2717 C C . ASN A 1 366 ? -14.277 15.618 -19.013 1.00 50.12 366 ASN A C 1
ATOM 2719 O O . ASN A 1 366 ? -14.380 16.069 -20.156 1.00 50.12 366 ASN A O 1
ATOM 2723 N N . PRO A 1 367 ? -14.956 14.528 -18.601 1.00 48.22 367 PRO A N 1
ATOM 2724 C CA . PRO A 1 367 ? -15.743 13.668 -19.492 1.00 48.22 367 PRO A CA 1
ATOM 2725 C C . PRO A 1 367 ? -16.996 14.344 -20.079 1.00 48.22 367 PRO A C 1
ATOM 2727 O O . PRO A 1 367 ? -17.652 13.776 -20.943 1.00 48.22 367 PRO A O 1
ATOM 2730 N N . HIS A 1 368 ? -17.349 15.559 -19.644 1.00 53.28 368 HIS A N 1
ATOM 2731 C CA . HIS A 1 368 ? -18.523 16.276 -20.149 1.00 53.28 368 HIS A CA 1
ATOM 2732 C C . HIS A 1 368 ? -18.318 16.964 -21.514 1.00 53.28 368 HIS A C 1
ATOM 2734 O O . HIS A 1 368 ? -19.295 17.453 -22.071 1.00 53.28 368 HIS A O 1
ATOM 2740 N N . TRP A 1 369 ? -17.084 17.067 -22.034 1.00 53.94 369 TRP A N 1
ATOM 2741 C CA . TRP A 1 369 ? -16.764 17.907 -23.211 1.00 53.94 369 TRP A CA 1
ATOM 2742 C C . TRP A 1 369 ? -16.340 17.149 -24.466 1.00 53.94 369 TRP A C 1
ATOM 2744 O O . TRP A 1 369 ? -15.986 17.768 -25.470 1.00 53.94 369 TRP A O 1
ATOM 2754 N N . SER A 1 370 ? -16.385 15.822 -24.423 1.00 51.91 370 SER A N 1
ATOM 2755 C CA . SER A 1 370 ? -16.115 14.981 -25.579 1.00 51.91 370 SER A CA 1
ATOM 2756 C C . SER A 1 370 ? -17.313 14.083 -25.841 1.00 51.91 370 SER A C 1
ATOM 2758 O O . SER A 1 370 ? -17.721 13.312 -24.974 1.00 51.91 370 SER A O 1
ATOM 2760 N N . ALA A 1 371 ? -17.856 14.146 -27.060 1.00 52.00 371 ALA A N 1
ATOM 2761 C CA . ALA A 1 371 ? -18.864 13.188 -27.514 1.00 52.00 371 ALA A CA 1
ATOM 2762 C C . ALA A 1 371 ? -18.321 11.743 -27.505 1.00 52.00 371 ALA A C 1
ATOM 2764 O O . ALA A 1 371 ? -19.090 10.791 -27.398 1.00 52.00 371 ALA A O 1
ATOM 2765 N N . GLU A 1 372 ? -16.993 11.585 -27.566 1.00 49.91 372 GLU A N 1
ATOM 2766 C CA . GLU A 1 372 ? -16.301 10.295 -27.475 1.00 49.91 372 GLU A CA 1
ATOM 2767 C C . GLU A 1 372 ? -16.332 9.719 -26.044 1.00 49.91 372 GLU A C 1
ATOM 2769 O O . GLU A 1 372 ? -16.243 8.504 -25.875 1.00 49.91 372 GLU A O 1
ATOM 2774 N N . ASP A 1 373 ? -16.545 10.563 -25.024 1.00 51.38 373 ASP A N 1
ATOM 2775 C CA . ASP A 1 373 ? -16.569 10.185 -23.604 1.00 51.38 373 ASP A CA 1
ATOM 2776 C C . ASP A 1 373 ? -17.992 10.017 -23.039 1.00 51.38 373 ASP A C 1
ATOM 2778 O O . ASP A 1 373 ? -18.156 9.672 -21.867 1.00 51.38 373 ASP A O 1
ATOM 2782 N N . CYS A 1 374 ? -19.047 10.184 -23.852 1.00 53.44 374 CYS A N 1
ATOM 2783 C CA . CYS A 1 374 ? -20.434 10.011 -23.399 1.00 53.44 374 CYS A CA 1
ATOM 2784 C C . CYS A 1 374 ? -20.685 8.628 -22.770 1.00 53.44 374 CYS A C 1
ATOM 2786 O O . CYS A 1 374 ? -21.464 8.517 -21.823 1.00 53.44 374 CYS A O 1
ATOM 2788 N N . GLY A 1 375 ? -19.982 7.592 -23.242 1.00 52.97 375 GLY A N 1
ATOM 2789 C CA . GLY A 1 375 ? -20.055 6.231 -22.703 1.00 52.97 375 GLY A CA 1
ATOM 2790 C C . GLY A 1 375 ? -19.497 6.061 -21.283 1.00 52.97 375 GLY A C 1
ATOM 2791 O O . GLY A 1 375 ? -19.709 5.014 -20.680 1.00 52.97 375 GLY A O 1
ATOM 2792 N N . ALA A 1 376 ? -18.807 7.067 -20.732 1.00 51.28 376 ALA A N 1
ATOM 2793 C CA . ALA A 1 376 ? -18.361 7.057 -19.337 1.00 51.28 376 ALA A CA 1
ATOM 2794 C C . ALA A 1 376 ? -19.527 7.239 -18.349 1.00 51.28 376 ALA A C 1
ATOM 2796 O O . ALA A 1 376 ? -19.451 6.790 -17.208 1.00 51.28 376 ALA A O 1
ATOM 2797 N N . CYS A 1 377 ? -20.603 7.896 -18.791 1.00 50.94 377 CYS A N 1
ATOM 2798 C CA . CYS A 1 377 ? -21.744 8.262 -17.951 1.00 50.94 377 CYS A CA 1
ATOM 2799 C C . CYS A 1 377 ? -23.067 7.674 -18.468 1.00 50.94 377 CYS A C 1
ATOM 2801 O O . CYS A 1 377 ? -23.964 7.382 -17.679 1.00 50.94 377 CYS A O 1
ATOM 2803 N N . HIS A 1 378 ? -23.192 7.488 -19.784 1.00 58.16 378 HIS A N 1
ATOM 2804 C CA . HIS A 1 378 ? -24.390 6.985 -20.447 1.00 58.16 378 HIS A CA 1
ATOM 2805 C C . HIS A 1 378 ? -24.200 5.542 -20.914 1.00 58.16 378 HIS A C 1
ATOM 2807 O O . HIS A 1 378 ? -23.164 5.184 -21.470 1.00 58.16 378 HIS A O 1
ATOM 2813 N N . ALA A 1 379 ? -25.242 4.721 -20.779 1.00 56.09 379 ALA A N 1
ATOM 2814 C CA . ALA A 1 379 ? -25.293 3.461 -21.512 1.00 56.09 379 ALA A CA 1
ATOM 2815 C C . ALA A 1 379 ? -25.353 3.769 -23.015 1.00 56.09 379 ALA A C 1
ATOM 2817 O O . ALA A 1 379 ? -26.117 4.639 -23.422 1.00 56.09 379 ALA A O 1
ATOM 2818 N N . MET A 1 380 ? -24.577 3.081 -23.845 1.00 55.16 380 MET A N 1
ATOM 2819 C CA . MET A 1 380 ? -24.561 3.332 -25.290 1.00 55.16 380 MET A CA 1
ATOM 2820 C C . MET A 1 380 ? -25.406 2.280 -26.013 1.00 55.16 380 MET A C 1
ATOM 2822 O O . MET A 1 380 ? -25.126 1.088 -25.899 1.00 55.16 380 MET A O 1
ATOM 2826 N N . VAL A 1 381 ? -26.415 2.718 -26.771 1.00 57.16 381 VAL A N 1
ATOM 2827 C CA . VAL A 1 381 ? -27.227 1.865 -27.659 1.00 57.16 381 VAL A CA 1
ATOM 2828 C C . VAL A 1 381 ? -27.138 2.452 -29.065 1.00 57.16 381 VAL A C 1
ATOM 2830 O O . VAL A 1 381 ? -27.411 3.634 -29.252 1.00 57.16 381 VAL A O 1
ATOM 2833 N N . ASP A 1 382 ? -26.680 1.664 -30.041 1.00 60.28 382 ASP A N 1
ATOM 2834 C CA . ASP A 1 382 ? -26.447 2.104 -31.429 1.00 60.28 382 ASP A CA 1
ATOM 2835 C C . ASP A 1 382 ? -25.608 3.393 -31.542 1.00 60.28 382 ASP A C 1
ATOM 2837 O O . ASP A 1 382 ? -25.921 4.304 -32.309 1.00 60.28 382 ASP A O 1
ATOM 2841 N N . LEU A 1 383 ? -24.539 3.483 -30.737 1.00 52.03 383 LEU A N 1
ATOM 2842 C CA . LEU A 1 383 ? -23.646 4.651 -30.629 1.00 52.03 383 LEU A CA 1
ATOM 2843 C C . LEU A 1 383 ? -24.335 5.938 -30.145 1.00 52.03 383 LEU A C 1
ATOM 2845 O O . LEU A 1 383 ? -23.761 7.022 -30.241 1.00 52.03 383 LEU A O 1
ATOM 2849 N N . ARG A 1 384 ? -25.539 5.831 -29.576 1.00 53.88 384 ARG A N 1
ATOM 2850 C CA . ARG A 1 384 ? -26.249 6.947 -28.953 1.00 53.88 384 ARG A CA 1
ATOM 2851 C C . ARG A 1 384 ? -26.264 6.791 -27.431 1.00 53.88 384 ARG A C 1
ATOM 2853 O O . ARG A 1 384 ? -26.535 5.694 -26.935 1.00 53.88 384 ARG A O 1
ATOM 2860 N N . PRO A 1 385 ? -25.991 7.870 -26.679 1.00 58.44 385 PRO A N 1
ATOM 2861 C CA . PRO A 1 385 ? -26.075 7.846 -25.230 1.00 58.44 385 PRO A CA 1
ATOM 2862 C C . PRO A 1 385 ? -27.532 7.723 -24.783 1.00 58.44 385 PRO A C 1
ATOM 2864 O O . PRO A 1 385 ? -28.396 8.517 -25.151 1.00 58.44 385 PRO A O 1
ATOM 2867 N N . THR A 1 386 ? -27.796 6.722 -23.955 1.00 64.31 386 THR A N 1
ATOM 2868 C CA . THR A 1 386 ? -29.081 6.528 -23.286 1.00 64.31 386 THR A CA 1
ATOM 2869 C C . THR A 1 386 ? -29.160 7.504 -22.112 1.00 64.31 386 THR A C 1
ATOM 2871 O O . THR A 1 386 ? -28.169 7.649 -21.389 1.00 64.31 386 THR A O 1
ATOM 2874 N N . PRO A 1 387 ? -30.295 8.182 -21.875 1.00 62.56 387 PRO A N 1
ATOM 2875 C CA . PRO A 1 387 ? -30.437 9.093 -20.744 1.00 62.56 387 PRO A CA 1
ATOM 2876 C C . PRO A 1 387 ? -30.118 8.412 -19.407 1.00 62.56 387 PRO A C 1
ATOM 2878 O O . PRO A 1 387 ? -30.517 7.273 -19.164 1.00 62.56 387 PRO A O 1
ATOM 2881 N N . ILE A 1 388 ? -29.401 9.117 -18.533 1.00 62.44 388 ILE A N 1
ATOM 2882 C CA . ILE A 1 388 ? -29.118 8.635 -17.179 1.00 62.44 388 ILE A CA 1
ATOM 2883 C C . ILE A 1 388 ? -30.402 8.769 -16.369 1.00 62.44 388 ILE A C 1
ATOM 2885 O O . ILE A 1 388 ? -31.017 9.836 -16.353 1.00 62.44 388 ILE A O 1
ATOM 2889 N N . ALA A 1 389 ? -30.805 7.689 -15.702 1.00 64.50 389 ALA A N 1
ATOM 2890 C CA . ALA A 1 389 ? -31.970 7.713 -14.829 1.00 64.50 389 ALA A CA 1
ATOM 2891 C C . ALA A 1 389 ? -31.778 8.798 -13.743 1.00 64.50 389 ALA A C 1
ATOM 2893 O O . ALA A 1 389 ? -30.725 8.790 -13.093 1.00 64.50 389 ALA A O 1
ATOM 2894 N N . PRO A 1 390 ? -32.731 9.730 -13.546 1.00 61.22 390 PRO A N 1
ATOM 2895 C CA . PRO A 1 390 ? -32.578 10.872 -12.637 1.00 61.22 390 PRO A CA 1
ATOM 2896 C C . PRO A 1 390 ? -32.108 10.504 -11.224 1.00 61.22 390 PRO A C 1
ATOM 2898 O O . PRO A 1 390 ? -31.317 11.226 -10.621 1.00 61.22 390 PRO A O 1
ATOM 2901 N N . GLU A 1 391 ? -32.531 9.350 -10.713 1.00 60.06 391 GLU A N 1
ATOM 2902 C CA . GLU A 1 391 ? -32.165 8.821 -9.400 1.00 60.06 391 GLU A CA 1
ATOM 2903 C C . GLU A 1 391 ? -30.708 8.349 -9.272 1.00 60.06 391 GLU A C 1
ATOM 2905 O O . GLU A 1 391 ? -30.220 8.169 -8.157 1.00 60.06 391 GLU A O 1
ATOM 2910 N N . LYS A 1 392 ? -29.994 8.171 -10.389 1.00 59.09 392 LYS A N 1
ATOM 2911 C CA . LYS A 1 392 ? -28.581 7.754 -10.418 1.00 59.09 392 LYS A CA 1
ATOM 2912 C C . LYS A 1 392 ? -27.610 8.921 -10.597 1.00 59.09 392 LYS A C 1
ATOM 2914 O O . LYS A 1 392 ? -26.411 8.748 -10.385 1.00 59.09 392 LYS A O 1
ATOM 2919 N N . VAL A 1 393 ? -28.107 10.096 -10.987 1.00 67.19 393 VAL A N 1
ATOM 2920 C CA . VAL A 1 393 ? -27.258 11.223 -11.397 1.00 67.19 393 VAL A CA 1
ATOM 2921 C C . VAL A 1 393 ? -26.443 11.792 -10.236 1.00 67.19 393 VAL A C 1
ATOM 2923 O O . VAL A 1 393 ? -25.253 12.033 -10.405 1.00 67.19 393 VAL A O 1
ATOM 2926 N N . ASP A 1 394 ? -27.024 11.921 -9.044 1.00 61.81 394 ASP A N 1
ATOM 2927 C CA . ASP A 1 394 ? -26.322 12.497 -7.886 1.00 61.81 394 ASP A CA 1
ATOM 2928 C C . ASP A 1 394 ? -25.124 11.642 -7.454 1.00 61.81 394 ASP A C 1
ATOM 2930 O O . ASP A 1 394 ? -24.032 12.155 -7.214 1.00 61.81 394 ASP A O 1
ATOM 2934 N N . ALA A 1 395 ? -25.309 10.319 -7.409 1.00 56.12 395 ALA A N 1
ATOM 2935 C CA . ALA A 1 395 ? -24.247 9.375 -7.075 1.00 56.12 395 ALA A CA 1
ATOM 2936 C C . ALA A 1 395 ? -23.111 9.410 -8.109 1.00 56.12 395 ALA A C 1
ATOM 2938 O O . ALA A 1 395 ? -21.936 9.364 -7.742 1.00 56.12 395 ALA A O 1
ATOM 2939 N N . LEU A 1 396 ? -23.455 9.541 -9.393 1.00 58.28 396 LEU A N 1
ATOM 2940 C CA . LEU A 1 396 ? -22.479 9.686 -10.467 1.00 58.28 396 LEU A CA 1
ATOM 2941 C C . LEU A 1 396 ? -21.699 11.004 -10.341 1.00 58.28 396 LEU A C 1
ATOM 2943 O O . LEU A 1 396 ? -20.470 10.986 -10.383 1.00 58.28 396 LEU A O 1
ATOM 2947 N N . CYS A 1 397 ? -22.376 12.130 -10.101 1.00 60.47 397 CYS A N 1
ATOM 2948 C CA . CYS A 1 397 ? -21.721 13.421 -9.884 1.00 60.47 397 CYS A CA 1
ATOM 2949 C C . CYS A 1 397 ? -20.762 13.378 -8.682 1.00 60.47 397 CYS A C 1
ATOM 2951 O O . CYS A 1 397 ? -19.615 13.802 -8.802 1.00 60.47 397 CYS A O 1
ATOM 2953 N N . LEU A 1 398 ? -21.182 12.801 -7.553 1.00 56.50 398 LEU A N 1
ATOM 2954 C CA . LEU A 1 398 ? -20.354 12.662 -6.346 1.00 56.50 398 LEU A CA 1
ATOM 2955 C C . LEU A 1 398 ? -19.192 11.667 -6.502 1.00 56.50 398 LEU A C 1
ATOM 2957 O O . LEU A 1 398 ? -18.215 11.743 -5.763 1.00 56.50 398 LEU A O 1
ATOM 2961 N N . SER A 1 399 ? -19.255 10.745 -7.465 1.00 50.72 399 SER A N 1
ATOM 2962 C CA . SER A 1 399 ? -18.117 9.868 -7.778 1.00 50.72 399 SER A CA 1
ATOM 2963 C C . SER A 1 399 ? -16.964 10.623 -8.459 1.00 50.72 399 SER A C 1
ATOM 2965 O O . SER A 1 399 ? -15.797 10.257 -8.305 1.00 50.72 399 SER A O 1
ATOM 2967 N N . CYS A 1 400 ? -17.285 11.715 -9.166 1.00 45.69 400 CYS A N 1
ATOM 2968 C CA . CYS A 1 400 ? -16.334 12.563 -9.884 1.00 45.69 400 CYS A CA 1
ATOM 2969 C C . CYS A 1 400 ? -16.068 13.911 -9.196 1.00 45.69 400 CYS A C 1
ATOM 2971 O O . CYS A 1 400 ? -15.090 14.573 -9.531 1.00 45.69 400 CYS A O 1
ATOM 2973 N N . HIS A 1 401 ? -16.886 14.341 -8.241 1.00 52.56 401 HIS A N 1
ATOM 2974 C CA . HIS A 1 401 ? -16.658 15.528 -7.418 1.00 52.56 401 HIS A CA 1
ATOM 2975 C C . HIS A 1 401 ? -16.351 15.075 -5.997 1.00 52.56 401 HIS A C 1
ATOM 2977 O O . HIS A 1 401 ? -17.173 14.403 -5.383 1.00 52.56 401 HIS A O 1
ATOM 2983 N N . ASP A 1 402 ? -15.172 15.416 -5.465 1.00 44.84 402 ASP A N 1
ATOM 2984 C CA . ASP A 1 402 ? -14.906 15.091 -4.070 1.00 44.84 402 ASP A CA 1
ATOM 2985 C C . ASP A 1 402 ? -15.930 15.840 -3.201 1.00 44.84 402 ASP A C 1
ATOM 2987 O O . ASP A 1 402 ? -16.194 17.032 -3.366 1.00 44.84 402 ASP A O 1
ATOM 2991 N N . GLY A 1 403 ? -16.585 15.143 -2.279 1.00 40.41 403 GLY A N 1
ATOM 2992 C CA . GLY A 1 403 ? -17.527 15.782 -1.358 1.00 40.41 403 GLY A CA 1
ATOM 2993 C C . GLY A 1 403 ? -16.878 16.852 -0.461 1.00 40.41 403 GLY A C 1
ATOM 2994 O O . GLY A 1 403 ? -17.565 17.414 0.383 1.00 40.41 403 GLY A O 1
ATOM 2995 N N . LYS A 1 404 ? -15.571 17.133 -0.607 1.00 36.94 404 LYS A N 1
ATOM 2996 C CA . LYS A 1 404 ? -14.823 18.147 0.146 1.00 36.94 404 LYS A CA 1
ATOM 2997 C C . LYS A 1 404 ? -14.962 19.540 -0.473 1.00 36.94 404 LYS A C 1
ATOM 2999 O O . LYS A 1 404 ? -15.199 20.483 0.274 1.00 36.94 404 LYS A O 1
ATOM 3004 N N . ALA A 1 405 ? -14.912 19.686 -1.801 1.00 35.06 405 ALA A N 1
ATOM 3005 C CA . ALA A 1 405 ? -15.226 20.960 -2.461 1.00 35.06 405 ALA A CA 1
ATOM 3006 C C . ALA A 1 405 ? -16.726 21.297 -2.360 1.00 35.06 405 ALA A C 1
ATOM 3008 O O . ALA A 1 405 ? -17.092 22.441 -2.102 1.00 35.06 405 ALA A O 1
ATOM 3009 N N . ALA A 1 406 ? -17.590 20.282 -2.468 1.00 35.22 406 ALA A N 1
ATOM 3010 C CA . ALA A 1 406 ? -19.027 20.416 -2.214 1.00 35.22 406 ALA A CA 1
ATOM 3011 C C . ALA A 1 406 ? -19.372 20.550 -0.717 1.00 35.22 406 ALA A C 1
ATOM 3013 O O . ALA A 1 406 ? -20.492 20.914 -0.387 1.00 35.22 406 ALA A O 1
ATOM 3014 N N . GLY A 1 407 ? -18.427 20.268 0.187 1.00 35.09 407 GLY A N 1
ATOM 3015 C CA . GLY A 1 407 ? -18.567 20.463 1.633 1.00 35.09 407 GLY A CA 1
ATOM 3016 C C . GLY A 1 407 ? -18.219 21.879 2.098 1.00 35.09 407 GLY A C 1
ATOM 3017 O O . GLY A 1 407 ? -18.667 22.294 3.162 1.00 35.09 407 GLY A O 1
ATOM 3018 N N . ALA A 1 408 ? -17.474 22.644 1.292 1.00 36.66 408 ALA A N 1
ATOM 3019 C CA . ALA A 1 408 ? -17.182 24.054 1.557 1.00 36.66 408 ALA A CA 1
ATOM 3020 C C . ALA A 1 408 ? -18.370 24.987 1.230 1.00 36.66 408 ALA A C 1
ATOM 3022 O O . ALA A 1 408 ? -18.388 26.141 1.653 1.00 36.66 408 ALA A O 1
ATOM 3023 N N . GLU A 1 409 ? -19.380 24.495 0.505 1.00 42.53 409 GLU A N 1
ATOM 3024 C CA . GLU A 1 409 ? -20.618 25.214 0.202 1.00 42.53 409 GLU A CA 1
ATOM 3025 C C . GLU A 1 409 ? -21.824 24.335 0.536 1.00 42.53 409 GLU A C 1
ATOM 3027 O O . GLU A 1 409 ? -21.916 23.225 0.027 1.00 42.53 409 GLU A O 1
ATOM 3032 N N . ALA A 1 410 ? -22.770 24.812 1.351 1.00 46.91 410 ALA A N 1
ATOM 3033 C CA . ALA A 1 410 ? -23.954 24.045 1.749 1.00 46.91 410 ALA A CA 1
ATOM 3034 C C . ALA A 1 410 ? -24.749 23.520 0.530 1.00 46.91 410 ALA A C 1
ATOM 3036 O O . ALA A 1 410 ? -25.566 24.235 -0.048 1.00 46.91 410 ALA A O 1
ATOM 3037 N N . HIS A 1 411 ? -24.511 22.263 0.142 1.00 59.28 411 HIS A N 1
ATOM 3038 C CA . HIS A 1 411 ? -25.193 21.584 -0.959 1.00 59.28 411 HIS A CA 1
ATOM 3039 C C . HIS A 1 411 ? -26.487 20.930 -0.449 1.00 59.28 411 HIS A C 1
ATOM 3041 O O . HIS A 1 411 ? -26.422 19.988 0.341 1.00 59.28 411 HIS A O 1
ATOM 3047 N N . PRO A 1 412 ? -27.682 21.371 -0.888 1.00 61.97 412 PRO A N 1
ATOM 3048 C CA . PRO A 1 412 ? -28.956 20.922 -0.320 1.00 61.97 412 PRO A CA 1
ATOM 3049 C C . PRO A 1 412 ? -29.477 19.605 -0.930 1.00 61.97 412 PRO A C 1
ATOM 3051 O O . PRO A 1 412 ? -30.659 19.281 -0.785 1.00 61.97 412 PRO A O 1
ATOM 3054 N N . ILE A 1 413 ? -28.614 18.853 -1.625 1.00 65.75 413 ILE A N 1
ATOM 3055 C CA . ILE A 1 413 ? -28.968 17.614 -2.327 1.00 65.75 413 ILE A CA 1
ATOM 3056 C C . ILE A 1 413 ? -29.590 16.613 -1.347 1.00 65.75 413 ILE A C 1
ATOM 3058 O O . ILE A 1 413 ? -29.073 16.374 -0.257 1.00 65.75 413 ILE A O 1
ATOM 3062 N N . GLY A 1 414 ? -30.737 16.052 -1.725 1.00 60.91 414 GLY A N 1
ATOM 3063 C CA . GLY A 1 414 ? -31.507 15.117 -0.911 1.00 60.91 414 GLY A CA 1
ATOM 3064 C C . GLY A 1 414 ? -32.558 15.754 0.005 1.00 60.91 414 GLY A C 1
ATOM 3065 O O . GLY A 1 414 ? -33.325 15.011 0.624 1.00 60.91 414 GLY A O 1
ATOM 3066 N N . ARG A 1 415 ? -32.681 17.089 0.097 1.00 64.38 415 ARG A N 1
ATOM 3067 C CA . ARG A 1 415 ? -33.785 17.734 0.846 1.00 64.38 415 ARG A CA 1
ATOM 3068 C C . ARG A 1 415 ? -35.102 17.712 0.070 1.00 64.38 415 ARG A C 1
ATOM 3070 O O . ARG A 1 415 ? -35.097 17.819 -1.148 1.00 64.38 415 ARG A O 1
ATOM 3077 N N . LEU A 1 416 ? -36.231 17.587 0.775 1.00 70.69 416 LEU A N 1
ATOM 3078 C CA . LEU A 1 416 ? -37.574 17.688 0.181 1.00 70.69 416 LEU A CA 1
ATOM 3079 C C . LEU A 1 416 ? -37.840 19.121 -0.278 1.00 70.69 416 LEU A C 1
ATOM 3081 O O . LEU A 1 416 ? -37.710 20.028 0.532 1.00 70.69 416 LEU A O 1
ATOM 3085 N N . ALA A 1 417 ? -38.272 19.291 -1.525 1.00 70.31 417 ALA A N 1
ATOM 3086 C CA . ALA A 1 417 ? -38.517 20.559 -2.219 1.00 70.31 417 ALA A CA 1
ATOM 3087 C C . ALA A 1 417 ? -39.764 21.339 -1.749 1.00 70.31 417 ALA A C 1
ATOM 3089 O O . ALA A 1 417 ? -40.104 22.366 -2.331 1.00 70.31 417 ALA A O 1
ATOM 3090 N N . SER A 1 418 ? -40.459 20.834 -0.726 1.00 68.25 418 SER A N 1
ATOM 3091 C CA . SER A 1 418 ? -41.728 21.362 -0.209 1.00 68.25 418 SER A CA 1
ATOM 3092 C C . SER A 1 418 ? -41.750 21.433 1.326 1.00 68.25 418 SER A C 1
ATOM 3094 O O . SER A 1 418 ? -42.762 21.126 1.958 1.00 68.25 418 SER A O 1
ATOM 3096 N N . GLY A 1 419 ? -40.607 21.747 1.939 1.00 62.41 419 GLY A N 1
ATOM 3097 C CA . GLY A 1 419 ? -40.464 21.908 3.389 1.00 62.41 419 GLY A CA 1
ATOM 3098 C C . GLY A 1 419 ? -40.607 23.367 3.847 1.00 62.41 419 GLY A C 1
ATOM 3099 O O . GLY A 1 419 ? -40.625 24.276 3.019 1.00 62.41 419 GLY A O 1
ATOM 3100 N N . PRO A 1 420 ? -40.671 23.625 5.165 1.00 52.84 420 PRO A N 1
ATOM 3101 C CA . PRO A 1 420 ? -40.644 24.988 5.695 1.00 52.84 420 PRO A CA 1
ATOM 3102 C C . PRO A 1 420 ? -39.423 25.762 5.163 1.00 52.84 420 PRO A C 1
ATOM 3104 O O . PRO A 1 420 ? -38.296 25.287 5.293 1.00 52.84 420 PRO A O 1
ATOM 3107 N N . GLY A 1 421 ? -39.651 26.923 4.537 1.00 56.72 421 GLY A N 1
ATOM 3108 C CA . GLY A 1 421 ? -38.597 27.801 4.001 1.00 56.72 421 GLY A CA 1
ATOM 3109 C C . GLY A 1 421 ? -38.041 27.430 2.618 1.00 56.72 421 GLY A C 1
ATOM 3110 O O . GLY A 1 421 ? -37.178 28.146 2.113 1.00 56.72 421 GLY A O 1
ATOM 3111 N N . LEU A 1 422 ? -38.537 26.358 1.986 1.00 64.81 422 LEU A N 1
ATOM 3112 C CA . LEU A 1 422 ? -38.084 25.894 0.673 1.00 64.81 422 LEU A CA 1
ATOM 3113 C C . LEU A 1 422 ? -39.275 25.631 -0.263 1.00 64.81 422 LEU A C 1
ATOM 3115 O O . LEU A 1 422 ? -40.089 24.743 -0.014 1.00 64.81 422 LEU A O 1
ATOM 3119 N N . ALA A 1 423 ? -39.331 26.365 -1.370 1.00 75.38 423 ALA A N 1
ATOM 3120 C CA . ALA A 1 423 ? -40.260 26.160 -2.472 1.00 75.38 423 ALA A CA 1
ATOM 3121 C C . ALA A 1 423 ? -39.501 26.225 -3.801 1.00 75.38 423 ALA A C 1
ATOM 3123 O O . ALA A 1 423 ? -39.151 27.300 -4.285 1.00 75.38 423 ALA A O 1
ATOM 3124 N N . THR A 1 424 ? -39.228 25.065 -4.396 1.00 80.69 424 THR A N 1
ATOM 3125 C CA . THR A 1 424 ? -38.549 24.999 -5.695 1.00 80.69 424 THR A CA 1
ATOM 3126 C C . THR A 1 424 ? -39.426 25.588 -6.813 1.00 80.69 424 THR A C 1
ATOM 3128 O O . THR A 1 424 ? -40.612 25.254 -6.875 1.00 80.69 424 THR A O 1
ATOM 3131 N N . PRO A 1 425 ? -38.874 26.415 -7.727 1.00 81.31 425 PRO A N 1
ATOM 3132 C CA . PRO A 1 425 ? -39.622 26.955 -8.855 1.00 81.31 425 PRO A CA 1
ATOM 3133 C C . PRO A 1 425 ? -40.274 25.870 -9.712 1.00 81.31 425 PRO A C 1
ATOM 3135 O O . PRO A 1 425 ? -39.704 24.801 -9.950 1.00 81.31 425 PRO A O 1
ATOM 3138 N N . ALA A 1 426 ? -41.455 26.181 -10.246 1.00 79.81 426 ALA A N 1
ATOM 3139 C CA . ALA A 1 426 ? -42.152 25.301 -11.172 1.00 79.81 426 ALA A CA 1
ATOM 3140 C C . ALA A 1 426 ? -41.270 24.972 -12.395 1.00 79.81 426 ALA A C 1
ATOM 3142 O O . ALA A 1 426 ? -40.692 25.862 -13.017 1.00 79.81 426 ALA A O 1
ATOM 3143 N N . GLY A 1 427 ? -41.176 23.684 -12.739 1.00 77.94 427 GLY A N 1
ATOM 3144 C CA . GLY A 1 427 ? -40.411 23.193 -13.893 1.00 77.94 427 GLY A CA 1
ATOM 3145 C C . GLY A 1 427 ? -38.951 22.824 -13.611 1.00 77.94 427 GLY A C 1
ATOM 3146 O O . GLY A 1 427 ? -38.308 22.240 -14.481 1.00 77.94 427 GLY A O 1
ATOM 3147 N N . TRP A 1 428 ? -38.419 23.100 -12.416 1.00 84.50 428 TRP A N 1
ATOM 3148 C CA . TRP A 1 428 ? -37.110 22.568 -12.029 1.00 84.50 428 TRP A CA 1
ATOM 3149 C C . TRP A 1 428 ? -37.233 21.071 -11.705 1.00 84.50 428 TRP A C 1
ATOM 3151 O O . TRP A 1 428 ? -38.162 20.678 -10.992 1.00 84.50 428 TRP A O 1
ATOM 3161 N N . PRO A 1 429 ? -36.335 20.214 -12.225 1.00 81.62 429 PRO A N 1
ATOM 3162 C CA . PRO A 1 429 ? -36.469 18.775 -12.057 1.00 81.62 429 PRO A CA 1
ATOM 3163 C C . PRO A 1 429 ? -36.187 18.383 -10.605 1.00 81.62 429 PRO A C 1
ATOM 3165 O O . PRO A 1 429 ? -35.223 18.844 -9.992 1.00 81.62 429 PRO A O 1
ATOM 3168 N N . LEU A 1 430 ? -37.028 17.505 -10.070 1.00 79.25 430 LEU A N 1
ATOM 3169 C CA . LEU A 1 430 ? -36.932 16.941 -8.726 1.00 79.25 430 LEU A CA 1
ATOM 3170 C C . LEU A 1 430 ? -36.959 15.417 -8.831 1.00 79.25 430 LEU A C 1
ATOM 3172 O O . LEU A 1 430 ? -37.610 14.875 -9.724 1.00 79.25 430 LEU A O 1
ATOM 3176 N N . ASN A 1 431 ? -36.319 14.719 -7.895 1.00 73.75 431 ASN A N 1
ATOM 3177 C CA . ASN A 1 431 ? -36.423 13.263 -7.798 1.00 73.75 431 ASN A CA 1
ATOM 3178 C C . ASN A 1 431 ? -37.207 12.876 -6.545 1.00 73.75 431 ASN A C 1
ATOM 3180 O O . ASN A 1 431 ? -36.790 13.202 -5.435 1.00 73.75 431 ASN A O 1
ATOM 3184 N N . ALA A 1 432 ? -38.357 12.218 -6.716 1.00 76.25 432 ALA A N 1
ATOM 3185 C CA . ALA A 1 432 ? -39.267 11.870 -5.619 1.00 76.25 432 ALA A CA 1
ATOM 3186 C C . ALA A 1 432 ? -39.560 13.062 -4.671 1.00 76.25 432 ALA A C 1
ATOM 3188 O O . ALA A 1 432 ? -39.584 12.919 -3.449 1.00 76.25 432 ALA A O 1
ATOM 3189 N N . GLY A 1 433 ? -39.724 14.262 -5.245 1.00 75.19 433 GLY A N 1
ATOM 3190 C CA . GLY A 1 433 ? -39.972 15.501 -4.500 1.00 75.19 433 GLY A CA 1
ATOM 3191 C C . GLY A 1 433 ? -38.753 16.078 -3.772 1.00 75.19 433 GLY A C 1
ATOM 3192 O O . GLY A 1 433 ? -38.923 16.955 -2.929 1.00 75.19 433 GLY A O 1
ATOM 3193 N N . ARG A 1 434 ? -37.532 15.605 -4.057 1.00 72.56 434 ARG A N 1
ATOM 3194 C CA . ARG A 1 434 ? -36.280 16.092 -3.457 1.00 72.56 434 ARG A CA 1
ATOM 3195 C C . ARG A 1 434 ? -35.401 16.836 -4.457 1.00 72.56 434 ARG A C 1
ATOM 3197 O O . ARG A 1 434 ? -35.416 16.528 -5.649 1.00 72.56 434 ARG A O 1
ATOM 3204 N N . LEU A 1 435 ? -34.618 17.781 -3.937 1.00 73.44 435 LEU A N 1
ATOM 3205 C CA . LEU A 1 435 ? -33.558 18.482 -4.657 1.00 73.44 435 LEU A CA 1
ATOM 3206 C C . LEU A 1 435 ? -32.435 17.502 -5.027 1.00 73.44 435 LEU A C 1
ATOM 3208 O O . LEU A 1 435 ? -31.953 16.763 -4.167 1.00 73.44 435 LEU A O 1
ATOM 3212 N N . THR A 1 436 ? -31.997 17.537 -6.278 1.00 74.38 436 THR A N 1
ATOM 3213 C CA . THR A 1 436 ? -30.890 16.746 -6.835 1.00 74.38 436 THR A CA 1
ATOM 3214 C C . THR A 1 436 ? -29.867 17.656 -7.511 1.00 74.38 436 THR A C 1
ATOM 3216 O O . THR A 1 436 ? -30.098 18.858 -7.678 1.00 74.38 436 THR A O 1
ATOM 3219 N N . CYS A 1 437 ? -28.716 17.116 -7.915 1.00 73.75 437 CYS A N 1
ATOM 3220 C CA . CYS A 1 437 ? -27.731 17.854 -8.706 1.00 73.75 437 CYS A CA 1
ATOM 3221 C C . CYS A 1 437 ? -28.381 18.413 -9.978 1.00 73.75 437 CYS A C 1
ATOM 3223 O O . CYS A 1 437 ? -28.136 19.562 -10.341 1.00 73.75 437 CYS A O 1
ATOM 3225 N N . LEU A 1 438 ? -29.290 17.646 -10.592 1.00 77.62 438 LEU A N 1
ATOM 3226 C CA . LEU A 1 438 ? -30.068 18.086 -11.748 1.00 77.62 438 LEU A CA 1
ATOM 3227 C C . LEU A 1 438 ? -31.047 19.208 -11.446 1.00 77.62 438 LEU A C 1
ATOM 3229 O O . LEU A 1 438 ? -31.481 19.844 -12.393 1.00 77.62 438 LEU A O 1
ATOM 3233 N N . THR A 1 439 ? -31.422 19.458 -10.192 1.00 79.69 439 THR A N 1
ATOM 3234 C CA . THR A 1 439 ? -32.300 20.579 -9.841 1.00 79.69 439 THR A CA 1
ATOM 3235 C C . THR A 1 439 ? -31.584 21.904 -10.093 1.00 79.69 439 THR A C 1
ATOM 3237 O O . THR A 1 439 ? -32.109 22.768 -10.792 1.00 79.69 439 THR A O 1
ATOM 3240 N N . CYS A 1 440 ? -30.339 22.031 -9.628 1.00 75.31 440 CYS A N 1
ATOM 3241 C CA . CYS A 1 440 ? -29.558 23.266 -9.745 1.00 75.31 440 CYS A CA 1
ATOM 3242 C C . CYS A 1 440 ? -28.673 23.316 -11.001 1.00 75.31 440 CYS A C 1
ATOM 3244 O O . CYS A 1 440 ? -28.392 24.405 -11.499 1.00 75.31 440 CYS A O 1
ATOM 3246 N N . HIS A 1 441 ? -28.261 22.163 -11.532 1.00 76.38 441 HIS A N 1
ATOM 3247 C CA . HIS A 1 441 ? -27.411 22.069 -12.718 1.00 76.38 441 HIS A CA 1
ATOM 3248 C C . HIS A 1 441 ? -28.182 21.531 -13.924 1.00 76.38 441 HIS A C 1
ATOM 3250 O O . HIS A 1 441 ? -28.856 20.501 -13.852 1.00 76.38 441 HIS A O 1
ATOM 3256 N N . ASP A 1 442 ? -28.057 22.213 -15.057 1.00 75.25 442 ASP A N 1
ATOM 3257 C CA . ASP A 1 442 ? -28.560 21.767 -16.349 1.00 75.25 442 ASP A CA 1
ATOM 3258 C C . ASP A 1 442 ? -27.436 21.108 -17.149 1.00 75.25 442 ASP A C 1
ATOM 3260 O O . ASP A 1 442 ? -26.850 21.683 -18.065 1.00 75.25 442 ASP A O 1
ATOM 3264 N N . ILE A 1 443 ? -27.100 19.877 -16.765 1.00 66.94 443 ILE A N 1
ATOM 3265 C CA . ILE A 1 443 ? -25.991 19.135 -17.377 1.00 66.94 443 ILE A CA 1
ATOM 3266 C C . ILE A 1 443 ? -26.216 18.842 -18.866 1.00 66.94 443 ILE A C 1
ATOM 3268 O O . ILE A 1 443 ? -25.253 18.592 -19.583 1.00 66.94 443 ILE A O 1
ATOM 3272 N N . LEU A 1 444 ? -27.465 18.901 -19.347 1.00 62.78 444 LEU A N 1
ATOM 3273 C CA . LEU A 1 444 ? -27.794 18.712 -20.761 1.00 62.78 444 LEU A CA 1
ATOM 3274 C C . LEU A 1 444 ? -27.291 19.878 -21.623 1.00 62.78 444 LEU A C 1
ATOM 3276 O O . LEU A 1 444 ? -27.037 19.684 -22.810 1.00 62.78 444 LEU A O 1
ATOM 3280 N N . ARG A 1 445 ? -27.036 21.054 -21.028 1.00 63.31 445 ARG A N 1
ATOM 3281 C CA . ARG A 1 445 ? -26.381 22.187 -21.708 1.00 63.31 445 ARG A CA 1
ATOM 3282 C C . ARG A 1 445 ? -24.970 21.867 -22.177 1.00 63.31 445 ARG A C 1
ATOM 3284 O O . ARG A 1 445 ? -24.481 22.498 -23.106 1.00 63.31 445 ARG A O 1
ATOM 3291 N N . HIS A 1 446 ? -24.315 20.880 -21.572 1.00 59.12 446 HIS A N 1
ATOM 3292 C CA . HIS A 1 446 ? -23.012 20.398 -22.030 1.00 59.12 446 HIS A CA 1
ATOM 3293 C C . HIS A 1 446 ? -23.088 19.693 -23.388 1.00 59.12 446 HIS A C 1
ATOM 3295 O O . HIS A 1 446 ? -22.086 19.604 -24.091 1.00 59.12 446 HIS A O 1
ATOM 3301 N N . CYS A 1 447 ? -24.279 19.233 -23.773 1.00 56.09 447 CYS A N 1
ATOM 3302 C CA . CYS A 1 447 ? -24.536 18.561 -25.039 1.00 56.09 447 CYS A CA 1
ATOM 3303 C C . CYS A 1 447 ? -24.976 19.528 -26.156 1.00 56.09 447 CYS A C 1
ATOM 3305 O O . CYS A 1 447 ? -25.209 19.085 -27.280 1.00 56.09 447 CYS A O 1
ATOM 3307 N N . GLU A 1 448 ? -25.107 20.832 -25.877 1.00 58.78 448 GLU A N 1
ATOM 3308 C CA . GLU A 1 448 ? -25.490 21.841 -26.870 1.00 58.78 448 GLU A CA 1
ATOM 3309 C C . GLU A 1 448 ? -24.273 22.358 -27.653 1.00 58.78 448 GLU A C 1
ATOM 3311 O O . GLU A 1 448 ? -23.180 22.560 -27.115 1.00 58.78 448 GLU A O 1
ATOM 3316 N N . ALA A 1 449 ? -24.465 22.618 -28.948 1.00 49.97 449 ALA A N 1
ATOM 3317 C CA . ALA A 1 449 ? -23.427 23.195 -29.793 1.00 49.97 449 ALA A CA 1
ATOM 3318 C C . ALA A 1 449 ? -23.025 24.593 -29.275 1.00 49.97 449 ALA A C 1
ATOM 3320 O O . ALA A 1 449 ? -23.824 25.525 -29.315 1.00 49.97 449 ALA A O 1
ATOM 3321 N N . GLY A 1 450 ? -21.778 24.741 -28.806 1.00 51.31 450 GLY A N 1
ATOM 3322 C CA . GLY A 1 450 ? -21.219 26.018 -28.331 1.00 51.31 450 GLY A CA 1
ATOM 3323 C C . GLY A 1 450 ? -20.947 26.122 -26.822 1.00 51.31 450 GLY A C 1
ATOM 3324 O O . GLY A 1 450 ? -20.533 27.188 -26.361 1.00 51.31 450 GLY A O 1
ATOM 3325 N N . ALA A 1 451 ? -21.133 25.047 -26.051 1.00 50.03 451 ALA A N 1
ATOM 3326 C CA . ALA A 1 451 ? -20.853 25.030 -24.614 1.00 50.03 451 ALA A CA 1
ATOM 3327 C C . ALA A 1 451 ? -19.354 25.287 -24.288 1.00 50.03 451 ALA A C 1
ATOM 3329 O O . ALA A 1 451 ? -18.456 24.657 -24.854 1.00 50.03 451 ALA A O 1
ATOM 3330 N N . ARG A 1 452 ? -19.062 26.208 -23.349 1.00 49.56 452 ARG A N 1
ATOM 3331 C CA . ARG A 1 452 ? -17.692 26.593 -22.913 1.00 49.56 452 ARG A CA 1
ATOM 3332 C C . ARG A 1 452 ? -17.266 25.916 -21.598 1.00 49.56 452 ARG A C 1
ATOM 3334 O O . ARG A 1 452 ? -18.092 25.352 -20.897 1.00 49.56 452 ARG A O 1
ATOM 3341 N N . ARG A 1 453 ? -15.972 25.956 -21.246 1.00 50.31 453 ARG A N 1
ATOM 3342 C CA . ARG A 1 453 ? -15.405 25.301 -20.039 1.00 50.31 453 ARG A CA 1
ATOM 3343 C C . ARG A 1 453 ? -16.123 25.728 -18.731 1.00 50.31 453 ARG A C 1
ATOM 3345 O O . ARG A 1 453 ? -16.647 26.834 -18.685 1.00 50.31 453 ARG A O 1
ATOM 3352 N N . PRO A 1 454 ? -16.084 24.939 -17.632 1.00 43.41 454 PRO A N 1
ATOM 3353 C CA . PRO A 1 454 ? -16.834 25.221 -16.394 1.00 43.41 454 PRO A CA 1
ATOM 3354 C C . PRO A 1 454 ? -16.545 26.565 -15.706 1.00 43.41 454 PRO A C 1
ATOM 3356 O O . PRO A 1 454 ? -17.427 27.100 -15.047 1.00 43.41 454 PRO A O 1
ATOM 3359 N N . ALA A 1 455 ? -15.353 27.149 -15.870 1.00 44.19 455 ALA A N 1
ATOM 3360 C CA . ALA A 1 455 ? -15.076 28.498 -15.360 1.00 44.19 455 ALA A CA 1
ATOM 3361 C C . ALA A 1 455 ? -15.830 29.605 -16.133 1.00 44.19 455 ALA A C 1
ATOM 3363 O O . ALA A 1 455 ? -15.870 30.749 -15.692 1.00 44.19 455 ALA A O 1
ATOM 3364 N N . GLU A 1 456 ? -16.419 29.267 -17.282 1.00 48.34 456 GLU A N 1
ATOM 3365 C CA . GLU A 1 456 ? -16.953 30.201 -18.276 1.00 48.34 456 GLU A CA 1
ATOM 3366 C C . GLU A 1 456 ? -18.358 29.823 -18.776 1.00 48.34 456 GLU A C 1
ATOM 3368 O O . GLU A 1 456 ? -18.868 30.482 -19.682 1.00 48.34 456 GLU A O 1
ATOM 3373 N N . ASN A 1 457 ? -18.994 28.775 -18.229 1.00 55.84 457 ASN A N 1
ATOM 3374 C CA . ASN A 1 457 ? -20.331 28.341 -18.647 1.00 55.84 457 ASN A CA 1
ATOM 3375 C C . ASN A 1 457 ? -21.398 28.645 -17.587 1.00 55.84 457 ASN A C 1
ATOM 3377 O O . ASN A 1 457 ? -21.815 27.749 -16.849 1.00 55.84 457 ASN A O 1
ATOM 3381 N N . PRO A 1 458 ? -21.872 29.900 -17.522 1.00 56.53 458 PRO A N 1
ATOM 3382 C CA . PRO A 1 458 ? -22.913 30.302 -16.587 1.00 56.53 458 PRO A CA 1
ATOM 3383 C C . PRO A 1 458 ? -24.249 29.590 -16.853 1.00 56.53 458 PRO A C 1
ATOM 3385 O O . PRO A 1 458 ? -25.075 29.508 -15.956 1.00 56.53 458 PRO A O 1
ATOM 3388 N N . ALA A 1 459 ? -24.467 29.025 -18.047 1.00 58.84 459 ALA A N 1
ATOM 3389 C CA . ALA A 1 459 ? -25.709 28.328 -18.380 1.00 58.84 459 ALA A CA 1
ATOM 3390 C C . ALA A 1 459 ? -25.824 26.937 -17.731 1.00 58.84 459 ALA A C 1
ATOM 3392 O O . ALA A 1 459 ? -26.925 26.396 -17.652 1.00 58.84 459 ALA A O 1
ATOM 3393 N N . LEU A 1 460 ? -24.711 26.364 -17.252 1.00 65.50 460 LEU A N 1
ATOM 3394 C CA . LEU A 1 460 ? -24.723 25.079 -16.550 1.00 65.50 460 LEU A CA 1
ATOM 3395 C C . LEU A 1 460 ? -25.481 25.166 -15.223 1.00 65.50 460 LEU A C 1
ATOM 3397 O O . LEU A 1 460 ? -26.167 24.226 -14.842 1.00 65.50 460 LEU A O 1
ATOM 3401 N N . VAL A 1 461 ? -25.332 26.261 -14.485 1.00 68.88 461 VAL A N 1
ATOM 3402 C CA . VAL A 1 461 ? -26.013 26.445 -13.203 1.00 68.88 461 VAL A CA 1
ATOM 3403 C C . VAL A 1 461 ? -27.259 27.284 -13.459 1.00 68.88 461 VAL A C 1
ATOM 3405 O O . VAL A 1 461 ? -27.172 28.407 -13.955 1.00 68.88 461 VAL A O 1
ATOM 3408 N N . ARG A 1 462 ? -28.439 26.747 -13.134 1.00 72.94 462 ARG A N 1
ATOM 3409 C CA . ARG A 1 462 ? -29.707 27.444 -13.383 1.00 72.94 462 ARG A CA 1
ATOM 3410 C C . ARG A 1 462 ? -29.748 28.750 -12.594 1.00 72.94 462 ARG A C 1
ATOM 3412 O O . ARG A 1 462 ? -29.662 28.746 -11.368 1.00 72.94 462 ARG A O 1
ATOM 3419 N N . GLY A 1 463 ? -29.879 29.863 -13.314 1.00 66.38 463 GLY A N 1
ATOM 3420 C CA . GLY A 1 463 ? -29.922 31.197 -12.714 1.00 66.38 463 GLY A CA 1
ATOM 3421 C C . GLY A 1 463 ? -28.587 31.655 -12.121 1.00 66.38 463 GLY A C 1
ATOM 3422 O O . GLY A 1 463 ? -28.589 32.403 -11.145 1.00 66.38 463 GLY A O 1
ATOM 3423 N N . PHE A 1 464 ? -27.453 31.186 -12.654 1.00 64.25 464 PHE A N 1
ATOM 3424 C CA . PHE A 1 464 ? -26.138 31.667 -12.238 1.00 64.25 464 PHE A CA 1
ATOM 3425 C C . PHE A 1 464 ? -25.887 33.098 -12.698 1.00 64.25 464 PHE A C 1
ATOM 3427 O O . PHE A 1 464 ? -25.880 33.393 -13.894 1.00 64.25 464 PHE A O 1
ATOM 3434 N N . ASP A 1 465 ? -25.609 33.959 -11.728 1.00 58.81 465 ASP A N 1
ATOM 3435 C CA . ASP A 1 465 ? -25.109 35.302 -11.948 1.00 58.81 465 ASP A CA 1
ATOM 3436 C C . ASP A 1 465 ? -23.632 35.343 -11.513 1.00 58.81 465 ASP A C 1
ATOM 3438 O O . ASP A 1 465 ? -23.331 35.118 -10.336 1.00 58.81 465 ASP A O 1
ATOM 3442 N N . PRO A 1 466 ? -22.678 35.612 -12.422 1.00 50.91 466 PRO A N 1
ATOM 3443 C CA . PRO A 1 466 ? -21.266 35.698 -12.060 1.00 50.91 466 PRO A CA 1
ATOM 3444 C C . PRO A 1 466 ? -20.964 36.829 -11.061 1.00 50.91 466 PRO A C 1
ATOM 3446 O O . PRO A 1 466 ? -19.941 36.762 -10.374 1.00 50.91 466 PRO A O 1
ATOM 3449 N N . SER A 1 467 ? -21.838 37.837 -10.964 1.00 46.81 467 SER A N 1
ATOM 3450 C CA . SER A 1 467 ? -21.743 38.940 -10.001 1.00 46.81 467 SER A CA 1
ATOM 3451 C C . SER A 1 467 ? -22.411 38.639 -8.649 1.00 46.81 467 SER A C 1
ATOM 3453 O O . SER A 1 467 ? -22.013 39.214 -7.637 1.00 46.81 467 SER A O 1
ATOM 3455 N N . ASP A 1 468 ? -23.338 37.675 -8.597 1.00 51.25 468 ASP A N 1
ATOM 3456 C CA . ASP A 1 468 ? -23.960 37.167 -7.370 1.00 51.25 468 ASP A CA 1
ATOM 3457 C C . ASP A 1 468 ? -24.084 35.638 -7.420 1.00 51.25 468 ASP A C 1
ATOM 3459 O O . ASP A 1 468 ? -25.109 35.057 -7.787 1.00 51.25 468 ASP A O 1
ATOM 3463 N N . ARG A 1 469 ? -23.025 34.966 -6.961 1.00 48.59 469 ARG A N 1
ATOM 3464 C CA . ARG A 1 469 ? -22.919 33.496 -6.953 1.00 48.59 469 ARG A CA 1
ATOM 3465 C C . ARG A 1 469 ? -23.989 32.792 -6.105 1.00 48.59 469 ARG A C 1
ATOM 3467 O O . ARG A 1 469 ? -24.079 31.569 -6.148 1.00 48.59 469 ARG A O 1
ATOM 3474 N N . THR A 1 470 ? -24.780 33.533 -5.325 1.00 52.91 470 THR A N 1
ATOM 3475 C CA . THR A 1 470 ? -25.861 33.002 -4.475 1.00 52.91 470 THR A CA 1
ATOM 3476 C C . THR A 1 470 ? -27.256 33.249 -5.044 1.00 52.91 470 THR A C 1
ATOM 3478 O O . THR A 1 470 ? -28.241 32.786 -4.467 1.00 52.91 470 THR A O 1
ATOM 3481 N N . ALA A 1 471 ? -27.360 33.941 -6.183 1.00 61.62 471 ALA A N 1
ATOM 3482 C CA . ALA A 1 471 ? -28.632 34.235 -6.835 1.00 61.62 471 ALA A CA 1
ATOM 3483 C C . ALA A 1 471 ? -29.408 32.956 -7.193 1.00 61.62 471 ALA A C 1
ATOM 3485 O O . ALA A 1 471 ? -30.614 32.882 -6.961 1.00 61.62 471 ALA A O 1
ATOM 3486 N N . SER A 1 472 ? -28.720 31.912 -7.670 1.00 65.19 472 SER A N 1
ATOM 3487 C CA . SER A 1 472 ? -29.329 30.616 -8.002 1.00 65.19 472 SER A CA 1
ATOM 3488 C C . SER A 1 472 ? -30.015 29.972 -6.794 1.00 65.19 472 SER A C 1
ATOM 3490 O O . SER A 1 472 ? -31.144 29.504 -6.913 1.00 65.19 472 SER A O 1
ATOM 3492 N N . CYS A 1 473 ? -29.395 30.041 -5.613 1.00 62.59 473 CYS A N 1
ATOM 3493 C CA . CYS A 1 473 ? -29.966 29.549 -4.365 1.00 62.59 473 CYS A CA 1
ATOM 3494 C C . CYS A 1 473 ? -31.328 30.215 -4.097 1.00 62.59 473 CYS A C 1
ATOM 3496 O O . CYS A 1 473 ? -32.335 29.513 -3.984 1.00 62.59 473 CYS A O 1
ATOM 3498 N N . ARG A 1 474 ? -31.400 31.556 -4.112 1.00 66.38 474 ARG A N 1
ATOM 3499 C CA . ARG A 1 474 ? -32.605 32.349 -3.765 1.00 66.38 474 ARG A CA 1
ATOM 3500 C C . ARG A 1 474 ? -33.868 32.015 -4.567 1.00 66.38 474 ARG A C 1
ATOM 3502 O O . ARG A 1 474 ? -34.957 32.360 -4.128 1.00 66.38 474 ARG A O 1
ATOM 3509 N N . HIS A 1 475 ? -33.756 31.305 -5.686 1.00 71.19 475 HIS A N 1
ATOM 3510 C CA . HIS A 1 475 ? -34.914 30.821 -6.436 1.00 71.19 475 HIS A CA 1
ATOM 3511 C C . HIS A 1 475 ? -35.780 29.835 -5.641 1.00 71.19 475 HIS A C 1
ATOM 3513 O O . HIS A 1 475 ? -36.986 29.792 -5.854 1.00 71.19 475 HIS A O 1
ATOM 3519 N N . CYS A 1 476 ? -35.181 29.039 -4.747 1.00 68.75 476 CYS A N 1
ATOM 3520 C CA . CYS A 1 476 ? -35.897 27.993 -4.013 1.00 68.75 476 CYS A CA 1
ATOM 3521 C C . CYS A 1 476 ? -36.243 28.366 -2.567 1.00 68.75 476 CYS A C 1
ATOM 3523 O O . CYS A 1 476 ? -36.952 27.610 -1.919 1.00 68.75 476 CYS A O 1
ATOM 3525 N N . HIS A 1 477 ? -35.734 29.471 -2.023 1.00 66.19 477 HIS A N 1
ATOM 3526 C CA . HIS A 1 477 ? -35.963 29.844 -0.624 1.00 66.19 477 HIS A CA 1
ATOM 3527 C C . HIS A 1 477 ? -36.748 31.146 -0.552 1.00 66.19 477 HIS A C 1
ATOM 3529 O O . HIS A 1 477 ? -36.265 32.194 -0.975 1.00 66.19 477 HIS A O 1
ATOM 3535 N N . THR A 1 478 ? -37.969 31.058 -0.028 1.00 58.69 478 THR A N 1
ATOM 3536 C CA . THR A 1 478 ? -38.991 32.111 -0.136 1.00 58.69 478 THR A CA 1
ATOM 3537 C C . THR A 1 478 ? -39.212 32.909 1.148 1.00 58.69 478 THR A C 1
ATOM 3539 O O . THR A 1 478 ? -39.983 33.865 1.131 1.00 58.69 478 THR A O 1
ATOM 3542 N N . SER A 1 479 ? -38.580 32.540 2.264 1.00 49.66 479 SER A N 1
ATOM 3543 C CA . SER A 1 479 ? -38.632 33.297 3.520 1.00 49.66 479 SER A CA 1
ATOM 3544 C C . SER A 1 479 ? -37.313 34.020 3.775 1.00 49.66 479 SER A C 1
ATOM 3546 O O . SER A 1 479 ? -36.257 33.554 3.354 1.00 49.66 479 SER A O 1
ATOM 3548 N N . ALA A 1 480 ? -37.388 35.158 4.469 1.00 49.72 480 ALA A N 1
ATOM 3549 C CA . ALA A 1 480 ? -36.260 35.989 4.885 1.00 49.72 480 ALA A CA 1
ATOM 3550 C C . ALA A 1 480 ? -35.390 35.304 5.960 1.00 49.72 480 ALA A C 1
ATOM 3552 O O . ALA A 1 480 ? -35.199 35.850 7.038 1.00 49.72 480 ALA A O 1
ATOM 3553 N N . GLU A 1 481 ? -34.880 34.108 5.662 1.00 48.28 481 GLU A N 1
ATOM 3554 C CA . GLU A 1 481 ? -33.833 33.452 6.438 1.00 48.28 481 GLU A CA 1
ATOM 3555 C C . GLU A 1 481 ? -32.546 33.337 5.602 1.00 48.28 481 GLU A C 1
ATOM 3557 O O . GLU A 1 481 ? -32.586 32.995 4.411 1.00 48.28 481 GLU A O 1
ATOM 3562 N N . PRO A 1 482 ? -31.391 33.679 6.191 1.00 51.50 482 PRO A N 1
ATOM 3563 C CA . PRO A 1 482 ? -30.188 34.013 5.456 1.00 51.50 482 PRO A CA 1
ATOM 3564 C C . PRO A 1 482 ? -29.387 32.746 5.147 1.00 51.50 482 PRO A C 1
ATOM 3566 O O . PRO A 1 482 ? -28.892 32.046 6.022 1.00 51.50 482 PRO A O 1
ATOM 3569 N N . TRP A 1 483 ? -29.210 32.436 3.869 1.00 49.88 483 TRP A N 1
ATOM 3570 C CA . TRP A 1 483 ? -28.438 31.261 3.455 1.00 49.88 483 TRP A CA 1
ATOM 3571 C C . TRP A 1 483 ? -27.464 31.615 2.331 1.00 49.88 483 TRP A C 1
ATOM 3573 O O . TRP A 1 483 ? -27.518 31.145 1.202 1.00 49.88 483 TRP A O 1
ATOM 3583 N N . ARG A 1 484 ? -26.550 32.514 2.686 1.00 47.69 484 ARG A N 1
ATOM 3584 C CA . ARG A 1 484 ? -25.126 32.205 2.880 1.00 47.69 484 ARG A CA 1
ATOM 3585 C C . ARG A 1 484 ? -24.619 33.234 3.868 1.00 47.69 484 ARG A C 1
ATOM 3587 O O . ARG A 1 484 ? -24.033 34.246 3.493 1.00 47.69 484 ARG A O 1
ATOM 3594 N N . VAL A 1 485 ? -24.928 33.006 5.134 1.00 52.62 485 VAL A N 1
ATOM 3595 C CA . VAL A 1 485 ? -24.332 33.814 6.177 1.00 52.62 485 VAL A CA 1
ATOM 3596 C C . VAL A 1 485 ? -22.847 33.499 6.180 1.00 52.62 485 VAL A C 1
ATOM 3598 O O . VAL A 1 485 ? -22.440 32.395 6.533 1.00 52.62 485 VAL A O 1
ATOM 3601 N N . ASN A 1 486 ? -22.038 34.437 5.696 1.00 57.16 486 ASN A N 1
ATOM 3602 C CA . ASN A 1 486 ? -20.614 34.380 5.959 1.00 57.16 486 ASN A CA 1
ATOM 3603 C C . ASN A 1 486 ? -20.478 34.504 7.487 1.00 57.16 486 ASN A C 1
ATOM 3605 O O . ASN A 1 486 ? -20.827 35.562 8.009 1.00 57.16 486 ASN A O 1
ATOM 3609 N N . PRO A 1 487 ? -19.997 33.474 8.210 1.00 57.94 487 PRO A N 1
ATOM 3610 C CA . PRO A 1 487 ? -19.902 33.528 9.670 1.00 57.94 487 PRO A CA 1
ATOM 3611 C C . PRO A 1 487 ? -18.935 34.619 10.156 1.00 57.94 487 PRO A C 1
ATOM 3613 O O . PRO A 1 487 ? -18.936 34.958 11.334 1.00 57.94 487 PRO A O 1
ATOM 3616 N N . HIS A 1 488 ? -18.140 35.196 9.249 1.00 63.56 488 HIS A N 1
ATOM 3617 C CA . HIS A 1 488 ? -17.255 36.336 9.479 1.00 63.56 488 HIS A CA 1
ATOM 3618 C C . HIS A 1 488 ? -17.877 37.685 9.073 1.00 63.56 488 HIS A C 1
ATOM 3620 O O . HIS A 1 488 ? -17.199 38.710 9.131 1.00 63.56 488 HIS A O 1
ATOM 3626 N N . ARG A 1 489 ? -19.149 37.707 8.648 1.00 66.31 489 ARG A N 1
ATOM 3627 C CA . ARG A 1 489 ? -19.926 38.915 8.330 1.00 66.31 489 ARG A CA 1
ATOM 3628 C C . ARG A 1 489 ? -21.132 39.038 9.268 1.00 66.31 489 ARG A C 1
ATOM 3630 O O . ARG A 1 489 ? -22.272 38.868 8.861 1.00 66.31 489 ARG A O 1
ATOM 3637 N N . GLN A 1 490 ? -20.836 39.303 10.533 1.00 71.19 490 GLN A N 1
ATOM 3638 C CA . GLN A 1 490 ? -21.773 39.277 11.659 1.00 71.19 490 GLN A CA 1
ATOM 3639 C C . GLN A 1 490 ? -22.500 40.607 11.907 1.00 71.19 490 GLN A C 1
ATOM 3641 O O . GLN A 1 490 ? -23.253 40.714 12.871 1.00 71.19 490 GLN A O 1
ATOM 3646 N N . LEU A 1 491 ? -22.257 41.628 11.081 1.00 70.31 491 LEU A N 1
ATOM 3647 C CA . LEU A 1 491 ? -22.954 42.910 11.135 1.00 70.31 491 LEU A CA 1
ATOM 3648 C C . LEU A 1 491 ? -23.822 43.101 9.889 1.00 70.31 491 LEU A C 1
ATOM 3650 O O . LEU A 1 491 ? -23.379 42.877 8.755 1.00 70.31 491 LEU A O 1
ATOM 3654 N N . THR A 1 492 ? -25.047 43.578 10.099 1.00 73.31 492 THR A N 1
ATOM 3655 C CA . THR A 1 492 ? -25.939 44.019 9.023 1.00 73.31 492 THR A CA 1
ATOM 3656 C C . THR A 1 492 ? -25.396 45.285 8.348 1.00 73.31 492 THR A C 1
ATOM 3658 O O . THR A 1 492 ? -24.464 45.931 8.830 1.00 73.31 492 THR A O 1
ATOM 3661 N N . ALA A 1 493 ? -25.998 45.696 7.228 1.00 67.94 493 ALA A N 1
ATOM 3662 C CA . ALA A 1 493 ? -25.634 46.952 6.563 1.00 67.94 493 ALA A CA 1
ATOM 3663 C C . ALA A 1 493 ? -25.851 48.201 7.445 1.00 67.94 493 ALA A C 1
ATOM 3665 O O . ALA A 1 493 ? -25.223 49.227 7.196 1.00 67.94 493 ALA A O 1
ATOM 3666 N N . ALA A 1 494 ? -26.709 48.110 8.469 1.00 72.44 494 ALA A N 1
ATOM 3667 C CA . ALA A 1 494 ? -26.957 49.172 9.444 1.00 72.44 494 ALA A CA 1
ATOM 3668 C C . ALA A 1 494 ? -25.955 49.170 10.618 1.00 72.44 494 ALA A C 1
ATOM 3670 O O . ALA A 1 494 ? -25.951 50.104 11.412 1.00 72.44 494 ALA A O 1
ATOM 3671 N N . GLY A 1 495 ? -25.089 48.152 10.714 1.00 70.69 495 GLY A N 1
ATOM 3672 C CA . GLY A 1 495 ? -24.123 47.996 11.804 1.00 70.69 495 GLY A CA 1
ATOM 3673 C C . GLY A 1 495 ? -24.648 47.220 13.015 1.00 70.69 495 GLY A C 1
ATOM 3674 O O . GLY A 1 495 ? -23.903 47.037 13.973 1.00 70.69 495 GLY A O 1
ATOM 3675 N N . ASP A 1 496 ? -25.889 46.731 12.971 1.00 77.00 496 ASP A N 1
ATOM 3676 C CA . ASP A 1 496 ? -26.457 45.880 14.021 1.00 77.00 496 ASP A CA 1
ATOM 3677 C C . ASP A 1 496 ? -25.925 44.444 13.940 1.00 77.00 496 ASP A C 1
ATOM 3679 O O . ASP A 1 496 ? -25.622 43.953 12.849 1.00 77.00 496 ASP A O 1
ATOM 3683 N N . VAL A 1 497 ? -25.862 43.752 15.082 1.00 71.75 497 VAL A N 1
ATOM 3684 C CA . VAL A 1 497 ? -25.455 42.339 15.159 1.00 71.75 497 VAL A CA 1
ATOM 3685 C C . VAL A 1 497 ? -26.492 41.448 14.480 1.00 71.75 497 VAL A C 1
ATOM 3687 O O . VAL A 1 497 ? -27.661 41.434 14.865 1.00 71.75 497 VAL A O 1
ATOM 3690 N N . ASP A 1 498 ? -26.046 40.659 13.507 1.00 71.81 498 ASP A N 1
ATOM 3691 C CA . ASP A 1 498 ? -26.850 39.617 12.880 1.00 71.81 498 ASP A CA 1
ATOM 3692 C C . ASP A 1 498 ? -26.836 38.350 13.752 1.00 71.81 498 ASP A C 1
ATOM 3694 O O . ASP A 1 498 ? -25.876 37.573 13.760 1.00 71.81 498 ASP A O 1
ATOM 3698 N N . ALA A 1 499 ? -27.912 38.150 14.517 1.00 65.44 499 ALA A N 1
ATOM 3699 C CA . ALA A 1 499 ? -28.040 37.020 15.431 1.00 65.44 499 ALA A CA 1
ATOM 3700 C C . ALA A 1 499 ? -27.961 35.666 14.706 1.00 65.44 499 ALA A C 1
ATOM 3702 O O . ALA A 1 499 ? -27.384 34.721 15.251 1.00 65.44 499 ALA A O 1
ATOM 3703 N N . ASP A 1 500 ? -28.451 35.575 13.468 1.00 61.38 500 ASP A N 1
ATOM 3704 C CA . ASP A 1 500 ? -28.456 34.325 12.706 1.00 61.38 500 ASP A CA 1
ATOM 3705 C C . ASP A 1 500 ? -27.022 33.904 12.355 1.00 61.38 500 ASP A C 1
ATOM 3707 O O . ASP A 1 500 ? -26.655 32.739 12.541 1.00 61.38 500 ASP A O 1
ATOM 3711 N N . SER A 1 501 ? -26.170 34.874 11.992 1.00 64.88 501 SER A N 1
ATOM 3712 C CA . SER A 1 501 ? -24.716 34.693 11.845 1.00 64.88 501 SER A CA 1
ATOM 3713 C C . SER A 1 501 ? -24.053 34.156 13.100 1.00 64.88 501 SER A C 1
ATOM 3715 O O . SER A 1 501 ? -23.246 33.224 13.035 1.00 64.88 501 SER A O 1
ATOM 3717 N N . CYS A 1 502 ? -24.387 34.727 14.254 1.00 66.19 502 CYS A N 1
ATOM 3718 C CA . CYS A 1 502 ? -23.791 34.327 15.520 1.00 66.19 502 CYS A CA 1
ATOM 3719 C C . CYS A 1 502 ? -24.188 32.899 15.907 1.00 66.19 502 CYS A C 1
ATOM 3721 O O . CYS A 1 502 ? -23.350 32.151 16.417 1.00 66.19 502 CYS A O 1
ATOM 3723 N N . THR A 1 503 ? -25.422 32.476 15.608 1.00 66.62 503 THR A N 1
ATOM 3724 C CA . THR A 1 503 ? -25.863 31.115 15.932 1.00 66.62 503 THR A CA 1
ATOM 3725 C C . THR A 1 503 ? -25.159 30.032 15.119 1.00 66.62 503 THR A C 1
ATOM 3727 O O . THR A 1 503 ? -25.190 28.885 15.530 1.00 66.62 503 THR A O 1
ATOM 3730 N N . LEU A 1 504 ? -24.455 30.326 14.022 1.00 62.12 504 LEU A N 1
ATOM 3731 C CA . LEU A 1 504 ? -23.631 29.304 13.356 1.00 62.12 504 LEU A CA 1
ATOM 3732 C C . LEU A 1 504 ? -22.535 28.752 14.278 1.00 62.12 504 LEU A C 1
ATOM 3734 O O . LEU A 1 504 ? -22.249 27.554 14.265 1.00 62.12 504 LEU A O 1
ATOM 3738 N N . CYS A 1 505 ? -21.960 29.629 15.097 1.00 67.25 505 CYS A N 1
ATOM 3739 C CA . CYS A 1 505 ? -20.872 29.314 16.013 1.00 67.25 505 CYS A CA 1
ATOM 3740 C C . CYS A 1 505 ? -21.364 29.096 17.449 1.00 67.25 505 CYS A C 1
ATOM 3742 O O . CYS A 1 505 ? -20.785 28.284 18.171 1.00 67.25 505 CYS A O 1
ATOM 3744 N N . HIS A 1 506 ? -22.443 29.780 17.842 1.00 69.06 506 HIS A N 1
ATOM 3745 C CA . HIS A 1 506 ? -22.930 29.855 19.219 1.00 69.06 506 HIS A CA 1
ATOM 3746 C C . HIS A 1 506 ? -24.272 29.144 19.451 1.00 69.06 506 HIS A C 1
ATOM 3748 O O . HIS A 1 506 ? -25.108 29.013 18.548 1.00 69.06 506 HIS A O 1
ATOM 3754 N N . ASN A 1 507 ? -24.503 28.683 20.682 1.00 62.25 507 ASN A N 1
ATOM 3755 C CA . ASN A 1 507 ? -25.814 28.167 21.080 1.00 62.25 507 ASN A CA 1
ATOM 3756 C C . ASN A 1 507 ? -26.800 29.328 21.297 1.00 62.25 507 ASN A C 1
ATOM 3758 O O . ASN A 1 507 ? -26.440 30.391 21.793 1.00 62.25 507 ASN A O 1
ATOM 3762 N N . ALA A 1 508 ? -28.067 29.130 20.920 1.00 55.38 508 ALA A N 1
ATOM 3763 C CA . ALA A 1 508 ? -29.108 30.157 21.066 1.00 55.38 508 ALA A CA 1
ATOM 3764 C C . ALA A 1 508 ? -29.575 30.338 22.527 1.00 55.38 508 ALA A C 1
ATOM 3766 O O . ALA A 1 508 ? -30.147 31.370 22.876 1.00 55.38 508 ALA A O 1
ATOM 3767 N N . LYS A 1 509 ? -29.345 29.328 23.378 1.00 56.91 509 LYS A N 1
ATOM 3768 C CA . LYS A 1 509 ? -29.528 29.362 24.833 1.00 56.91 509 LYS A CA 1
ATOM 3769 C C . LYS A 1 509 ? -28.388 28.562 25.478 1.00 56.91 509 LYS A C 1
ATOM 3771 O O . LYS A 1 509 ? -28.297 27.373 25.171 1.00 56.91 509 LYS A O 1
ATOM 3776 N N . PRO A 1 510 ? -27.569 29.153 26.361 1.00 53.62 510 PRO A N 1
ATOM 3777 C CA . PRO A 1 510 ? -26.569 28.393 27.098 1.00 53.62 510 PRO A CA 1
ATOM 3778 C C . PRO A 1 510 ? -27.273 27.419 28.045 1.00 53.62 510 PRO A C 1
ATOM 3780 O O . PRO A 1 510 ? -28.026 27.849 28.922 1.00 53.62 510 PRO A O 1
ATOM 3783 N N . GLU A 1 511 ? -27.031 26.115 27.904 1.00 49.06 511 GLU A N 1
ATOM 3784 C CA . GLU A 1 511 ? -27.259 25.203 29.025 1.00 49.06 511 GLU A CA 1
ATOM 3785 C C . GLU A 1 511 ? -26.115 25.415 30.027 1.00 49.06 511 GLU A C 1
ATOM 3787 O O . GLU A 1 511 ? -24.947 25.238 29.669 1.00 49.06 511 GLU A O 1
ATOM 3792 N N . PRO A 1 512 ? -26.395 25.838 31.272 1.00 49.38 512 PRO A N 1
ATOM 3793 C CA . PRO A 1 512 ? -25.342 25.996 32.261 1.00 49.38 512 PRO A CA 1
ATOM 3794 C C . PRO A 1 512 ? -24.713 24.623 32.557 1.00 49.38 512 PRO A C 1
ATOM 3796 O O . PRO A 1 512 ? -25.447 23.655 32.779 1.00 49.38 512 PRO A O 1
ATOM 3799 N N . PRO A 1 513 ? -23.373 24.506 32.594 1.00 50.62 513 PRO A N 1
ATOM 3800 C CA . PRO A 1 513 ? -22.722 23.275 33.022 1.00 50.62 513 PRO A CA 1
ATOM 3801 C C . PRO A 1 513 ? -23.152 22.910 34.447 1.00 50.62 513 PRO A C 1
ATOM 3803 O O . PRO A 1 513 ? -23.389 23.792 35.275 1.00 50.62 513 PRO A O 1
ATOM 3806 N N . ALA A 1 514 ? -23.205 21.612 34.754 1.00 50.16 514 ALA A N 1
ATOM 3807 C CA . ALA A 1 514 ? -23.658 21.105 36.053 1.00 50.16 514 ALA A CA 1
ATOM 3808 C C . ALA A 1 514 ? -22.843 21.628 37.260 1.00 50.16 514 ALA A C 1
ATOM 3810 O O . ALA A 1 514 ? -23.323 21.570 38.389 1.00 50.16 514 ALA A O 1
ATOM 3811 N N . ASP A 1 515 ? -21.633 22.147 37.034 1.00 49.44 515 ASP A N 1
ATOM 3812 C CA . ASP A 1 515 ? -20.732 22.704 38.051 1.00 49.44 515 ASP A CA 1
ATOM 3813 C C . ASP A 1 515 ? -20.759 24.246 38.147 1.00 49.44 515 ASP A C 1
ATOM 3815 O O . ASP A 1 515 ? -20.075 24.829 38.993 1.00 49.44 515 ASP A O 1
ATOM 3819 N N . GLY A 1 516 ? -21.565 24.919 37.316 1.00 49.47 516 GLY A N 1
ATOM 3820 C CA . GLY A 1 516 ? -21.884 26.343 37.433 1.00 49.47 516 GLY A CA 1
ATOM 3821 C C . GLY A 1 516 ? -20.723 27.325 37.224 1.00 49.47 516 GLY A C 1
ATOM 3822 O O . GLY A 1 516 ? -20.875 28.502 37.553 1.00 49.47 516 GLY A O 1
ATOM 3823 N N . ARG A 1 517 ? -19.566 26.903 36.693 1.00 45.00 517 ARG A N 1
ATOM 3824 C CA . ARG A 1 517 ? -18.398 27.790 36.525 1.00 45.00 517 ARG A CA 1
ATOM 3825 C C . ARG A 1 517 ? -17.905 27.845 35.084 1.00 45.00 517 ARG A C 1
ATOM 3827 O O . ARG A 1 517 ? -17.210 26.943 34.643 1.00 45.00 517 ARG A O 1
ATOM 3834 N N . ARG A 1 518 ? -18.130 28.971 34.396 1.00 49.94 518 ARG A N 1
ATOM 3835 C CA . ARG A 1 518 ? -17.275 29.411 33.274 1.00 49.94 518 ARG A CA 1
ATOM 3836 C C . ARG A 1 518 ? -17.168 30.943 33.223 1.00 49.94 518 ARG A C 1
ATOM 3838 O O . ARG A 1 518 ? -17.884 31.575 32.450 1.00 49.94 518 ARG A O 1
ATOM 3845 N N . PRO A 1 519 ? -16.289 31.596 34.000 1.00 45.00 519 PRO A N 1
ATOM 3846 C CA . PRO A 1 519 ? -15.899 32.961 33.675 1.00 45.00 519 PRO A CA 1
ATOM 3847 C C . PRO A 1 519 ? -15.049 32.923 32.391 1.00 45.00 519 PRO A C 1
ATOM 3849 O O . PRO A 1 519 ? -13.929 32.423 32.412 1.00 45.00 519 PRO A O 1
ATOM 3852 N N . GLY A 1 520 ? -15.578 33.428 31.271 1.00 51.59 520 GLY A N 1
ATOM 3853 C CA . GLY A 1 520 ? -14.771 33.773 30.089 1.00 51.59 520 GLY A CA 1
ATOM 3854 C C . GLY A 1 520 ? -14.639 32.737 28.963 1.00 51.59 520 GLY A C 1
ATOM 3855 O O . GLY A 1 520 ? -13.800 32.936 28.087 1.00 51.59 520 GLY A O 1
ATOM 3856 N N . GLN A 1 521 ? -15.443 31.668 28.930 1.00 55.28 521 GLN A N 1
ATOM 3857 C CA . GLN A 1 521 ? -15.494 30.763 27.769 1.00 55.28 521 GLN A CA 1
ATOM 3858 C C . GLN A 1 521 ? -16.684 31.074 26.850 1.00 55.28 521 GLN A C 1
ATOM 3860 O O . GLN A 1 521 ? -17.789 31.273 27.356 1.00 55.28 521 GLN A O 1
ATOM 3865 N N . PRO A 1 522 ? -16.485 31.111 25.517 1.00 60.03 522 PRO A N 1
ATOM 3866 C CA . PRO A 1 522 ? -17.578 31.308 24.573 1.00 60.03 522 PRO A CA 1
ATOM 3867 C C . PRO A 1 522 ? -18.500 30.079 24.546 1.00 60.03 522 PRO A C 1
ATOM 3869 O O . PRO A 1 522 ? -18.031 28.944 24.516 1.00 60.03 522 PRO A O 1
ATOM 3872 N N . ASP A 1 523 ? -19.812 30.311 24.539 1.00 68.56 523 ASP A N 1
ATOM 3873 C CA . ASP A 1 523 ? -20.830 29.264 24.409 1.00 68.56 523 ASP A CA 1
ATOM 3874 C C . ASP A 1 523 ? -20.927 28.815 22.944 1.00 68.56 523 ASP A C 1
ATOM 3876 O O . ASP A 1 523 ? -21.574 29.475 22.129 1.00 68.56 523 ASP A O 1
ATOM 3880 N N . LEU A 1 524 ? -20.195 27.756 22.587 1.00 68.06 524 LEU A N 1
ATOM 3881 C CA . LEU A 1 524 ? -20.037 27.277 21.211 1.00 68.06 524 LEU A CA 1
ATOM 3882 C C . LEU A 1 524 ? -20.840 25.995 20.948 1.00 68.06 524 LEU A C 1
ATOM 3884 O O . LEU A 1 524 ? -20.975 25.134 21.817 1.00 68.06 524 LEU A O 1
ATOM 3888 N N . ARG A 1 525 ? -21.316 25.831 19.707 1.00 61.16 525 ARG A N 1
ATOM 3889 C CA . ARG A 1 525 ? -22.034 24.617 19.255 1.00 61.16 525 ARG A CA 1
ATOM 3890 C C . ARG A 1 525 ? -21.149 23.372 19.165 1.00 61.16 525 ARG A C 1
ATOM 3892 O O . ARG A 1 525 ? -21.650 22.254 19.235 1.00 61.16 525 ARG A O 1
ATOM 3899 N N . LEU A 1 526 ? -19.849 23.568 18.958 1.00 60.53 526 LEU A N 1
ATOM 3900 C CA . LEU A 1 526 ? -18.829 22.525 18.857 1.00 60.53 526 LEU A CA 1
ATOM 3901 C C . LEU A 1 526 ? -17.635 22.901 19.738 1.00 60.53 526 LEU A C 1
ATOM 3903 O O . LEU A 1 526 ? -17.417 24.073 20.041 1.00 60.53 526 LEU A O 1
ATOM 3907 N N . SER A 1 527 ? -16.836 21.910 20.127 1.00 66.81 527 SER A N 1
ATOM 3908 C CA . SER A 1 527 ? -15.650 22.121 20.960 1.00 66.81 527 SER A CA 1
ATOM 3909 C C . SER A 1 527 ? -14.534 22.850 20.206 1.00 66.81 527 SER A C 1
ATOM 3911 O O . SER A 1 527 ? -14.201 22.453 19.088 1.00 66.81 527 SER A O 1
ATOM 3913 N N . GLY A 1 528 ? -13.878 23.821 20.847 1.00 70.44 528 GLY A N 1
ATOM 3914 C CA . GLY A 1 528 ? -12.556 24.331 20.462 1.00 70.44 528 GLY A CA 1
ATOM 3915 C C . GLY A 1 528 ? -12.329 24.544 18.960 1.00 70.44 528 GLY A C 1
ATOM 3916 O O . GLY A 1 528 ? -13.085 25.240 18.281 1.00 70.44 528 GLY A O 1
ATOM 3917 N N . SER A 1 529 ? -11.263 23.927 18.442 1.00 72.25 529 SER A N 1
ATOM 3918 C CA . SER A 1 529 ? -10.856 24.009 17.031 1.00 72.25 529 SER A CA 1
ATOM 3919 C C . SER A 1 529 ? -11.799 23.273 16.074 1.00 72.25 529 SER A C 1
ATOM 3921 O O . SER A 1 529 ? -11.825 23.594 14.886 1.00 72.25 529 SER A O 1
ATOM 3923 N N . ALA A 1 530 ? -12.604 22.322 16.567 1.00 63.00 530 ALA A N 1
ATOM 3924 C CA . ALA A 1 530 ? -13.525 21.542 15.737 1.00 63.00 530 ALA A CA 1
ATOM 3925 C C . ALA A 1 530 ? -14.565 22.434 15.041 1.00 63.00 530 ALA A C 1
ATOM 3927 O O . ALA A 1 530 ? -14.948 22.167 13.900 1.00 63.00 530 ALA A O 1
ATOM 3928 N N . LEU A 1 531 ? -14.961 23.537 15.687 1.00 65.12 531 LEU A N 1
ATOM 3929 C CA . LEU A 1 531 ? -15.818 24.547 15.075 1.00 65.12 531 LEU A CA 1
ATOM 3930 C C . LEU A 1 531 ? -15.177 25.144 13.812 1.00 65.12 531 LEU A C 1
ATOM 3932 O O . LEU A 1 531 ? -15.790 25.150 12.748 1.00 65.12 531 LEU A O 1
ATOM 3936 N N . CYS A 1 532 ? -13.926 25.599 13.908 1.00 65.94 532 CYS A N 1
ATOM 3937 C CA . CYS A 1 532 ? -13.226 26.238 12.794 1.00 65.94 532 CYS A CA 1
ATOM 3938 C C . CYS A 1 532 ? -12.875 25.238 11.687 1.00 65.94 532 CYS A C 1
ATOM 3940 O O . CYS A 1 532 ? -13.010 25.556 10.508 1.00 65.94 532 CYS A O 1
ATOM 3942 N N . LEU A 1 533 ? -12.472 24.018 12.053 1.00 59.53 533 LEU A N 1
ATOM 3943 C CA . LEU A 1 533 ? -12.100 22.966 11.103 1.00 59.53 533 LEU A CA 1
ATOM 3944 C C . LEU A 1 533 ? -13.287 22.439 10.281 1.00 59.53 533 LEU A C 1
ATOM 3946 O O . LEU A 1 533 ? -13.078 21.851 9.222 1.00 59.53 533 LEU A O 1
ATOM 3950 N N . THR A 1 534 ? -14.523 22.698 10.722 1.00 53.44 534 THR A N 1
ATOM 3951 C CA . THR A 1 534 ? -15.732 22.417 9.930 1.00 53.44 534 THR A CA 1
ATOM 3952 C C . THR A 1 534 ? -15.785 23.275 8.657 1.00 53.44 534 THR A C 1
ATOM 3954 O O . THR A 1 534 ? -16.302 22.824 7.638 1.00 53.44 534 THR A O 1
ATOM 3957 N N . CYS A 1 535 ? -15.201 24.479 8.689 1.00 51.97 535 CYS A N 1
ATOM 3958 C CA . CYS A 1 535 ? -15.168 25.415 7.559 1.00 51.97 535 CYS A CA 1
ATOM 3959 C C . CYS A 1 535 ? -13.764 25.568 6.937 1.00 51.97 535 CYS A C 1
ATOM 3961 O O . CYS A 1 535 ? -13.642 25.845 5.745 1.00 51.97 535 CYS A O 1
ATOM 3963 N N . HIS A 1 536 ? -12.692 25.371 7.715 1.00 55.50 536 HIS A N 1
ATOM 3964 C CA . HIS A 1 536 ? -11.300 25.544 7.290 1.00 55.50 536 HIS A CA 1
ATOM 3965 C C . HIS A 1 536 ? -10.537 24.212 7.312 1.00 55.50 536 HIS A C 1
ATOM 3967 O O . HIS A 1 536 ? -10.127 23.730 8.361 1.00 55.50 536 HIS A O 1
ATOM 3973 N N . ALA A 1 537 ? -10.275 23.634 6.137 1.00 49.38 537 ALA A N 1
ATOM 3974 C CA . ALA A 1 537 ? -9.604 22.332 6.011 1.00 49.38 537 ALA A CA 1
ATOM 3975 C C . ALA A 1 537 ? -8.060 22.397 5.942 1.00 49.38 537 ALA A C 1
ATOM 3977 O O . ALA A 1 537 ? -7.405 21.363 5.807 1.00 49.38 537 ALA A O 1
ATOM 3978 N N . ARG A 1 538 ? -7.457 23.594 6.003 1.00 44.41 538 ARG A N 1
ATOM 3979 C CA . ARG A 1 538 ? -5.996 23.786 6.006 1.00 44.41 538 ARG A CA 1
ATOM 3980 C C . ARG A 1 538 ? -5.558 24.425 7.317 1.00 44.41 538 ARG A C 1
ATOM 3982 O O . ARG A 1 538 ? -5.594 25.643 7.442 1.00 44.41 538 ARG A O 1
ATOM 3989 N N . HIS A 1 539 ? -5.105 23.610 8.263 1.00 53.38 539 HIS A N 1
ATOM 3990 C CA . HIS A 1 539 ? -4.274 24.091 9.362 1.00 53.38 539 HIS A CA 1
ATOM 3991 C C . HIS A 1 539 ? -2.867 23.512 9.198 1.00 53.38 539 HIS A C 1
ATOM 3993 O O . HIS A 1 539 ? -2.682 22.295 9.184 1.00 53.38 539 HIS A O 1
ATOM 3999 N N . TRP A 1 540 ? -1.888 24.395 9.016 1.00 48.72 540 TRP A N 1
ATOM 4000 C CA . TRP A 1 540 ? -0.480 24.060 8.818 1.00 48.72 540 TRP A CA 1
ATOM 4001 C C . TRP A 1 540 ? 0.284 24.228 10.134 1.00 48.72 540 TRP A C 1
ATOM 4003 O O . TRP A 1 540 ? 0.971 25.222 10.332 1.00 48.72 540 TRP A O 1
ATOM 4013 N N . ASP A 1 541 ? 0.178 23.252 11.036 1.00 50.78 541 ASP A N 1
ATOM 4014 C CA . ASP A 1 541 ? 1.096 23.147 12.180 1.00 50.78 541 ASP A CA 1
ATOM 4015 C C . ASP A 1 541 ? 2.030 21.947 11.946 1.00 50.78 541 ASP A C 1
ATOM 4017 O O . ASP A 1 541 ? 1.728 20.813 12.313 1.00 50.78 541 ASP A O 1
ATOM 4021 N N . TYR A 1 542 ? 3.121 22.183 11.204 1.00 39.22 542 TYR A N 1
ATOM 4022 C CA . TYR A 1 542 ? 4.074 21.151 10.757 1.00 39.22 542 TYR A CA 1
ATOM 4023 C C . TYR A 1 542 ? 5.030 20.657 11.853 1.00 39.22 542 TYR A C 1
ATOM 4025 O O . TYR A 1 542 ? 5.799 19.724 11.606 1.00 39.22 542 TYR A O 1
ATOM 4033 N N . ALA A 1 543 ? 5.041 21.268 13.039 1.00 41.00 543 ALA A N 1
ATOM 4034 C CA . ALA A 1 543 ? 5.994 20.882 14.069 1.00 41.00 543 ALA A CA 1
ATOM 4035 C C . ALA A 1 543 ? 5.646 19.492 14.643 1.00 41.00 543 ALA A C 1
ATOM 4037 O O . ALA A 1 543 ? 4.469 19.206 14.890 1.00 41.00 543 ALA A O 1
ATOM 4038 N N . PRO A 1 544 ? 6.639 18.615 14.899 1.00 33.25 544 PRO A N 1
ATOM 4039 C CA . PRO A 1 544 ? 6.421 17.390 15.653 1.00 33.25 544 PRO A CA 1
ATOM 4040 C C . PRO A 1 544 ? 5.933 17.769 17.053 1.00 33.25 544 PRO A C 1
ATOM 4042 O O . PRO A 1 544 ? 6.695 18.161 17.931 1.00 33.25 544 PRO A O 1
ATOM 4045 N N . GLY A 1 545 ? 4.614 17.701 17.213 1.00 51.91 545 GLY A N 1
ATOM 4046 C CA . GLY A 1 545 ? 3.911 18.178 18.383 1.00 51.91 545 GLY A CA 1
ATOM 4047 C C . GLY A 1 545 ? 3.350 19.599 18.286 1.00 51.91 545 GLY A C 1
ATOM 4048 O O . GLY A 1 545 ? 3.653 20.418 19.152 1.00 51.91 545 GLY A O 1
ATOM 4049 N N . GLY A 1 546 ? 2.489 19.858 17.300 1.00 59.75 546 GLY A N 1
ATOM 4050 C CA . GLY A 1 546 ? 1.690 21.085 17.200 1.00 59.75 546 GLY A CA 1
ATOM 4051 C C . GLY A 1 546 ? 0.859 21.408 18.451 1.00 59.75 546 GLY A C 1
ATOM 4052 O O . GLY A 1 546 ? 0.594 20.538 19.283 1.00 59.75 546 GLY A O 1
ATOM 4053 N N . HIS A 1 547 ? 0.487 22.677 18.611 1.00 67.62 547 HIS A N 1
ATOM 4054 C CA . HIS A 1 547 ? -0.051 23.229 19.863 1.00 67.62 547 HIS A CA 1
ATOM 4055 C C . HIS A 1 547 ? -1.584 23.310 19.911 1.00 67.62 547 HIS A C 1
ATOM 4057 O O . HIS A 1 547 ? -2.145 23.385 21.005 1.00 67.62 547 HIS A O 1
ATOM 4063 N N . ALA A 1 548 ? -2.262 23.232 18.762 1.00 70.94 548 ALA A N 1
ATOM 4064 C CA . ALA A 1 548 ? -3.721 23.183 18.701 1.00 70.94 548 ALA A CA 1
ATOM 4065 C C . ALA A 1 548 ? -4.287 21.969 19.467 1.00 70.94 548 ALA A C 1
ATOM 4067 O O . ALA A 1 548 ? -3.745 20.864 19.430 1.00 70.94 548 ALA A O 1
ATOM 4068 N N . ASP A 1 549 ? -5.372 22.211 20.196 1.00 70.94 549 ASP A N 1
ATOM 4069 C CA . ASP A 1 549 ? -6.090 21.303 21.092 1.00 70.94 549 ASP A CA 1
ATOM 4070 C C . ASP A 1 549 ? -5.245 20.689 22.228 1.00 70.94 549 ASP A C 1
ATOM 4072 O O . ASP A 1 549 ? -5.669 19.729 22.880 1.00 70.94 549 ASP A O 1
ATOM 4076 N N . ARG A 1 550 ? -4.070 21.248 22.546 1.00 74.56 550 ARG A N 1
ATOM 4077 C CA . ARG A 1 550 ? -3.267 20.828 23.708 1.00 74.56 550 ARG A CA 1
ATOM 4078 C C . ARG A 1 550 ? -3.664 21.547 24.985 1.00 74.56 550 ARG A C 1
ATOM 4080 O O . ARG A 1 550 ? -3.941 22.740 24.956 1.00 74.56 550 ARG A O 1
ATOM 4087 N N . LEU A 1 551 ? -3.613 20.823 26.107 1.00 74.12 551 LEU A N 1
ATOM 4088 C CA . LEU A 1 551 ? -3.766 21.398 27.446 1.00 74.12 551 LEU A CA 1
ATOM 4089 C C . LEU A 1 551 ? -2.635 22.387 27.732 1.00 74.12 551 LEU A C 1
ATOM 4091 O O . LEU A 1 551 ? -1.464 22.079 27.494 1.00 74.12 551 LEU A O 1
ATOM 4095 N N . VAL A 1 552 ? -2.981 23.546 28.286 1.00 72.69 552 VAL A N 1
ATOM 4096 C CA . VAL A 1 552 ? -1.986 24.492 28.793 1.00 72.69 552 VAL A CA 1
ATOM 4097 C C . VAL A 1 552 ? -1.445 24.020 30.148 1.00 72.69 552 VAL A C 1
ATOM 4099 O O . VAL A 1 552 ? -2.166 23.463 30.977 1.00 72.69 552 VAL A O 1
ATOM 4102 N N . SER A 1 553 ? -0.151 24.227 30.397 1.00 75.88 553 SER A N 1
ATOM 4103 C CA . SER A 1 553 ? 0.473 23.849 31.676 1.00 75.88 553 SER A CA 1
ATOM 4104 C C . SER A 1 553 ? -0.071 24.679 32.852 1.00 75.88 553 SER A C 1
ATOM 4106 O O . SER A 1 553 ? -0.580 25.780 32.658 1.00 75.88 553 SER A O 1
ATOM 4108 N N . ALA A 1 554 ? 0.076 24.207 34.099 1.00 73.69 554 ALA A N 1
ATOM 4109 C CA . ALA A 1 554 ? -0.311 24.979 35.294 1.00 73.69 554 ALA A CA 1
ATOM 4110 C C . ALA A 1 554 ? 0.355 26.369 35.340 1.00 73.69 554 ALA A C 1
ATOM 4112 O O . ALA A 1 554 ? -0.318 27.372 35.545 1.00 73.69 554 ALA A O 1
ATOM 4113 N N . ARG A 1 555 ? 1.648 26.441 34.999 1.00 69.81 555 ARG A N 1
ATOM 4114 C CA . ARG A 1 555 ? 2.405 27.698 34.900 1.00 69.81 555 ARG A CA 1
ATOM 4115 C C . ARG A 1 555 ? 1.834 28.653 33.843 1.00 69.81 555 ARG A C 1
ATOM 4117 O O . ARG A 1 555 ? 1.835 29.863 34.048 1.00 69.81 555 ARG A O 1
ATOM 4124 N N . MET A 1 556 ? 1.355 28.122 32.716 1.00 68.25 556 MET A N 1
ATOM 4125 C CA . MET A 1 556 ? 0.662 28.917 31.694 1.00 68.25 556 MET A CA 1
ATOM 4126 C C . MET A 1 556 ? -0.713 29.380 32.183 1.00 68.25 556 MET A C 1
ATOM 4128 O O . MET A 1 556 ? -1.058 30.535 31.960 1.00 68.25 556 MET A O 1
ATOM 4132 N N . ARG A 1 557 ? -1.476 28.525 32.881 1.00 71.81 557 ARG A N 1
ATOM 4133 C CA . ARG A 1 557 ? -2.783 28.889 33.458 1.00 71.81 557 ARG A CA 1
ATOM 4134 C C . ARG A 1 557 ? -2.663 30.059 34.434 1.00 71.81 557 ARG A C 1
ATOM 4136 O O . ARG A 1 557 ? -3.393 31.033 34.282 1.00 71.81 557 ARG A O 1
ATOM 4143 N N . ASP A 1 558 ? -1.696 30.013 35.347 1.00 69.00 558 ASP A N 1
ATOM 4144 C CA . ASP A 1 558 ? -1.461 31.089 36.322 1.00 69.00 558 ASP A CA 1
ATOM 4145 C C . ASP A 1 558 ? -1.061 32.409 35.642 1.00 69.00 558 ASP A C 1
ATOM 4147 O O . ASP A 1 558 ? -1.471 33.493 36.060 1.00 69.00 558 ASP A O 1
ATOM 4151 N N . ARG A 1 559 ? -0.297 32.328 34.545 1.00 64.62 559 ARG A N 1
ATOM 4152 C CA . ARG A 1 559 ? 0.113 33.497 33.757 1.00 64.62 559 ARG A CA 1
ATOM 4153 C C . ARG A 1 559 ? -1.051 34.107 32.973 1.00 64.62 559 ARG A C 1
ATOM 4155 O O . ARG A 1 559 ? -1.209 35.328 32.973 1.00 64.62 559 ARG A O 1
ATOM 4162 N N . LEU A 1 560 ? -1.865 33.269 32.331 1.00 63.62 560 LEU A N 1
ATOM 4163 C CA . LEU A 1 560 ? -3.049 33.691 31.579 1.00 63.62 560 LEU A CA 1
ATOM 4164 C C . LEU A 1 560 ? -4.130 34.272 32.499 1.00 63.62 560 LEU A C 1
ATOM 4166 O O . LEU A 1 560 ? -4.816 35.207 32.101 1.00 63.62 560 LEU A O 1
ATOM 4170 N N . ALA A 1 561 ? -4.234 33.792 33.741 1.00 60.88 561 ALA A N 1
ATOM 4171 C CA . ALA A 1 561 ? -5.140 34.352 34.743 1.00 60.88 561 ALA A CA 1
ATOM 4172 C C . ALA A 1 561 ? -4.791 35.805 35.138 1.00 60.88 561 ALA A C 1
ATOM 4174 O O . ALA A 1 561 ? -5.661 36.535 35.610 1.00 60.88 561 ALA A O 1
ATOM 4175 N N . GLY A 1 562 ? -3.537 36.236 34.935 1.00 55.06 562 GLY A N 1
ATOM 4176 C CA . GLY A 1 562 ? -3.049 37.578 35.276 1.00 55.06 562 GLY A CA 1
ATOM 4177 C C . GLY A 1 562 ? -3.017 38.596 34.125 1.00 55.06 562 GLY A C 1
ATOM 4178 O O . GLY A 1 562 ? -2.673 39.754 34.365 1.00 55.06 562 GLY A O 1
ATOM 4179 N N . ARG A 1 563 ? -3.335 38.206 32.881 1.00 54.34 563 ARG A N 1
ATOM 4180 C CA . ARG A 1 563 ? -3.287 39.079 31.685 1.00 54.34 563 ARG A CA 1
ATOM 4181 C C . ARG A 1 563 ? -4.574 38.980 30.856 1.00 54.34 563 ARG A C 1
ATOM 4183 O O . ARG A 1 563 ? -5.430 38.148 31.130 1.00 54.34 563 ARG A O 1
ATOM 4190 N N . ARG A 1 564 ? -4.744 39.883 29.874 1.00 53.97 564 ARG A N 1
ATOM 4191 C CA . ARG A 1 564 ? -5.914 39.946 28.967 1.00 53.97 564 ARG A CA 1
ATOM 4192 C C . ARG A 1 564 ? -6.271 38.534 28.467 1.00 53.97 564 ARG A C 1
ATOM 4194 O O . ARG A 1 564 ? -5.458 37.893 27.814 1.00 53.97 564 ARG A O 1
ATOM 4201 N N . LEU A 1 565 ? -7.478 38.082 28.818 1.00 56.94 565 LEU A N 1
ATOM 4202 C CA . LEU A 1 565 ? -7.993 36.717 28.661 1.00 56.94 565 LEU A CA 1
ATOM 4203 C C . LEU A 1 565 ? -7.853 36.200 27.220 1.00 56.94 565 LEU A C 1
ATOM 4205 O O . LEU A 1 565 ? -8.645 36.570 26.352 1.00 56.94 565 LEU A O 1
ATOM 4209 N N . LEU A 1 566 ? -6.890 35.309 26.972 1.00 60.94 566 LEU A N 1
ATOM 4210 C CA . LEU A 1 566 ? -6.926 34.462 25.781 1.00 60.94 566 LEU A CA 1
ATOM 4211 C C . LEU A 1 566 ? -7.994 33.377 25.998 1.00 60.94 566 LEU A C 1
ATOM 4213 O O . LEU A 1 566 ? -7.927 32.650 26.993 1.00 60.94 566 LEU A O 1
ATOM 4217 N N . PRO A 1 567 ? -8.991 33.253 25.107 1.00 65.19 567 PRO A N 1
ATOM 4218 C CA . PRO A 1 567 ? -10.065 32.286 25.282 1.00 65.19 567 PRO A CA 1
ATOM 4219 C C . PRO A 1 567 ? -9.535 30.866 25.027 1.00 65.19 567 PRO A C 1
ATOM 4221 O O . PRO A 1 567 ? -9.113 30.537 23.918 1.00 65.19 567 PRO A O 1
ATOM 4224 N N . LEU A 1 568 ? -9.557 30.020 26.059 1.00 69.31 568 LEU A N 1
ATOM 4225 C CA . LEU A 1 568 ? -9.196 28.599 25.980 1.00 69.31 568 LEU A CA 1
ATOM 4226 C C . LEU A 1 568 ? -10.448 27.719 25.875 1.00 69.31 568 LEU A C 1
ATOM 4228 O O . LEU A 1 568 ? -11.478 28.022 26.481 1.00 69.31 568 LEU A O 1
ATOM 4232 N N . SER A 1 569 ? -10.351 26.595 25.164 1.00 69.81 569 SER A N 1
ATOM 4233 C CA . SER A 1 569 ? -11.398 25.563 25.123 1.00 69.81 569 SER A CA 1
ATOM 4234 C C . SER A 1 569 ? -11.082 24.476 26.143 1.00 69.81 569 SER A C 1
ATOM 4236 O O . SER A 1 569 ? -10.195 23.670 25.901 1.00 69.81 569 SER A O 1
ATOM 4238 N N . ASP A 1 570 ? -11.780 24.439 27.276 1.00 71.81 570 ASP A N 1
ATOM 4239 C CA . ASP A 1 570 ? -11.550 23.462 28.359 1.00 71.81 570 ASP A CA 1
ATOM 4240 C C . ASP A 1 570 ? -10.057 23.314 28.728 1.00 71.81 570 ASP A C 1
ATOM 4242 O O . ASP A 1 570 ? -9.481 22.230 28.685 1.00 71.81 570 ASP A O 1
ATOM 4246 N N . GLU A 1 571 ? -9.410 24.448 29.029 1.00 71.94 571 GLU A N 1
ATOM 4247 C CA . GLU A 1 571 ? -7.965 24.560 29.303 1.00 71.94 571 GLU A CA 1
ATOM 4248 C C . GLU A 1 571 ? -7.040 24.169 28.133 1.00 71.94 571 GLU A C 1
ATOM 4250 O O . GLU A 1 571 ? -5.841 23.964 28.330 1.00 71.94 571 GLU A O 1
ATOM 4255 N N . ARG A 1 572 ? -7.558 24.084 26.903 1.00 75.12 572 ARG A N 1
ATOM 4256 C CA . ARG A 1 572 ? -6.773 23.803 25.695 1.00 75.12 572 ARG A CA 1
ATOM 4257 C C . ARG A 1 572 ? -6.669 25.006 24.770 1.00 75.12 572 ARG A C 1
ATOM 4259 O O . ARG A 1 572 ? -7.584 25.830 24.696 1.00 75.12 572 ARG A O 1
ATOM 4266 N N . VAL A 1 573 ? -5.564 25.075 24.031 1.00 74.88 573 VAL A N 1
ATOM 4267 C CA . VAL A 1 573 ? -5.389 26.044 22.942 1.00 74.88 573 VAL A CA 1
ATOM 4268 C C . VAL A 1 573 ? -6.301 25.650 21.781 1.00 74.88 573 VAL A C 1
ATOM 4270 O O . VAL A 1 573 ? -6.224 24.526 21.307 1.00 74.88 573 VAL A O 1
ATOM 4273 N N . ALA A 1 574 ? -7.158 26.551 21.314 1.00 74.50 574 ALA A N 1
ATOM 4274 C CA . ALA A 1 574 ? -8.036 26.336 20.164 1.00 74.50 574 ALA A CA 1
ATOM 4275 C C . ALA A 1 574 ? -7.703 27.318 19.032 1.00 74.50 574 ALA A C 1
ATOM 4277 O O . ALA A 1 574 ? -7.033 28.324 19.258 1.00 74.50 574 ALA A O 1
ATOM 4278 N N . CYS A 1 575 ? -8.222 27.092 17.820 1.00 72.81 575 CYS A N 1
ATOM 4279 C CA . CYS A 1 575 ? -8.012 28.023 16.703 1.00 72.81 575 CYS A CA 1
ATOM 4280 C C . CYS A 1 575 ? -8.356 29.480 17.068 1.00 72.81 575 CYS A C 1
ATOM 4282 O O . CYS A 1 575 ? -7.601 30.386 16.733 1.00 72.81 575 CYS A O 1
ATOM 4284 N N . TYR A 1 576 ? -9.451 29.723 17.797 1.00 71.00 576 TYR A N 1
ATOM 4285 C CA . TYR A 1 576 ? -9.860 31.072 18.213 1.00 71.00 576 TYR A CA 1
ATOM 4286 C C . TYR A 1 576 ? -9.038 31.655 19.380 1.00 71.00 576 TYR A C 1
ATOM 4288 O O . TYR A 1 576 ? -9.204 32.825 19.724 1.00 71.00 576 TYR A O 1
ATOM 4296 N N . THR A 1 577 ? -8.171 30.857 20.016 1.00 71.06 577 THR A N 1
ATOM 4297 C CA . THR A 1 577 ? -7.206 31.351 21.010 1.00 71.06 577 THR A CA 1
ATOM 4298 C C . THR A 1 577 ? -6.193 32.271 20.336 1.00 71.06 577 THR A C 1
ATOM 4300 O O . THR A 1 577 ? -5.815 33.292 20.901 1.00 71.06 577 THR A O 1
ATOM 4303 N N . CYS A 1 578 ? -5.795 31.927 19.110 1.00 65.94 578 CYS A N 1
ATOM 4304 C CA . CYS A 1 578 ? -4.853 32.705 18.319 1.00 65.94 578 CYS A CA 1
ATOM 4305 C C . CYS A 1 578 ? -5.593 33.575 17.295 1.00 65.94 578 CYS A C 1
ATOM 4307 O O . CYS A 1 578 ? -5.319 34.763 17.209 1.00 65.94 578 CYS A O 1
ATOM 4309 N N . HIS A 1 579 ? -6.579 33.034 16.576 1.00 68.62 579 HIS A N 1
ATOM 4310 C CA . HIS A 1 579 ? -7.279 33.732 15.494 1.00 68.62 579 HIS A CA 1
ATOM 4311 C C . HIS A 1 579 ? -8.521 34.500 15.957 1.00 68.62 579 HIS A C 1
ATOM 4313 O O . HIS A 1 579 ? -9.278 34.040 16.810 1.00 68.62 579 HIS A O 1
ATOM 4319 N N . ASN A 1 580 ? -8.794 35.647 15.326 1.00 70.31 580 ASN A N 1
ATOM 4320 C CA . ASN A 1 580 ? -10.083 36.317 15.453 1.00 70.31 580 ASN A CA 1
ATOM 4321 C C . ASN A 1 580 ? -11.057 35.891 14.338 1.00 70.31 580 ASN A C 1
ATOM 4323 O O . ASN A 1 580 ? -10.877 36.330 13.204 1.00 70.31 580 ASN A O 1
ATOM 4327 N N . PRO A 1 581 ? -12.127 35.133 14.638 1.00 66.81 581 PRO A N 1
ATOM 4328 C CA . PRO A 1 581 ? -13.126 34.776 13.636 1.00 66.81 581 PRO A CA 1
ATOM 4329 C C . PRO A 1 581 ? -14.219 35.843 13.439 1.00 66.81 581 PRO A C 1
ATOM 4331 O O . PRO A 1 581 ? -15.136 35.608 12.660 1.00 66.81 581 PRO A O 1
ATOM 4334 N N . HIS A 1 582 ? -14.184 36.978 14.145 1.00 74.38 582 HIS A N 1
ATOM 4335 C CA . HIS A 1 582 ? -15.272 37.958 14.132 1.00 74.38 582 HIS A CA 1
ATOM 4336 C C . HIS A 1 582 ? -15.042 39.130 13.174 1.00 74.38 582 HIS A C 1
ATOM 4338 O O . HIS A 1 582 ? -13.908 39.586 13.004 1.00 74.38 582 HIS A O 1
ATOM 4344 N N . GLN A 1 583 ? -16.136 39.660 12.614 1.00 70.69 583 GLN A N 1
ATOM 4345 C CA . GLN A 1 583 ? -16.120 40.837 11.743 1.00 70.69 583 GLN A CA 1
ATOM 4346 C C . GLN A 1 583 ? -15.534 42.066 12.473 1.00 70.69 583 GLN A C 1
ATOM 4348 O O . GLN A 1 583 ? -15.852 42.291 13.648 1.00 70.69 583 GLN A O 1
ATOM 4353 N N . PRO A 1 584 ? -14.729 42.913 11.796 1.00 66.19 584 PRO A N 1
ATOM 4354 C CA . PRO A 1 584 ? -14.327 44.211 12.332 1.00 66.19 584 PRO A CA 1
ATOM 4355 C C . PRO A 1 584 ? -15.531 45.058 12.766 1.00 66.19 584 PRO A C 1
ATOM 4357 O O . PRO A 1 584 ? -16.525 45.140 12.047 1.00 66.19 584 PRO A O 1
ATOM 4360 N N . GLY A 1 585 ? -15.425 45.699 13.932 1.00 66.94 585 GLY A N 1
ATOM 4361 C CA . GLY A 1 585 ? -16.487 46.535 14.503 1.00 66.94 585 GLY A CA 1
ATOM 4362 C C . GLY A 1 585 ? -17.529 45.790 15.341 1.00 66.94 585 GLY A C 1
ATOM 4363 O O . GLY A 1 585 ? -18.368 46.447 15.946 1.00 66.94 585 GLY A O 1
ATOM 4364 N N . LEU A 1 586 ? -17.470 44.451 15.434 1.00 72.31 586 LEU A N 1
ATOM 4365 C CA . LEU A 1 586 ? -18.407 43.687 16.270 1.00 72.31 586 LEU A CA 1
ATOM 4366 C C . LEU A 1 586 ? -18.218 43.950 17.775 1.00 72.31 586 LEU A C 1
ATOM 4368 O O . LEU A 1 586 ? -19.177 43.917 18.540 1.00 72.31 586 LEU A O 1
ATOM 4372 N N . PHE A 1 587 ? -16.983 44.208 18.206 1.00 68.31 587 PHE A N 1
ATOM 4373 C CA . PHE A 1 587 ? -16.652 44.507 19.598 1.00 68.31 587 PHE A CA 1
ATOM 4374 C C . PHE A 1 587 ? -16.142 45.949 19.749 1.00 68.31 587 PHE A C 1
ATOM 4376 O O . PHE A 1 587 ? -15.599 46.497 18.786 1.00 68.31 587 PHE A O 1
ATOM 4383 N N . PRO A 1 588 ? -16.246 46.554 20.950 1.00 65.00 588 PRO A N 1
ATOM 4384 C CA . PRO A 1 588 ? -15.713 47.888 21.224 1.00 65.00 588 PRO A CA 1
ATOM 4385 C C . PRO A 1 588 ? -14.228 48.019 20.861 1.00 65.00 588 PRO A C 1
ATOM 4387 O O . PRO A 1 588 ? -13.444 47.096 21.102 1.00 65.00 588 PRO A O 1
ATOM 4390 N N . GLY A 1 589 ? -13.839 49.170 20.306 1.00 57.03 589 GLY A N 1
ATOM 4391 C CA . GLY A 1 589 ? -12.492 49.425 19.776 1.00 57.03 589 GLY A CA 1
ATOM 4392 C C . GLY A 1 589 ? -11.353 49.379 20.799 1.00 57.03 589 GLY A C 1
ATOM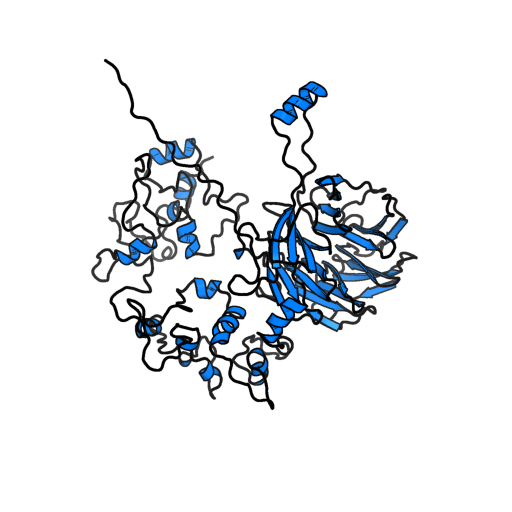 4393 O O . GLY A 1 589 ? -10.191 49.279 20.417 1.00 57.03 589 GLY A O 1
ATOM 4394 N N . ASP A 1 590 ? -11.674 49.443 22.087 1.00 57.94 590 ASP A N 1
ATOM 4395 C CA . ASP A 1 590 ? -10.770 49.331 23.234 1.00 57.94 590 ASP A CA 1
ATOM 4396 C C . ASP A 1 590 ? -10.716 47.909 23.828 1.00 57.94 590 ASP A C 1
ATOM 4398 O O . ASP A 1 590 ? -9.847 47.602 24.655 1.00 57.94 590 ASP A O 1
ATOM 4402 N N . SER A 1 591 ? -11.607 47.018 23.381 1.00 55.66 591 SER A N 1
ATOM 4403 C CA . SER A 1 591 ? -11.600 45.611 23.765 1.00 55.66 591 SER A CA 1
ATOM 4404 C C . SER A 1 591 ? -10.512 44.838 23.003 1.00 55.66 591 SER A C 1
ATOM 4406 O O . SER A 1 591 ? -10.252 45.133 21.832 1.00 55.66 591 SER A O 1
ATOM 4408 N N . PRO A 1 592 ? -9.931 43.770 23.593 1.00 53.53 592 PRO A N 1
ATOM 4409 C CA . PRO A 1 592 ? -9.007 42.878 22.882 1.00 53.53 592 PRO A CA 1
ATOM 4410 C C . PRO A 1 592 ? -9.597 42.307 21.587 1.00 53.53 592 PRO A C 1
ATOM 4412 O O . PRO A 1 592 ? -8.864 41.869 20.705 1.00 53.53 592 PRO A O 1
ATOM 4415 N N . LEU A 1 593 ? -10.931 42.296 21.482 1.00 54.84 593 LEU A N 1
ATOM 4416 C CA . LEU A 1 593 ? -11.662 41.720 20.374 1.00 54.84 593 LEU A CA 1
ATOM 4417 C C . LEU A 1 593 ? -12.035 42.725 19.264 1.00 54.84 593 LEU A C 1
ATOM 4419 O O . LEU A 1 593 ? -12.378 42.268 18.171 1.00 54.84 593 LEU A O 1
ATOM 4423 N N . GLY A 1 594 ? -11.954 44.041 19.513 1.00 54.66 594 GLY A N 1
ATOM 4424 C CA . GLY A 1 594 ? -12.525 45.090 18.650 1.00 54.66 594 GLY A CA 1
ATOM 4425 C C . GLY A 1 594 ? -11.563 46.152 18.098 1.00 54.66 594 GLY A C 1
ATOM 4426 O O . GLY A 1 594 ? -12.007 47.023 17.353 1.00 54.66 594 GLY A O 1
ATOM 4427 N N . CYS A 1 595 ? -10.260 46.102 18.400 1.00 50.31 595 CYS A N 1
ATOM 4428 C CA . CYS A 1 595 ? -9.272 47.034 17.830 1.00 50.31 595 CYS A CA 1
ATOM 4429 C C . CYS A 1 595 ? -9.113 46.882 16.296 1.00 50.31 595 CYS A C 1
ATOM 4431 O O . CYS A 1 595 ? -9.113 45.771 15.768 1.00 50.31 595 CYS A O 1
ATOM 4433 N N . VAL A 1 596 ? -8.919 48.001 15.582 1.00 49.16 596 VAL A N 1
ATOM 4434 C CA . VAL A 1 596 ? -8.786 48.065 14.108 1.00 49.16 596 VAL A CA 1
ATOM 4435 C C . VAL A 1 596 ? -7.317 47.919 13.667 1.00 49.16 596 VAL A C 1
ATOM 4437 O O . VAL A 1 596 ? -6.429 48.514 14.281 1.00 49.16 596 VAL A O 1
ATOM 4440 N N . ALA A 1 597 ? -7.048 47.160 12.594 1.00 46.22 597 ALA A N 1
ATOM 4441 C CA . ALA A 1 597 ? -5.717 47.062 11.977 1.00 46.22 597 ALA A CA 1
ATOM 4442 C C . ALA A 1 597 ? -5.258 48.409 11.394 1.00 46.22 597 ALA A C 1
ATOM 4444 O O . ALA A 1 597 ? -6.052 49.148 10.814 1.00 46.22 597 ALA A O 1
ATOM 4445 N N . ARG A 1 598 ? -3.971 48.742 11.555 1.00 46.78 598 ARG A N 1
ATOM 4446 C CA . ARG A 1 598 ? -3.436 50.074 11.214 1.00 46.78 598 ARG A CA 1
ATOM 4447 C C . ARG A 1 598 ? -2.929 50.203 9.770 1.00 46.78 598 ARG A C 1
ATOM 4449 O O . ARG A 1 598 ? -2.675 51.325 9.342 1.00 46.78 598 ARG A O 1
ATOM 4456 N N . THR A 1 599 ? -2.793 49.111 9.013 1.00 46.69 599 THR A N 1
ATOM 4457 C CA . THR A 1 599 ? -2.270 49.110 7.630 1.00 46.69 599 THR A CA 1
ATOM 4458 C C . THR A 1 599 ? -2.957 48.053 6.753 1.00 46.69 599 THR A C 1
ATOM 4460 O O . THR A 1 599 ? -3.549 47.094 7.243 1.00 46.69 599 THR A O 1
ATOM 4463 N N . SER A 1 600 ? -2.895 48.242 5.430 1.00 44.84 600 SER A N 1
ATOM 4464 C CA . SER A 1 600 ? -3.582 47.418 4.422 1.00 44.84 600 SER A CA 1
ATOM 4465 C C . SER A 1 600 ? -2.827 46.156 3.980 1.00 44.84 600 SER A C 1
ATOM 4467 O O . SER A 1 600 ? -3.410 45.333 3.281 1.00 44.84 600 SER A O 1
ATOM 4469 N N . GLN A 1 601 ? -1.562 45.972 4.375 1.00 43.59 601 GLN A N 1
ATOM 4470 C CA . GLN A 1 601 ? -0.773 44.774 4.038 1.00 43.59 601 GLN A CA 1
ATOM 4471 C C . GLN A 1 601 ? -1.016 43.579 4.982 1.00 43.59 601 GLN A C 1
ATOM 4473 O O . GLN A 1 601 ? -0.638 42.467 4.633 1.00 43.59 601 GLN A O 1
ATOM 4478 N N . ASP A 1 602 ? -1.733 43.779 6.094 1.00 43.28 602 ASP A N 1
ATOM 4479 C CA . ASP A 1 602 ? -2.055 42.743 7.096 1.00 43.28 602 ASP A CA 1
ATOM 4480 C C . ASP A 1 602 ? -3.513 42.234 7.016 1.00 43.28 602 ASP A C 1
ATOM 4482 O O . ASP A 1 602 ? -4.007 41.541 7.907 1.00 43.28 602 ASP A O 1
ATOM 4486 N N . ALA A 1 603 ? -4.245 42.586 5.956 1.00 42.06 603 ALA A N 1
ATOM 4487 C CA . ALA A 1 603 ? -5.702 42.443 5.906 1.00 42.06 603 ALA A CA 1
ATOM 4488 C C . ALA A 1 603 ? -6.239 41.023 5.627 1.00 42.06 603 ALA A C 1
ATOM 4490 O O . ALA A 1 603 ? -7.448 40.881 5.450 1.00 42.06 603 ALA A O 1
ATOM 4491 N N . GLU A 1 604 ? -5.411 39.972 5.621 1.00 44.72 604 GLU A N 1
ATOM 4492 C CA . GLU A 1 604 ? -5.912 38.603 5.396 1.00 44.72 604 GLU A CA 1
ATOM 4493 C C . GLU A 1 604 ? -5.929 37.677 6.613 1.00 44.72 604 GLU A C 1
ATOM 4495 O O . GLU A 1 604 ? -6.616 36.664 6.550 1.00 44.72 604 GLU A O 1
ATOM 4500 N N . LEU A 1 605 ? -5.318 38.003 7.755 1.00 48.12 605 LEU A N 1
ATOM 4501 C CA . LEU A 1 605 ? -5.462 37.189 8.973 1.00 48.12 605 LEU A CA 1
ATOM 4502 C C . LEU A 1 605 ? -5.285 38.075 10.212 1.00 48.12 605 LEU A C 1
ATOM 4504 O O . LEU A 1 605 ? -4.195 38.168 10.766 1.00 48.12 605 LEU A O 1
ATOM 4508 N N . LEU A 1 606 ? -6.352 38.748 10.649 1.00 45.03 606 LEU A N 1
ATOM 4509 C CA . LEU A 1 606 ? -6.317 39.632 11.820 1.00 45.03 606 LEU A CA 1
ATOM 4510 C C . LEU A 1 606 ? -5.929 38.856 13.094 1.00 45.03 606 LEU A C 1
ATOM 4512 O O . LEU A 1 606 ? -6.768 38.204 13.725 1.00 45.03 606 LEU A O 1
ATOM 4516 N N . LEU A 1 607 ? -4.662 38.968 13.495 1.00 50.38 607 LEU A N 1
ATOM 4517 C CA . LEU A 1 607 ? -4.183 38.626 14.831 1.00 50.38 607 LEU A CA 1
ATOM 4518 C C . LEU A 1 607 ? -4.102 39.900 15.681 1.00 50.38 607 LEU A C 1
ATOM 4520 O O . LEU A 1 607 ? -3.664 40.958 15.239 1.00 50.38 607 LEU A O 1
ATOM 4524 N N . ARG A 1 608 ? -4.603 39.774 16.912 1.00 57.19 608 ARG A N 1
ATOM 4525 C CA . ARG A 1 608 ? -4.891 40.830 17.900 1.00 57.19 608 ARG A CA 1
ATOM 4526 C C . ARG A 1 608 ? -3.688 41.209 18.782 1.00 57.19 608 ARG A C 1
ATOM 4528 O O . ARG A 1 608 ? -3.855 41.943 19.751 1.00 57.19 608 ARG A O 1
ATOM 4535 N N . MET A 1 609 ? -2.506 40.693 18.461 1.00 50.62 609 MET A N 1
ATOM 4536 C CA . MET A 1 609 ? -1.195 40.936 19.081 1.00 50.62 609 MET A CA 1
ATOM 4537 C C . MET A 1 609 ? -0.145 40.705 17.984 1.00 50.62 609 MET A C 1
ATOM 4539 O O . MET A 1 609 ? -0.443 39.981 17.027 1.00 50.62 609 MET A O 1
ATOM 4543 N N . ASP A 1 610 ? 1.058 41.277 18.094 1.00 55.22 610 ASP A N 1
ATOM 4544 C CA . ASP A 1 610 ? 2.165 40.873 17.209 1.00 55.22 610 ASP A CA 1
ATOM 4545 C C . ASP A 1 610 ? 2.311 39.335 17.289 1.00 55.22 610 ASP A C 1
ATOM 4547 O O . ASP A 1 610 ? 2.175 38.757 18.373 1.00 55.22 610 ASP A O 1
ATOM 4551 N N . GLN A 1 611 ? 2.539 38.647 16.160 1.00 54.62 611 GLN A N 1
ATOM 4552 C CA . GLN A 1 611 ? 2.777 37.195 16.144 1.00 54.62 611 GLN A CA 1
ATOM 4553 C C . GLN A 1 611 ? 3.835 36.793 17.177 1.00 54.62 611 GLN A C 1
ATOM 4555 O O . GLN A 1 611 ? 3.705 35.747 17.819 1.00 54.62 611 GLN A O 1
ATOM 4560 N N . LEU A 1 612 ? 4.847 37.641 17.374 1.00 56.47 612 LEU A N 1
ATOM 4561 C CA . LEU A 1 612 ? 5.885 37.420 18.367 1.00 56.47 612 LEU A CA 1
ATOM 4562 C C . LEU A 1 612 ? 5.345 37.561 19.798 1.00 56.47 612 LEU A C 1
ATOM 4564 O O . LEU A 1 612 ? 5.633 36.711 20.636 1.00 56.47 612 LEU A O 1
ATOM 4568 N N . GLU A 1 613 ? 4.506 38.561 20.077 1.00 57.47 613 GLU A N 1
ATOM 4569 C CA . GLU A 1 613 ? 3.872 38.745 21.389 1.00 57.47 613 GLU A CA 1
ATOM 4570 C C . GLU A 1 613 ? 2.954 37.566 21.745 1.00 57.47 613 GLU A C 1
ATOM 4572 O O . GLU A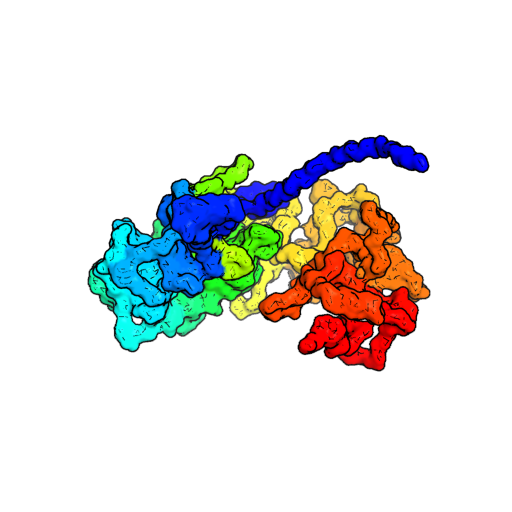 1 613 ? 3.065 37.015 22.841 1.00 57.47 613 GLU A O 1
ATOM 4577 N N . LEU A 1 614 ? 2.117 37.118 20.801 1.00 59.28 614 LEU A N 1
ATOM 4578 C CA . LEU A 1 614 ? 1.227 35.964 20.971 1.00 59.28 614 LEU A CA 1
ATOM 4579 C C . LEU A 1 614 ? 2.018 34.687 21.299 1.00 59.28 614 LEU A C 1
ATOM 4581 O O . LEU A 1 614 ? 1.661 33.937 22.213 1.00 59.28 614 LEU A O 1
ATOM 4585 N N . CYS A 1 615 ? 3.127 34.473 20.583 1.00 60.81 615 CYS A N 1
ATOM 4586 C CA . CYS A 1 615 ? 4.034 33.367 20.855 1.00 60.81 615 CYS A CA 1
ATOM 4587 C C . CYS A 1 615 ? 4.685 33.519 22.232 1.00 60.81 615 CYS A C 1
ATOM 4589 O O . CYS A 1 615 ? 4.709 32.545 22.971 1.00 60.81 615 CYS A O 1
ATOM 4591 N N . THR A 1 616 ? 5.148 34.713 22.624 1.00 61.53 616 THR A N 1
ATOM 4592 C CA . THR A 1 616 ? 5.817 34.929 23.924 1.00 61.53 616 THR A CA 1
ATOM 4593 C C . THR A 1 616 ? 4.898 34.846 25.141 1.00 61.53 616 THR A C 1
ATOM 4595 O O . THR A 1 616 ? 5.359 34.535 26.240 1.00 61.53 616 THR A O 1
ATOM 4598 N N . GLU A 1 617 ? 3.593 35.070 24.987 1.00 61.28 617 GLU A N 1
ATOM 4599 C CA . GLU A 1 617 ? 2.658 34.851 26.096 1.00 61.28 617 GLU A CA 1
ATOM 4600 C C . GLU A 1 617 ? 2.508 33.360 26.435 1.00 61.28 617 GLU A C 1
ATOM 4602 O O . GLU A 1 617 ? 2.324 33.007 27.603 1.00 61.28 617 GLU A O 1
ATOM 4607 N N . CYS A 1 618 ? 2.666 32.480 25.440 1.00 59.38 618 CYS A N 1
ATOM 4608 C CA . CYS A 1 618 ? 2.653 31.027 25.625 1.00 59.38 618 CYS A CA 1
ATOM 4609 C C . CYS A 1 618 ? 4.066 30.426 25.786 1.00 59.38 618 CYS A C 1
ATOM 4611 O O . CYS A 1 618 ? 4.243 29.449 26.507 1.00 59.38 618 CYS A O 1
ATOM 4613 N N . HIS A 1 619 ? 5.085 31.008 25.158 1.00 58.78 619 HIS A N 1
ATOM 4614 C CA . HIS A 1 619 ? 6.433 30.460 25.026 1.00 58.78 619 HIS A CA 1
ATOM 4615 C C . HIS A 1 619 ? 7.488 31.502 25.420 1.00 58.78 619 HIS A C 1
ATOM 4617 O O . HIS A 1 619 ? 7.854 32.364 24.630 1.00 58.78 619 HIS A O 1
ATOM 4623 N N . ILE A 1 620 ? 8.037 31.400 26.628 1.00 57.66 620 ILE A N 1
ATOM 4624 C CA . ILE A 1 620 ? 9.317 32.034 26.995 1.00 57.66 620 ILE A CA 1
ATOM 4625 C C . ILE A 1 620 ? 10.238 30.909 27.495 1.00 57.66 620 ILE A C 1
ATOM 4627 O O . ILE A 1 620 ? 9.698 29.951 28.056 1.00 57.66 620 ILE A O 1
ATOM 4631 N N . PRO A 1 621 ? 11.567 30.985 27.274 1.00 51.00 621 PRO A N 1
ATOM 4632 C CA . PRO A 1 621 ? 12.522 29.969 27.722 1.00 51.00 621 PRO A CA 1
ATOM 4633 C C . PRO A 1 621 ? 12.387 29.571 29.198 1.00 51.00 621 PRO A C 1
ATOM 4635 O O . PRO A 1 621 ? 12.103 30.457 30.044 1.00 51.00 621 PRO A O 1
#